Protein AF-0000000068415036 (afdb_homodimer)

Sequence (504 aa):
MALLRAKKEIKKLKLRNEFSVSITKSLPKELLVEIAGKVASRSIVDLCKMKLTCKEFLSASEESCVYQHASMENFALIPLPWFTDEKETSFLNRCRNSGNLEILYREGMVQYFCSLTIVDSAFENIKKAALEGHHEAKYVYSMILMNCDEDEEKRKLGFDLFGELKSSGVSVIRCRKRVKTFVQSMWVKNPVVIRNQGFSFGCSGTCETGKKVEKHSTRWCEFEDEVDAVGVSCKYCDGVYELGLFCNMFKVMALLRAKKEIKKLKLRNEFSVSITKSLPKELLVEIAGKVASRSIVDLCKMKLTCKEFLSASEESCVYQHASMENFALIPLPWFTDEKETSFLNRCRNSGNLEILYREGMVQYFCSLTIVDSAFENIKKAALEGHHEAKYVYSMILMNCDEDEEKRKLGFDLFGELKSSGVSVIRCRKRVKTFVQSMWVKNPVVIRNQGFSFGCSGTCETGKKVEKHSTRWCEFEDEVDAVGVSCKYCDGVYELGLFCNMFKV

Radius of gyration: 39.18 Å; Cα contacts (8 Å, |Δi|>4): 565; chains: 2; bounding box: 46×115×79 Å

Solvent-accessible surface area (backbone atoms only — not comparable to full-atom values): 27554 Å² total; per-residue (Å²): 112,70,72,55,50,54,51,47,54,53,49,54,52,55,63,71,50,68,65,74,63,67,81,84,63,54,76,57,60,70,59,38,29,50,52,35,23,56,40,12,40,73,31,46,67,56,39,52,37,51,46,48,37,34,55,48,35,52,55,30,53,65,38,49,71,25,35,26,48,38,40,61,84,91,49,70,72,70,84,49,74,87,78,42,53,70,67,53,48,52,50,54,50,46,19,57,76,35,62,15,47,65,60,40,24,36,53,11,50,50,35,30,26,51,31,87,83,48,34,66,66,16,46,48,32,22,43,51,20,21,76,72,64,37,62,57,28,30,51,52,44,15,45,56,27,48,65,39,81,89,36,67,67,47,20,50,47,11,48,50,48,43,50,49,48,55,68,67,70,54,59,62,65,58,39,48,52,53,51,43,55,50,54,68,71,48,75,69,70,46,67,60,67,80,67,81,63,77,68,66,66,49,48,62,95,72,38,70,50,46,60,53,52,59,71,46,50,81,57,56,82,70,67,62,90,81,61,71,82,78,78,54,80,48,72,52,46,41,45,52,53,51,41,51,59,57,30,54,58,56,63,128,110,70,73,55,47,54,50,48,56,53,50,54,53,55,65,70,50,66,64,74,61,69,80,85,61,56,76,58,61,70,58,39,28,49,51,36,23,56,40,13,39,71,30,46,67,58,38,51,38,52,46,48,37,34,55,49,37,54,55,28,54,66,39,50,71,24,34,26,49,40,38,61,84,92,49,70,73,70,83,50,74,85,79,41,52,69,69,55,48,51,48,53,50,47,20,57,76,37,60,15,44,65,61,40,24,36,52,11,50,49,35,30,25,51,30,87,82,47,34,66,66,15,46,49,32,20,44,51,19,20,76,74,64,37,62,56,29,31,52,52,43,18,43,56,27,47,65,40,81,89,38,66,66,48,20,50,47,12,48,49,46,43,50,49,49,57,69,69,72,54,58,63,64,59,39,48,50,53,51,42,54,51,54,69,71,48,75,69,70,48,66,60,69,81,68,81,62,77,68,65,66,50,50,63,95,72,39,72,46,46,60,54,52,59,69,48,49,84,58,55,81,69,69,61,92,80,60,72,81,77,81,52,80,49,72,52,44,41,46,51,52,49,40,51,57,57,29,53,58,57,63,128

Secondary structure (DSSP, 8-state):
-HHHHHHHHHHHHHHSTTS---TTS---HHHHHHHHHHHHHH-HHHHHHHHHHHHHHHHHTTSHHHHHS---TTS-SS--GGGS-HHHHHHHHHHHHHT-HHHHHHHHHHHHHH-SSSHHHHHHHHHHHHHTT-HHHHHHHHHHHHT-SS-HHHHHHHHHHHHHHHHTT--HHHHHHHHHHHHHTS--SS------S--TTSS-TT-HHHHHHHHTSTTGGG--TT---TT--SHHHHHHHHHHHHHGGG--/-HHHHHHHHHHHHHHSTTS---TTS---HHHHHHHHHHHHHH-HHHHHHHHHHHHHHHHHTTSHHHHHS---TTS-SS--GGGS-HHHHHHHHHHHHHT-HHHHHHHHHHHHHH-SSSHHHHHHHHHHHHHTT-HHHHHHHHHHHHT-SS-HHHHHHHHHHHHHHHHTT--HHHHHHHHHHHHHTS--SS------S----S--TT-HHHHHHHHTSTTGGG--TT---TT--SHHHHHHHHHHHHHGGG--

Structure (mmCIF, N/CA/C/O backbone):
data_AF-0000000068415036-model_v1
#
loop_
_entity.id
_entity.type
_entity.pdbx_description
1 polymer 'F-box protein At1g67623'
#
loop_
_atom_site.group_PDB
_atom_site.id
_atom_site.type_symbol
_atom_site.label_atom_id
_atom_site.label_alt_id
_atom_site.label_comp_id
_atom_site.label_asym_id
_atom_site.label_entity_id
_atom_site.label_seq_id
_atom_site.pdbx_PDB_ins_code
_atom_site.Cartn_x
_atom_site.Cartn_y
_atom_site.Cartn_z
_atom_site.occupancy
_atom_site.B_iso_or_equiv
_atom_site.auth_seq_id
_atom_site.auth_comp_id
_atom_site.auth_asym_id
_atom_site.auth_atom_id
_atom_site.pdbx_PDB_model_num
ATOM 1 N N . MET A 1 1 ? -27.766 7.164 -1.493 1 27.88 1 MET A N 1
ATOM 2 C CA . MET A 1 1 ? -28.125 6.062 -0.605 1 27.88 1 MET A CA 1
ATOM 3 C C . MET A 1 1 ? -26.938 5.16 -0.345 1 27.88 1 MET A C 1
ATOM 5 O O . MET A 1 1 ? -26.766 4.645 0.761 1 27.88 1 MET A O 1
ATOM 9 N N . ALA A 1 2 ? -26.141 4.867 -1.4 1 39.06 2 ALA A N 1
ATOM 10 C CA . ALA A 1 2 ? -24.969 4.012 -1.287 1 39.06 2 ALA A CA 1
ATOM 11 C C . ALA A 1 2 ? -23.891 4.668 -0.43 1 39.06 2 ALA A C 1
ATOM 13 O O . ALA A 1 2 ? -23.234 4.004 0.377 1 39.06 2 ALA A O 1
ATOM 14 N N . LEU A 1 3 ? -23.688 5.906 -0.549 1 35.03 3 LEU A N 1
ATOM 15 C CA . LEU A 1 3 ? -22.75 6.711 0.221 1 35.03 3 LEU A CA 1
ATOM 16 C C . LEU A 1 3 ? -23.094 6.691 1.704 1 35.03 3 LEU A C 1
ATOM 18 O O . LEU A 1 3 ? -22.219 6.652 2.559 1 35.03 3 LEU A O 1
ATOM 22 N N . LEU A 1 4 ? -24.344 6.613 1.935 1 40.5 4 LEU A N 1
ATOM 23 C CA . LEU A 1 4 ? -24.812 6.629 3.316 1 40.5 4 LEU A CA 1
ATOM 24 C C . LEU A 1 4 ? -24.594 5.27 3.977 1 40.5 4 LEU A C 1
ATOM 26 O O . LEU A 1 4 ? -24.234 5.195 5.152 1 40.5 4 LEU A O 1
ATOM 30 N N . ARG A 1 5 ? -24.797 4.238 3.197 1 37.88 5 ARG A N 1
ATOM 31 C CA . ARG A 1 5 ? -24.625 2.912 3.781 1 37.88 5 ARG A CA 1
ATOM 32 C C . ARG A 1 5 ? -23.156 2.629 4.082 1 37.88 5 ARG A C 1
ATOM 34 O O . ARG A 1 5 ? -22.828 2.029 5.105 1 37.88 5 ARG A O 1
ATOM 41 N N . ALA A 1 6 ? -22.25 3.027 3.244 1 36.56 6 ALA A N 1
ATOM 42 C CA . ALA A 1 6 ? -20.828 2.871 3.523 1 36.56 6 ALA A CA 1
ATOM 43 C C . ALA A 1 6 ? -20.438 3.637 4.781 1 36.56 6 ALA A C 1
ATOM 45 O O . ALA A 1 6 ? -19.625 3.156 5.578 1 36.56 6 ALA A O 1
ATOM 46 N N . LYS A 1 7 ? -21.125 4.652 4.965 1 38.19 7 LYS A N 1
ATOM 47 C CA . LYS A 1 7 ? -20.828 5.41 6.176 1 38.19 7 LYS A CA 1
ATOM 48 C C . LYS A 1 7 ? -21.281 4.648 7.422 1 38.19 7 LYS A C 1
ATOM 50 O O . LYS A 1 7 ? -20.594 4.688 8.453 1 38.19 7 LYS A O 1
ATOM 55 N N . LYS A 1 8 ? -22.375 3.961 7.23 1 44.28 8 LYS A N 1
ATOM 56 C CA . LYS A 1 8 ? -22.891 3.252 8.391 1 44.28 8 LYS A CA 1
ATOM 57 C C . LYS A 1 8 ? -22.062 2.008 8.695 1 44.28 8 LYS A C 1
ATOM 59 O O . LYS A 1 8 ? -21.844 1.673 9.859 1 44.28 8 LYS A O 1
ATOM 64 N N . GLU A 1 9 ? -21.688 1.27 7.664 1 42.25 9 GLU A N 1
ATOM 65 C CA . GLU A 1 9 ? -20.844 0.101 7.891 1 42.25 9 GLU A CA 1
ATOM 66 C C . GLU A 1 9 ? -19.469 0.508 8.414 1 42.25 9 GLU A C 1
ATOM 68 O O . GLU A 1 9 ? -18.891 -0.184 9.25 1 42.25 9 GLU A O 1
ATOM 73 N N . ILE A 1 10 ? -19.016 1.684 7.957 1 35.97 10 ILE A N 1
ATOM 74 C CA . ILE A 1 10 ? -17.781 2.219 8.539 1 35.97 10 ILE A CA 1
ATOM 75 C C . ILE A 1 10 ? -18.016 2.564 10.008 1 35.97 10 ILE A C 1
ATOM 77 O O . ILE A 1 10 ? -17.156 2.316 10.852 1 35.97 10 ILE A O 1
ATOM 81 N N . LYS A 1 11 ? -19.203 3.031 10.297 1 37.06 11 LYS A N 1
ATOM 82 C CA . LYS A 1 11 ? -19.484 3.307 11.703 1 37.06 11 LYS A CA 1
ATOM 83 C C . LYS A 1 11 ? -19.562 2.014 12.508 1 37.06 11 LYS A C 1
ATOM 85 O O . LYS A 1 11 ? -19.078 1.953 13.641 1 37.06 11 LYS A O 1
ATOM 90 N N . LYS A 1 12 ? -20.25 1.009 12 1 40.91 12 LYS A N 1
ATOM 91 C CA . LYS A 1 12 ? -20.344 -0.238 12.758 1 40.91 12 LYS A CA 1
ATOM 92 C C . LYS A 1 12 ? -18.984 -0.898 12.898 1 40.91 12 LYS A C 1
ATOM 94 O O . LYS A 1 12 ? -18.734 -1.608 13.875 1 40.91 12 LYS A O 1
ATOM 99 N N . LEU A 1 13 ? -18.188 -0.775 11.883 1 32.12 13 LEU A N 1
ATOM 100 C CA . LEU A 1 13 ? -16.812 -1.246 12.055 1 32.12 13 LEU A CA 1
ATOM 101 C C . LEU A 1 13 ? -16.078 -0.425 13.109 1 32.12 13 LEU A C 1
ATOM 103 O O . LEU A 1 13 ? -15.227 -0.949 13.828 1 32.12 13 LEU A O 1
ATOM 107 N N . LYS A 1 14 ? -16.609 0.701 13.336 1 37.31 14 LYS A N 1
ATOM 108 C CA . LYS A 1 14 ? -16 1.479 14.414 1 37.31 14 LYS A CA 1
ATOM 109 C C . LYS A 1 14 ? -16.234 0.817 15.773 1 37.31 14 LYS A C 1
ATOM 111 O O . LYS A 1 14 ? -15.391 0.917 16.672 1 37.31 14 LYS A O 1
ATOM 116 N N . LEU A 1 15 ? -17.344 0.184 15.992 1 31.31 15 LEU A N 1
ATOM 117 C CA . LEU A 1 15 ? -17.625 -0.369 17.312 1 31.31 15 LEU A CA 1
ATOM 118 C C . LEU A 1 15 ? -16.844 -1.652 17.547 1 31.31 15 LEU A C 1
ATOM 120 O O . LEU A 1 15 ? -16.422 -1.938 18.672 1 31.31 15 LEU A O 1
ATOM 124 N N . ARG A 1 16 ? -16.969 -2.58 16.688 1 34.97 16 ARG A N 1
ATOM 125 C CA . ARG A 1 16 ? -16.297 -3.832 17 1 34.97 16 ARG A CA 1
ATOM 126 C C . ARG A 1 16 ? -14.781 -3.65 17.016 1 34.97 16 ARG A C 1
ATOM 128 O O . ARG A 1 16 ? -14.031 -4.625 17.125 1 34.97 16 ARG A O 1
ATOM 135 N N . ASN A 1 17 ? -14.406 -2.459 16.781 1 33.25 17 ASN A N 1
ATOM 136 C CA . ASN A 1 17 ? -13 -2.09 16.703 1 33.25 17 ASN A CA 1
ATOM 137 C C . ASN A 1 17 ? -12.297 -2.285 18.031 1 33.25 17 ASN A C 1
ATOM 139 O O . ASN A 1 17 ? -11.242 -1.692 18.281 1 33.25 17 ASN A O 1
ATOM 143 N N . GLU A 1 18 ? -12.969 -3.055 18.938 1 32.75 18 GLU A N 1
ATOM 144 C CA . GLU A 1 18 ? -12.117 -3.25 20.109 1 32.75 18 GLU A CA 1
ATOM 145 C C . GLU A 1 18 ? -10.883 -4.074 19.766 1 32.75 18 GLU A C 1
ATOM 147 O O . GLU A 1 18 ? -10.227 -4.625 20.656 1 32.75 18 GLU A O 1
ATOM 152 N N . PHE A 1 19 ? -10.859 -4.781 18.562 1 34.31 19 PHE A N 1
ATOM 153 C CA . PHE A 1 19 ? -9.555 -5.402 18.391 1 34.31 19 PHE A CA 1
ATOM 154 C C . PHE A 1 19 ? -8.438 -4.422 18.719 1 34.31 19 PHE A C 1
ATOM 156 O O . PHE A 1 19 ? -8.305 -3.385 18.062 1 34.31 19 PHE A O 1
ATOM 163 N N . SER A 1 20 ? -7.973 -4.348 19.875 1 32.44 20 SER A N 1
ATOM 164 C CA . SER A 1 20 ? -6.762 -3.672 20.328 1 32.44 20 SER A CA 1
ATOM 165 C C . SER A 1 20 ? -5.637 -3.814 19.297 1 32.44 20 SER A C 1
ATOM 167 O O . SER A 1 20 ? -4.875 -4.785 19.344 1 32.44 20 SER A O 1
ATOM 169 N N . VAL A 1 21 ? -5.867 -3.828 17.953 1 39.06 21 VAL A N 1
ATOM 170 C CA . VAL A 1 21 ? -4.73 -3.674 17.047 1 39.06 21 VAL A CA 1
ATOM 171 C C . VAL A 1 21 ? -3.68 -2.771 17.688 1 39.06 21 VAL A C 1
ATOM 173 O O . VAL A 1 21 ? -3.963 -1.617 18.016 1 39.06 21 VAL A O 1
ATOM 176 N N . SER A 1 22 ? -2.893 -3.229 18.516 1 37.44 22 SER A N 1
ATOM 177 C CA . SER A 1 22 ? -1.773 -2.369 18.891 1 37.44 22 SER A CA 1
ATOM 178 C C . SER A 1 22 ? -1.417 -1.402 17.766 1 37.44 22 SER A C 1
ATOM 180 O O . SER A 1 22 ? -1.06 -1.827 16.672 1 37.44 22 SER A O 1
ATOM 182 N N . ILE A 1 23 ? -2.035 -0.289 17.547 1 42.94 23 ILE A N 1
ATOM 183 C CA . ILE A 1 23 ? -1.988 0.912 16.719 1 42.94 23 ILE A CA 1
ATOM 184 C C . ILE A 1 23 ? -0.571 1.117 16.188 1 42.94 23 ILE A C 1
ATOM 186 O O . ILE A 1 23 ? -0.361 1.881 15.25 1 42.94 23 ILE A O 1
ATOM 190 N N . THR A 1 24 ? 0.482 0.715 16.953 1 48.28 24 THR A N 1
ATOM 191 C CA . THR A 1 24 ? 1.828 1.183 16.641 1 48.28 24 THR A CA 1
ATOM 192 C C . THR A 1 24 ? 2.395 0.435 15.438 1 48.28 24 THR A C 1
ATOM 194 O O . THR A 1 24 ? 3.379 0.871 14.836 1 48.28 24 THR A O 1
ATOM 197 N N . LYS A 1 25 ? 1.977 -1.014 15.266 1 59.12 25 LYS A N 1
ATOM 198 C CA . LYS A 1 25 ? 2.863 -1.735 14.359 1 59.12 25 LYS A CA 1
ATOM 199 C C . LYS A 1 25 ? 2.229 -1.888 12.977 1 59.12 25 LYS A C 1
ATOM 201 O O . LYS A 1 25 ? 1.004 -1.879 12.852 1 59.12 25 LYS A O 1
ATOM 206 N N . SER A 1 26 ? 3.031 -1.589 11.992 1 73 26 SER A N 1
ATOM 207 C CA . SER A 1 26 ? 2.758 -1.973 10.617 1 73 26 SER A CA 1
ATOM 208 C C . SER A 1 26 ? 2.264 -3.412 10.523 1 73 26 SER A C 1
ATOM 210 O O . SER A 1 26 ? 2.32 -4.152 11.508 1 73 26 SER A O 1
ATOM 212 N N . LEU A 1 27 ? 1.467 -3.811 9.602 1 86.31 27 LEU A N 1
ATOM 213 C CA . LEU A 1 27 ? 1.007 -5.172 9.352 1 86.31 27 LEU A CA 1
ATOM 214 C C . LEU A 1 27 ? 2.178 -6.148 9.359 1 86.31 27 LEU A C 1
ATOM 216 O O . LEU A 1 27 ? 3.254 -5.84 8.844 1 86.31 27 LEU A O 1
ATOM 220 N N . PRO A 1 28 ? 1.961 -7.32 10.062 1 90.38 28 PRO A N 1
ATOM 221 C CA . PRO A 1 28 ? 3.021 -8.328 10.047 1 90.38 28 PRO A CA 1
ATOM 222 C C . PRO A 1 28 ? 3.414 -8.75 8.633 1 90.38 28 PRO A C 1
ATOM 224 O O . PRO A 1 28 ? 2.555 -8.852 7.75 1 90.38 28 PRO A O 1
ATOM 227 N N . LYS A 1 29 ? 4.609 -9.023 8.508 1 90.44 29 LYS A N 1
ATOM 228 C CA . LYS A 1 29 ? 5.152 -9.398 7.207 1 90.44 29 LYS A CA 1
ATOM 229 C C . LYS A 1 29 ? 4.523 -10.688 6.699 1 90.44 29 LYS A C 1
ATOM 231 O O . LYS A 1 29 ? 4.258 -10.828 5.504 1 90.44 29 LYS A O 1
ATOM 236 N N . GLU A 1 30 ? 4.324 -11.641 7.617 1 94.5 30 GLU A N 1
ATOM 237 C CA . GLU A 1 30 ? 3.758 -12.93 7.223 1 94.5 30 GLU A CA 1
ATOM 238 C C . GLU A 1 30 ? 2.381 -12.758 6.586 1 94.5 30 GLU A C 1
ATOM 240 O O . GLU A 1 30 ? 2.041 -13.453 5.629 1 94.5 30 GLU A O 1
ATOM 245 N N . LEU A 1 31 ? 1.697 -11.867 7.172 1 95.56 31 LEU A N 1
ATOM 246 C CA . LEU A 1 31 ? 0.379 -11.578 6.617 1 95.56 31 LEU A CA 1
ATOM 247 C C . LEU A 1 31 ? 0.498 -10.953 5.234 1 95.56 31 LEU A C 1
ATOM 249 O O . LEU A 1 31 ? -0.269 -11.289 4.328 1 95.56 31 LEU A O 1
ATOM 253 N N . LEU A 1 32 ? 1.427 -10.062 5.039 1 95.5 32 LEU A N 1
ATOM 254 C CA . LEU A 1 32 ? 1.617 -9.383 3.76 1 95.5 32 LEU A CA 1
ATOM 255 C C . LEU A 1 32 ? 2.059 -10.367 2.682 1 95.5 32 LEU A C 1
ATOM 257 O O . LEU A 1 32 ? 1.621 -10.273 1.533 1 95.5 32 LEU A O 1
ATOM 261 N N . VAL A 1 33 ? 2.828 -11.336 3.092 1 97.44 33 VAL A N 1
ATOM 262 C CA . VAL A 1 33 ? 3.25 -12.375 2.16 1 97.44 33 VAL A CA 1
ATOM 263 C C . VAL A 1 33 ? 2.045 -13.211 1.737 1 97.44 33 VAL A C 1
ATOM 265 O O . VAL A 1 33 ? 1.892 -13.539 0.559 1 97.44 33 VAL A O 1
ATOM 268 N N . GLU A 1 34 ? 1.298 -13.5 2.682 1 97.38 34 GLU A N 1
ATOM 269 C CA . GLU A 1 34 ? 0.101 -14.289 2.395 1 97.38 34 GLU A CA 1
ATOM 270 C C . GLU A 1 34 ? -0.824 -13.555 1.43 1 97.38 34 GLU A C 1
ATOM 272 O O . GLU A 1 34 ? -1.362 -14.148 0.497 1 97.38 34 GLU A O 1
ATOM 277 N N . ILE A 1 35 ? -1.016 -12.32 1.683 1 96.25 35 ILE A N 1
ATOM 278 C CA . ILE A 1 35 ? -1.854 -11.508 0.811 1 96.25 35 ILE A CA 1
ATOM 279 C C . ILE A 1 35 ? -1.257 -11.469 -0.594 1 96.25 35 ILE A C 1
ATOM 281 O O . ILE A 1 35 ? -1.956 -11.711 -1.579 1 96.25 35 ILE A O 1
ATOM 285 N N . ALA A 1 36 ? 0.022 -11.219 -0.696 1 97.81 36 ALA A N 1
ATOM 286 C CA . ALA A 1 36 ? 0.692 -11.156 -1.993 1 97.81 36 ALA A CA 1
ATOM 287 C C . ALA A 1 36 ? 0.572 -12.484 -2.732 1 97.81 36 ALA A C 1
ATOM 289 O O . ALA A 1 36 ? 0.314 -12.516 -3.938 1 97.81 36 ALA A O 1
ATOM 290 N N . GLY A 1 37 ? 0.79 -13.531 -1.966 1 97.81 37 GLY A N 1
ATOM 291 C CA . GLY A 1 37 ? 0.68 -14.859 -2.564 1 97.81 37 GLY A CA 1
ATOM 292 C C . GLY A 1 37 ? -0.705 -15.148 -3.107 1 97.81 37 GLY A C 1
ATOM 293 O O . GLY A 1 37 ? -0.845 -15.664 -4.219 1 97.81 37 GLY A O 1
ATOM 294 N N . LYS A 1 38 ? -1.699 -14.805 -2.332 1 97.69 38 LYS A N 1
ATOM 295 C CA . LYS A 1 38 ? -3.074 -15.039 -2.768 1 97.69 38 LYS A CA 1
ATOM 296 C C . LYS A 1 38 ? -3.4 -14.211 -4.012 1 97.69 38 LYS A C 1
ATOM 298 O O . LYS A 1 38 ? -4.031 -14.711 -4.945 1 97.69 38 LYS A O 1
ATOM 303 N N . VAL A 1 39 ? -3.027 -12.992 -4.004 1 96.38 39 VAL A N 1
ATOM 304 C CA . VAL A 1 39 ? -3.285 -12.125 -5.148 1 96.38 39 VAL A CA 1
ATOM 305 C C . VAL A 1 39 ? -2.537 -12.648 -6.375 1 96.38 39 VAL A C 1
ATOM 307 O O . VAL A 1 39 ? -3.111 -12.758 -7.461 1 96.38 39 VAL A O 1
ATOM 310 N N . ALA A 1 40 ? -1.264 -13.031 -6.203 1 97.44 40 ALA A N 1
ATOM 311 C CA . ALA A 1 40 ? -0.441 -13.516 -7.309 1 97.44 40 ALA A CA 1
ATOM 312 C C . ALA A 1 40 ? -1.018 -14.805 -7.902 1 97.44 40 ALA A C 1
ATOM 314 O O . ALA A 1 40 ? -0.969 -15.008 -9.117 1 97.44 40 ALA A O 1
ATOM 315 N N . SER A 1 41 ? -1.513 -15.688 -7.043 1 96.88 41 SER A N 1
ATOM 316 C CA . SER A 1 41 ? -2.035 -16.984 -7.488 1 96.88 41 SER A CA 1
ATOM 317 C C . SER A 1 41 ? -3.295 -16.797 -8.328 1 96.88 41 SER A C 1
ATOM 319 O O . SER A 1 41 ? -3.623 -17.656 -9.156 1 96.88 41 SER A O 1
ATOM 321 N N . ARG A 1 42 ? -3.91 -15.695 -8.125 1 95 42 ARG A N 1
ATOM 322 C CA . ARG A 1 42 ? -5.113 -15.422 -8.898 1 95 42 ARG A CA 1
ATOM 323 C C . ARG A 1 42 ? -4.785 -14.602 -10.148 1 95 42 ARG A C 1
ATOM 325 O O . ARG A 1 42 ? -5.324 -14.859 -11.227 1 95 42 ARG A O 1
ATOM 332 N N . SER A 1 43 ? -3.949 -13.609 -9.969 1 92.88 43 SER A N 1
ATOM 333 C CA . SER A 1 43 ? -3.561 -12.734 -11.07 1 92.88 43 SER A CA 1
ATOM 334 C C . SER A 1 43 ? -2.242 -12.023 -10.773 1 92.88 43 SER A C 1
ATOM 336 O O . SER A 1 43 ? -2.186 -11.133 -9.914 1 92.88 43 SER A O 1
ATOM 338 N N . ILE A 1 44 ? -1.263 -12.32 -11.57 1 92.19 44 ILE A N 1
ATOM 339 C CA . ILE A 1 44 ? 0.024 -11.656 -11.406 1 92.19 44 ILE A CA 1
ATOM 340 C C . ILE A 1 44 ? -0.099 -10.188 -11.812 1 92.19 44 ILE A C 1
ATOM 342 O O . ILE A 1 44 ? 0.593 -9.328 -11.266 1 92.19 44 ILE A O 1
ATOM 346 N N . VAL A 1 45 ? -0.97 -9.906 -12.68 1 90.94 45 VAL A N 1
ATOM 347 C CA . VAL A 1 45 ? -1.204 -8.531 -13.117 1 90.94 45 VAL A CA 1
ATOM 348 C C . VAL A 1 45 ? -1.747 -7.703 -11.953 1 90.94 45 VAL A C 1
ATOM 350 O O . VAL A 1 45 ? -1.327 -6.562 -11.75 1 90.94 45 VAL A O 1
ATOM 353 N N . ASP A 1 46 ? -2.621 -8.312 -11.18 1 91.56 46 ASP A N 1
ATOM 354 C CA . ASP A 1 46 ? -3.172 -7.598 -10.031 1 91.56 46 ASP A CA 1
ATOM 355 C C . ASP A 1 46 ? -2.098 -7.348 -8.969 1 91.56 46 ASP A C 1
ATOM 357 O O . ASP A 1 46 ? -2.082 -6.293 -8.328 1 91.56 46 ASP A O 1
ATOM 361 N N . LEU A 1 47 ? -1.233 -8.281 -8.773 1 95 47 LEU A N 1
ATOM 362 C CA . LEU A 1 47 ? -0.141 -8.055 -7.836 1 95 47 LEU A CA 1
ATOM 363 C C . LEU A 1 47 ? 0.737 -6.895 -8.289 1 95 47 LEU A C 1
ATOM 365 O O . LEU A 1 47 ? 1.146 -6.062 -7.477 1 95 47 LEU A O 1
ATOM 369 N N . CYS A 1 48 ? 0.989 -6.848 -9.578 1 92.88 48 CYS A N 1
ATOM 370 C CA . CYS A 1 48 ? 1.812 -5.773 -10.125 1 92.88 48 CYS A CA 1
ATOM 371 C C . CYS A 1 48 ? 1.149 -4.418 -9.914 1 92.88 48 CYS A C 1
ATOM 373 O O . CYS A 1 48 ? 1.818 -3.439 -9.57 1 92.88 48 CYS A O 1
ATOM 375 N N . LYS A 1 49 ? -0.101 -4.383 -10.125 1 92.25 49 LYS A N 1
ATOM 376 C CA . LYS A 1 49 ? -0.834 -3.139 -9.906 1 92.25 49 LYS A CA 1
ATOM 377 C C . LYS A 1 49 ? -0.757 -2.703 -8.445 1 92.25 49 LYS A C 1
ATOM 379 O O . LYS A 1 49 ? -0.618 -1.515 -8.148 1 92.25 49 LYS A O 1
ATOM 384 N N . MET A 1 50 ? -0.924 -3.639 -7.527 1 94.56 50 MET A N 1
ATOM 385 C CA . MET A 1 50 ? -0.838 -3.322 -6.105 1 94.56 50 MET A CA 1
ATOM 386 C C . MET A 1 50 ? 0.544 -2.783 -5.75 1 94.56 50 MET A C 1
ATOM 388 O O . MET A 1 50 ? 0.664 -1.819 -4.992 1 94.56 50 MET A O 1
ATOM 392 N N . LYS A 1 51 ? 1.555 -3.436 -6.289 1 95.44 51 LYS A N 1
ATOM 393 C CA . LYS A 1 51 ? 2.916 -2.965 -6.047 1 95.44 51 LYS A CA 1
ATOM 394 C C . LYS A 1 51 ? 3.104 -1.54 -6.562 1 95.44 51 LYS A C 1
ATOM 396 O O . LYS A 1 51 ? 3.715 -0.708 -5.891 1 95.44 51 LYS A O 1
ATOM 401 N N . LEU A 1 52 ? 2.582 -1.273 -7.754 1 94.81 52 LEU A N 1
ATOM 402 C CA . LEU A 1 52 ? 2.684 0.056 -8.344 1 94.81 52 LEU A CA 1
ATOM 403 C C . LEU A 1 52 ? 1.955 1.088 -7.492 1 94.81 52 LEU A C 1
ATOM 405 O O . LEU A 1 52 ? 2.453 2.199 -7.293 1 94.81 52 LEU A O 1
ATOM 409 N N . THR A 1 53 ? 0.82 0.718 -7.043 1 93.88 53 THR A N 1
ATOM 410 C CA . THR A 1 53 ? 0.06 1.617 -6.184 1 93.88 53 THR A CA 1
ATOM 411 C C . THR A 1 53 ? 0.85 1.955 -4.922 1 93.88 53 THR A C 1
ATOM 413 O O . THR A 1 53 ? 0.827 3.096 -4.457 1 93.88 53 THR A O 1
ATOM 416 N N . CYS A 1 54 ? 1.5 0.928 -4.383 1 94.06 54 CYS A N 1
ATOM 417 C CA . CYS A 1 54 ? 2.33 1.168 -3.207 1 94.06 54 CYS A CA 1
ATOM 418 C C . CYS A 1 54 ? 3.453 2.146 -3.525 1 94.06 54 CYS A C 1
ATOM 420 O O . CYS A 1 54 ? 3.703 3.082 -2.762 1 94.06 54 CYS A O 1
ATOM 422 N N . LYS A 1 55 ? 4.09 2.006 -4.648 1 95.81 55 LYS A N 1
ATOM 423 C CA . LYS A 1 55 ? 5.172 2.9 -5.043 1 95.81 55 LYS A CA 1
ATOM 424 C C . LYS A 1 55 ? 4.66 4.32 -5.27 1 95.81 55 LYS A C 1
ATOM 426 O O . LYS A 1 55 ? 5.289 5.289 -4.844 1 95.81 55 LYS A O 1
ATOM 431 N N . GLU A 1 56 ? 3.531 4.418 -5.871 1 95.5 56 GLU A N 1
ATOM 432 C CA . GLU A 1 56 ? 2.941 5.723 -6.145 1 95.5 56 GLU A CA 1
ATOM 433 C C . GLU A 1 56 ? 2.486 6.402 -4.855 1 95.5 56 GLU A C 1
ATOM 435 O O . GLU A 1 56 ? 2.604 7.625 -4.715 1 95.5 56 GLU A O 1
ATOM 440 N N . PHE A 1 57 ? 1.957 5.633 -3.967 1 97.06 57 PHE A N 1
ATOM 441 C CA . PHE A 1 57 ? 1.54 6.195 -2.688 1 97.06 57 PHE A CA 1
ATOM 442 C C . PHE A 1 57 ? 2.74 6.73 -1.915 1 97.06 57 PHE A C 1
ATOM 444 O O . PHE A 1 57 ? 2.662 7.789 -1.294 1 97.06 57 PHE A O 1
ATOM 451 N N . LEU A 1 58 ? 3.77 5.988 -1.907 1 96.62 58 LEU A N 1
ATOM 452 C CA . LEU A 1 58 ? 4.984 6.449 -1.243 1 96.62 58 LEU A CA 1
ATOM 453 C C . LEU A 1 58 ? 5.469 7.766 -1.844 1 96.62 58 LEU A C 1
ATOM 455 O O . LEU A 1 58 ? 5.863 8.68 -1.114 1 96.62 58 LEU A O 1
ATOM 459 N N . SER A 1 59 ? 5.363 7.875 -3.162 1 97.06 59 SER A N 1
ATOM 460 C CA . SER A 1 59 ? 5.73 9.117 -3.838 1 97.06 59 SER A CA 1
ATOM 461 C C . SER A 1 59 ? 4.746 10.234 -3.508 1 97.06 59 SER A C 1
ATOM 463 O O . SER A 1 59 ? 5.156 11.359 -3.207 1 97.06 59 SER A O 1
ATOM 465 N N . ALA A 1 60 ? 3.5 9.953 -3.518 1 97 60 ALA A N 1
ATOM 466 C CA . ALA A 1 60 ? 2.441 10.922 -3.242 1 97 60 ALA A CA 1
ATOM 467 C C . ALA A 1 60 ? 2.555 11.469 -1.822 1 97 60 ALA A C 1
ATOM 469 O O . ALA A 1 60 ? 2.283 12.648 -1.581 1 97 60 ALA A O 1
ATOM 470 N N . SER A 1 61 ? 2.922 10.648 -0.928 1 97.62 61 SER A N 1
ATOM 471 C CA . SER A 1 61 ? 2.996 11.023 0.48 1 97.62 61 SER A CA 1
ATOM 472 C C . SER A 1 61 ? 4.133 12.008 0.73 1 97.62 61 SER A C 1
ATOM 474 O O . SER A 1 61 ? 4.207 12.625 1.796 1 97.62 61 SER A O 1
ATOM 476 N N . GLU A 1 62 ? 4.973 12.242 -0.26 1 96.38 62 GLU A N 1
ATOM 47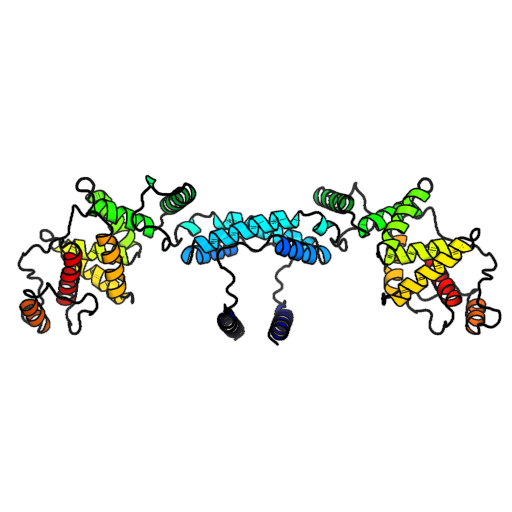7 C CA . GLU A 1 62 ? 6.113 13.141 -0.105 1 96.38 62 GLU A CA 1
ATOM 478 C C . GLU A 1 62 ? 5.816 14.516 -0.688 1 96.38 62 GLU A C 1
ATOM 480 O O . GLU A 1 62 ? 6.648 15.422 -0.607 1 96.38 62 GLU A O 1
ATOM 485 N N . GLU A 1 63 ? 4.664 14.656 -1.221 1 97.19 63 GLU A N 1
ATOM 486 C CA . GLU A 1 63 ? 4.305 15.938 -1.822 1 97.19 63 GLU A CA 1
ATOM 487 C C . GLU A 1 63 ? 4.191 17.031 -0.765 1 97.19 63 GLU A C 1
ATOM 489 O O . GLU A 1 63 ? 3.76 16.781 0.36 1 97.19 63 GLU A O 1
ATOM 494 N N . SER A 1 64 ? 4.48 18.25 -1.13 1 97.25 64 SER A N 1
ATOM 495 C CA . SER A 1 64 ? 4.531 19.375 -0.214 1 97.25 64 SER A CA 1
ATOM 496 C C . SER A 1 64 ? 3.16 19.656 0.395 1 97.25 64 SER A C 1
ATOM 498 O O . SER A 1 64 ? 3.061 20.062 1.557 1 97.25 64 SER A O 1
ATOM 500 N N . CYS A 1 65 ? 2.176 19.516 -0.429 1 96.94 65 CYS A N 1
ATOM 501 C CA . CYS A 1 65 ? 0.834 19.828 0.048 1 96.94 65 CYS A CA 1
ATOM 502 C C . CYS A 1 65 ? 0.441 18.922 1.208 1 96.94 65 CYS A C 1
ATOM 504 O O . CYS A 1 65 ? -0.357 19.312 2.062 1 96.94 65 CYS A O 1
ATOM 506 N N . VAL A 1 66 ? 0.97 17.75 1.278 1 97.81 66 VAL A N 1
ATOM 507 C CA . VAL A 1 66 ? 0.711 16.828 2.377 1 97.81 66 VAL A CA 1
ATOM 508 C C . VAL A 1 66 ? 1.27 17.391 3.678 1 97.81 66 VAL A C 1
ATOM 510 O O . VAL A 1 66 ? 0.591 17.391 4.707 1 97.81 66 VAL A O 1
ATOM 513 N N . TYR A 1 67 ? 2.404 17.984 3.668 1 97.56 67 TYR A N 1
ATOM 514 C CA . TYR A 1 67 ? 3.076 18.5 4.855 1 97.56 67 TYR A CA 1
ATOM 515 C C . TYR A 1 67 ? 2.568 19.891 5.211 1 97.56 67 TYR A C 1
ATOM 517 O O . TYR A 1 67 ? 2.73 20.359 6.344 1 97.56 67 TYR A O 1
ATOM 525 N N . GLN A 1 68 ? 2.043 20.547 4.168 1 97.44 68 GLN A N 1
ATOM 526 C CA . GLN A 1 68 ? 1.441 21.844 4.418 1 97.44 68 GLN A CA 1
ATOM 527 C C . GLN A 1 68 ? 0.313 21.75 5.438 1 97.44 68 GLN A C 1
ATOM 529 O O . GLN A 1 68 ? 0.099 22.672 6.227 1 97.44 68 GLN A O 1
ATOM 534 N N . HIS A 1 69 ? -0.302 20.594 5.512 1 94.62 69 HIS A N 1
ATOM 535 C CA . HIS A 1 69 ? -1.471 20.438 6.371 1 94.62 69 HIS A CA 1
ATOM 536 C C . HIS A 1 69 ? -1.264 19.344 7.402 1 94.62 69 HIS A C 1
ATOM 538 O O . HIS A 1 69 ? -2.209 18.938 8.086 1 94.62 69 HIS A O 1
ATOM 544 N N . ALA A 1 70 ? -0.106 18.906 7.496 1 97 70 ALA A N 1
ATOM 545 C CA . ALA A 1 70 ? 0.179 17.812 8.422 1 97 70 ALA A CA 1
ATOM 546 C C . ALA A 1 70 ? -0.05 18.25 9.867 1 97 70 ALA A C 1
ATOM 548 O O . ALA A 1 70 ? 0.296 19.375 10.242 1 97 70 ALA A O 1
ATOM 549 N N . SER A 1 71 ? -0.621 17.406 10.57 1 95.44 71 SER A N 1
ATOM 550 C CA . SER A 1 71 ? -0.891 17.656 11.977 1 95.44 71 SER A CA 1
ATOM 551 C C . SER A 1 71 ? 0.388 17.609 12.805 1 95.44 71 SER A C 1
ATOM 553 O O . SER A 1 71 ? 1.256 16.766 12.562 1 95.44 71 SER A O 1
ATOM 555 N N . MET A 1 72 ? 0.434 18.438 13.859 1 92.19 72 MET A N 1
ATOM 556 C CA . MET A 1 72 ? 1.569 18.453 14.773 1 92.19 72 MET A CA 1
ATOM 557 C C . MET A 1 72 ? 1.12 18.156 16.203 1 92.19 72 MET A C 1
ATOM 559 O O . MET A 1 72 ? 1.846 18.438 17.156 1 92.19 72 MET A O 1
ATOM 563 N N . GLU A 1 73 ? 0.046 17.547 16.344 1 87.75 73 GLU A N 1
ATOM 564 C CA . GLU A 1 73 ? -0.563 17.297 17.641 1 87.75 73 GLU A CA 1
ATOM 565 C C . GLU A 1 73 ? 0.327 16.422 18.516 1 87.75 73 GLU A C 1
ATOM 567 O O . GLU A 1 73 ? 0.344 16.562 19.734 1 87.75 73 GLU A O 1
ATOM 572 N N . ASN A 1 74 ? 1.128 15.602 17.953 1 84.62 74 ASN A N 1
ATOM 573 C CA . ASN A 1 74 ? 1.938 14.656 18.719 1 84.62 74 ASN A CA 1
ATOM 574 C C . ASN A 1 74 ? 3.348 15.195 18.953 1 84.62 74 ASN A C 1
ATOM 576 O O . ASN A 1 74 ? 4.207 14.484 19.469 1 84.62 74 ASN A O 1
ATOM 580 N N . PHE A 1 75 ? 3.58 16.406 18.641 1 86.88 75 PHE A N 1
ATOM 581 C CA . PHE A 1 75 ? 4.898 17 18.797 1 86.88 75 PHE A CA 1
ATOM 582 C C . PHE A 1 75 ? 4.871 18.094 19.859 1 86.88 75 PHE A C 1
ATOM 584 O O . PHE A 1 75 ? 3.809 18.656 20.156 1 86.88 75 PHE A O 1
ATOM 591 N N . ALA A 1 76 ? 5.98 18.344 20.359 1 85.62 76 ALA A N 1
ATOM 592 C CA . ALA A 1 76 ? 6.109 19.391 21.359 1 85.62 76 ALA A CA 1
ATOM 593 C C . ALA A 1 76 ? 5.695 20.75 20.797 1 85.62 76 ALA A C 1
ATOM 595 O O . ALA A 1 76 ? 5.918 21.031 19.625 1 85.62 76 ALA A O 1
ATOM 596 N N . LEU A 1 77 ? 5.164 21.594 21.594 1 89.62 77 LEU A N 1
ATOM 597 C CA . LEU A 1 77 ? 4.746 22.938 21.188 1 89.62 77 LEU A CA 1
ATOM 598 C C . LEU A 1 77 ? 5.957 23.812 20.875 1 89.62 77 LEU A C 1
ATOM 600 O O . LEU A 1 77 ? 5.922 24.625 19.953 1 89.62 77 LEU A O 1
ATOM 604 N N . ILE A 1 78 ? 6.988 23.562 21.688 1 85.88 78 ILE A N 1
ATOM 605 C CA . ILE A 1 78 ? 8.219 24.312 21.453 1 85.88 78 ILE A CA 1
ATOM 606 C C . ILE A 1 78 ? 9.133 23.516 20.531 1 85.88 78 ILE A C 1
ATOM 608 O O . ILE A 1 78 ? 9.664 22.484 20.906 1 85.88 78 ILE A O 1
ATOM 612 N N . PRO A 1 79 ? 9.258 24 19.359 1 74.44 79 PRO A N 1
ATOM 613 C CA . PRO A 1 79 ? 10.133 23.297 18.422 1 74.44 79 PRO A CA 1
ATOM 614 C C . PRO A 1 79 ? 11.609 23.406 18.797 1 74.44 79 PRO A C 1
ATOM 616 O O . PRO A 1 79 ? 12.18 24.5 18.734 1 74.44 79 PRO A O 1
ATOM 619 N N . LEU A 1 80 ? 12.125 22.453 19.453 1 66.38 80 LEU A N 1
ATOM 620 C CA . LEU A 1 80 ? 13.531 22.516 19.844 1 66.38 80 LEU A CA 1
ATOM 621 C C . LEU A 1 80 ? 14.375 21.594 18.969 1 66.38 80 LEU A C 1
ATOM 623 O O . LEU A 1 80 ? 14.109 20.391 18.891 1 66.38 80 LEU A O 1
ATOM 627 N N . PRO A 1 81 ? 15.086 22.266 18.281 1 61.94 81 PRO A N 1
ATOM 628 C CA . PRO A 1 81 ? 15.898 21.453 17.375 1 61.94 81 PRO A CA 1
ATOM 629 C C . PRO A 1 81 ? 16.781 20.453 18.109 1 61.94 81 PRO A C 1
ATOM 631 O O . PRO A 1 81 ? 17.047 19.375 17.594 1 61.94 81 PRO A O 1
ATOM 634 N N . TRP A 1 82 ? 17.172 20.812 19.203 1 54.34 82 TRP A N 1
ATOM 635 C CA . TRP A 1 82 ? 18.266 20.016 19.781 1 54.34 82 TRP A CA 1
ATOM 636 C C . TRP A 1 82 ? 17.719 18.734 20.406 1 54.34 82 TRP A C 1
ATOM 638 O O . TRP A 1 82 ? 18.484 17.797 20.672 1 54.34 82 TRP A O 1
ATOM 648 N N . PHE A 1 83 ? 16.391 18.75 20.625 1 53.59 83 PHE A N 1
ATOM 649 C CA . PHE A 1 83 ? 15.922 17.578 21.375 1 53.59 83 PHE A CA 1
ATOM 650 C C . PHE A 1 83 ? 15.164 16.625 20.469 1 53.59 83 PHE A C 1
ATOM 652 O O . PHE A 1 83 ? 14.703 15.57 20.906 1 53.59 83 PHE A O 1
ATOM 659 N N . THR A 1 84 ? 15.273 17.031 19.312 1 69 84 THR A N 1
ATOM 660 C CA . THR A 1 84 ? 14.422 16.219 18.453 1 69 84 THR A CA 1
ATOM 661 C C . THR A 1 84 ? 15.258 15.211 17.672 1 69 84 THR A C 1
ATOM 663 O O . THR A 1 84 ? 16.391 15.508 17.266 1 69 84 THR A O 1
ATOM 666 N N . ASP A 1 85 ? 14.742 14.047 17.609 1 79.62 85 ASP A N 1
ATOM 667 C CA . ASP A 1 85 ? 15.367 13.023 16.766 1 79.62 85 ASP A CA 1
ATOM 668 C C . ASP A 1 85 ? 15.398 13.461 15.312 1 79.62 85 ASP A C 1
ATOM 670 O O . ASP A 1 85 ? 14.75 14.438 14.938 1 79.62 85 ASP A O 1
ATOM 674 N N . GLU A 1 86 ? 16.234 12.906 14.578 1 82.88 86 GLU A N 1
ATOM 675 C CA . GLU A 1 86 ? 16.469 13.258 13.18 1 82.88 86 GLU A CA 1
ATOM 676 C C . GLU A 1 86 ? 15.18 13.203 12.375 1 82.88 86 GLU A C 1
ATOM 678 O O . GLU A 1 86 ? 14.938 14.055 11.523 1 82.88 86 GLU A O 1
ATOM 683 N N . LYS A 1 87 ? 14.367 12.25 12.703 1 83.31 87 LYS A N 1
ATOM 684 C CA . LYS A 1 87 ? 13.109 12.102 11.969 1 83.31 87 LYS A CA 1
ATOM 685 C C . LYS A 1 87 ? 12.164 13.258 12.258 1 83.31 87 LYS A C 1
ATOM 687 O O . LYS A 1 87 ? 11.508 13.773 11.344 1 83.31 87 LYS A O 1
ATOM 692 N N . GLU A 1 88 ? 12.148 13.625 13.492 1 87.5 88 GLU A N 1
ATOM 693 C CA . GLU A 1 88 ? 11.289 14.742 13.875 1 87.5 88 GLU A CA 1
ATOM 694 C C . GLU A 1 88 ? 11.781 16.047 13.258 1 87.5 88 GLU A C 1
ATOM 696 O O . GLU A 1 88 ? 10.984 16.859 12.773 1 87.5 88 GLU A O 1
ATOM 701 N N . THR A 1 89 ? 13.102 16.172 13.297 1 88.69 89 THR A N 1
ATOM 702 C CA . THR A 1 89 ? 13.672 17.391 12.719 1 88.69 89 THR A CA 1
ATOM 703 C C . THR A 1 89 ? 13.383 17.469 11.227 1 88.69 89 THR A C 1
ATOM 705 O O . THR A 1 89 ? 13.039 18.531 10.711 1 88.69 89 THR A O 1
ATOM 708 N N . SER A 1 90 ? 13.523 16.391 10.594 1 90.38 90 SER A N 1
ATOM 709 C CA . SER A 1 90 ? 13.25 16.344 9.164 1 90.38 90 SER A CA 1
ATOM 710 C C . SER A 1 90 ? 11.781 16.656 8.867 1 90.38 90 SER A C 1
ATOM 712 O O . SER A 1 90 ? 11.477 17.391 7.922 1 90.38 90 SER A O 1
ATOM 714 N N . PHE A 1 91 ? 10.961 16.125 9.688 1 92 91 PHE A N 1
ATOM 715 C CA . PHE A 1 91 ? 9.531 16.375 9.531 1 92 91 PHE A CA 1
ATOM 716 C C . PHE A 1 91 ? 9.219 17.859 9.695 1 92 91 PHE A C 1
ATOM 718 O O . PHE A 1 91 ? 8.516 18.453 8.867 1 92 91 PHE A O 1
ATOM 725 N N . LEU A 1 92 ? 9.719 18.438 10.734 1 92.56 92 LEU A N 1
ATOM 726 C CA . LEU A 1 92 ? 9.453 19.844 11.016 1 92.56 92 LEU A CA 1
ATOM 727 C C . LEU A 1 92 ? 10.008 20.734 9.906 1 92.56 92 LEU A C 1
ATOM 729 O O . LEU A 1 92 ? 9.367 21.719 9.516 1 92.56 92 LEU A O 1
ATOM 733 N N . ASN A 1 93 ? 11.141 20.344 9.398 1 93.12 93 ASN A N 1
ATOM 734 C CA . ASN A 1 93 ? 11.727 21.094 8.297 1 93.12 93 ASN A CA 1
ATOM 735 C C . ASN A 1 93 ? 10.867 21 7.035 1 93.12 93 ASN A C 1
ATOM 737 O O . ASN A 1 93 ? 10.719 21.984 6.309 1 93.12 93 ASN A O 1
ATOM 741 N N . ARG A 1 94 ? 10.344 19.891 6.832 1 93.88 94 ARG A N 1
ATOM 742 C CA . ARG A 1 94 ? 9.469 19.719 5.68 1 93.88 94 ARG A CA 1
ATOM 743 C C . ARG A 1 94 ? 8.195 20.562 5.832 1 93.88 94 ARG A C 1
ATOM 745 O O . ARG A 1 94 ? 7.719 21.156 4.863 1 93.88 94 ARG A O 1
ATOM 752 N N . CYS A 1 95 ? 7.703 20.547 6.969 1 95.81 95 CYS A N 1
ATOM 753 C CA . CYS A 1 95 ? 6.523 21.359 7.238 1 95.81 95 CYS A CA 1
ATOM 754 C C . CYS A 1 95 ? 6.82 22.844 7.016 1 95.81 95 CYS A C 1
ATOM 756 O O . CYS A 1 95 ? 6.035 23.547 6.375 1 95.81 95 CYS A O 1
ATOM 758 N N . ARG A 1 96 ? 7.98 23.281 7.438 1 95.06 96 ARG A N 1
ATOM 759 C CA . ARG A 1 96 ? 8.406 24.672 7.238 1 95.06 96 ARG A CA 1
ATOM 760 C C . ARG A 1 96 ? 8.477 25.016 5.754 1 95.06 96 ARG A C 1
ATOM 762 O O . ARG A 1 96 ? 7.922 26.016 5.316 1 95.06 96 ARG A O 1
ATOM 769 N N . ASN A 1 97 ? 9.109 24.125 5.113 1 96.44 97 ASN A N 1
ATOM 770 C CA . ASN A 1 97 ? 9.359 24.359 3.695 1 96.44 97 ASN A CA 1
ATOM 771 C C . ASN A 1 97 ? 8.07 24.281 2.881 1 96.44 97 ASN A C 1
ATOM 773 O O . ASN A 1 97 ? 7.992 24.844 1.782 1 96.44 97 ASN A O 1
ATOM 777 N N . SER A 1 98 ? 7.09 23.672 3.441 1 97.12 98 SER A N 1
ATOM 778 C CA . SER A 1 98 ? 5.832 23.484 2.725 1 97.12 98 SER A CA 1
ATOM 779 C C . SER A 1 98 ? 4.816 24.562 3.117 1 97.12 98 SER A C 1
ATOM 781 O O . SER A 1 98 ? 3.699 24.578 2.598 1 97.12 98 SER A O 1
ATOM 783 N N . GLY A 1 99 ? 5.152 25.422 4.086 1 96.69 99 GLY A N 1
ATOM 784 C CA . GLY A 1 99 ? 4.27 26.5 4.492 1 96.69 99 GLY A CA 1
ATOM 785 C C . GLY A 1 99 ? 3.213 26.062 5.488 1 96.69 99 GLY A C 1
ATOM 786 O O . GLY A 1 99 ? 2.074 26.531 5.438 1 96.69 99 GLY A O 1
ATOM 787 N N . ASN A 1 100 ? 3.512 25.156 6.301 1 97.56 100 ASN A N 1
ATOM 788 C CA . ASN A 1 100 ? 2.596 24.734 7.352 1 97.56 100 ASN A CA 1
ATOM 789 C C . ASN A 1 100 ? 2.336 25.844 8.359 1 97.56 100 ASN A C 1
ATOM 791 O O . ASN A 1 100 ? 3.271 26.375 8.961 1 97.56 100 ASN A O 1
ATOM 795 N N . LEU A 1 101 ? 1.157 26.125 8.594 1 97.56 101 LEU A N 1
ATOM 796 C CA . LEU A 1 101 ? 0.797 27.281 9.398 1 97.56 101 LEU A CA 1
ATOM 797 C C . LEU A 1 101 ? 1.024 27.016 10.883 1 97.56 101 LEU A C 1
ATOM 799 O O . LEU A 1 101 ? 1.305 27.938 11.656 1 97.56 101 LEU A O 1
ATOM 803 N N . GLU A 1 102 ? 0.907 25.781 11.297 1 96.88 102 GLU A N 1
ATOM 804 C CA . GLU A 1 102 ? 1.118 25.438 12.703 1 96.88 102 GLU A CA 1
ATOM 805 C C . GLU A 1 102 ? 2.562 25.703 13.117 1 96.88 102 GLU A C 1
ATOM 807 O O . GLU A 1 102 ? 2.812 26.281 14.18 1 96.88 102 GLU A O 1
ATOM 812 N N . ILE A 1 103 ? 3.494 25.234 12.312 1 95.88 103 ILE A N 1
ATOM 813 C CA . ILE A 1 103 ? 4.895 25.438 12.672 1 95.88 103 ILE A CA 1
ATOM 814 C C . ILE A 1 103 ? 5.238 26.922 12.586 1 95.88 103 ILE A C 1
ATOM 816 O O . ILE A 1 103 ? 6.047 27.422 13.367 1 95.88 103 ILE A O 1
ATOM 820 N N . LEU A 1 104 ? 4.719 27.594 11.625 1 96.62 104 LEU A N 1
ATOM 821 C CA . LEU A 1 104 ? 4.898 29.047 11.523 1 96.62 104 LEU A CA 1
ATOM 822 C C . LEU A 1 104 ? 4.41 29.75 12.789 1 96.62 104 LEU A C 1
ATOM 824 O O . LEU A 1 104 ? 5.094 30.625 13.32 1 96.62 104 LEU A O 1
ATOM 828 N N . TYR A 1 105 ? 3.268 29.375 13.258 1 97.12 105 TYR A N 1
ATOM 829 C CA . TYR A 1 105 ? 2.664 29.906 14.484 1 97.12 105 TYR A CA 1
ATOM 830 C C . TYR A 1 105 ? 3.527 29.578 15.695 1 97.12 105 TYR A C 1
ATOM 832 O O . TYR A 1 105 ? 3.83 30.453 16.5 1 97.12 105 TYR A O 1
ATOM 840 N N . ARG A 1 106 ? 3.928 28.328 15.82 1 95.38 106 ARG A N 1
ATOM 841 C CA . ARG A 1 106 ? 4.703 27.906 16.984 1 95.38 106 ARG A CA 1
ATOM 842 C C . ARG A 1 106 ? 6.031 28.641 17.062 1 95.38 106 ARG A C 1
ATOM 844 O O . ARG A 1 106 ? 6.434 29.109 18.125 1 95.38 106 ARG A O 1
ATOM 851 N N . GLU A 1 107 ? 6.641 28.688 15.961 1 93.62 107 GLU A N 1
ATOM 852 C CA . GLU A 1 107 ? 7.91 29.406 15.938 1 93.62 107 GLU A CA 1
ATOM 853 C C . GLU A 1 107 ? 7.715 30.891 16.234 1 93.62 107 GLU A C 1
ATOM 855 O O . GLU A 1 107 ? 8.516 31.5 16.938 1 93.62 107 GLU A O 1
ATOM 860 N N . GLY A 1 108 ? 6.703 31.484 15.695 1 95.88 108 GLY A N 1
ATOM 861 C CA . GLY A 1 108 ? 6.367 32.844 16 1 95.88 108 GLY A CA 1
ATOM 862 C C . GLY A 1 108 ? 6.105 33.094 17.484 1 95.88 108 GLY A C 1
ATOM 863 O O . GLY A 1 108 ? 6.59 34.062 18.062 1 95.88 108 GLY A O 1
ATOM 864 N N . MET A 1 109 ? 5.395 32.219 18.062 1 95.88 109 MET A N 1
ATOM 865 C CA . MET A 1 109 ? 5.062 32.312 19.484 1 95.88 109 MET A CA 1
ATOM 866 C C . MET A 1 109 ? 6.324 32.25 20.344 1 95.88 109 MET A C 1
ATOM 868 O O . MET A 1 109 ? 6.504 33.094 21.234 1 95.88 109 MET A O 1
ATOM 872 N N . VAL A 1 110 ? 7.137 31.297 20.047 1 93.81 110 VAL A N 1
ATOM 873 C CA . VAL A 1 110 ? 8.352 31.125 20.844 1 93.81 110 VAL A CA 1
ATOM 874 C C . VAL A 1 110 ? 9.25 32.344 20.688 1 93.81 110 VAL A C 1
ATOM 876 O O . VAL A 1 110 ? 9.742 32.906 21.672 1 93.81 110 VAL A O 1
ATOM 879 N N . GLN A 1 111 ? 9.406 32.781 19.5 1 93.44 111 GLN A N 1
ATOM 880 C CA . GLN A 1 111 ? 10.297 33.906 19.25 1 93.44 111 GLN A CA 1
ATOM 881 C C . GLN A 1 111 ? 9.719 35.188 19.828 1 93.44 111 GLN A C 1
ATOM 883 O O . GLN A 1 111 ? 10.469 36.031 20.344 1 93.44 111 GLN A O 1
ATOM 888 N N . TYR A 1 112 ? 8.508 35.406 19.766 1 94.5 112 TYR A N 1
ATOM 889 C CA . TYR A 1 112 ? 7.879 36.625 20.234 1 94.5 112 TYR A CA 1
ATOM 890 C C . TYR A 1 112 ? 7.922 36.719 21.766 1 94.5 112 TYR A C 1
ATOM 892 O O . TYR A 1 112 ? 8.242 37.781 22.312 1 94.5 112 TYR A O 1
ATOM 900 N N . PHE A 1 113 ? 7.672 35.656 22.422 1 94.06 113 PHE A N 1
ATOM 901 C CA . PHE A 1 113 ? 7.48 35.719 23.859 1 94.06 113 PHE A CA 1
ATOM 902 C C . PHE A 1 113 ? 8.773 35.406 24.594 1 94.06 113 PHE A C 1
ATOM 904 O O . PHE A 1 113 ? 8.953 35.781 25.75 1 94.06 113 PHE A O 1
ATOM 911 N N . CYS A 1 114 ? 9.609 34.688 23.906 1 91.25 114 CYS A N 1
ATOM 912 C CA . CYS A 1 114 ? 10.812 34.219 24.609 1 91.25 114 CYS A CA 1
ATOM 913 C C . CYS A 1 114 ? 12.016 35.062 24.203 1 91.25 114 CYS A C 1
ATOM 915 O O . CYS A 1 114 ? 13.102 34.906 24.75 1 91.25 114 CYS A O 1
ATOM 917 N N . SER A 1 115 ? 11.859 35.844 23.203 1 86.06 115 SER A N 1
ATOM 918 C CA . SER A 1 115 ? 12.969 36.688 22.766 1 86.06 115 SER A CA 1
ATOM 919 C C . SER A 1 115 ? 12.586 38.156 22.812 1 86.06 115 SER A C 1
ATOM 921 O O . SER A 1 115 ? 11.414 38.531 22.625 1 86.06 115 SER A O 1
ATOM 923 N N . LEU A 1 116 ? 13.578 39.062 23.094 1 83.88 116 LEU A N 1
ATOM 924 C CA . LEU A 1 116 ? 13.359 40.5 23.125 1 83.88 116 LEU A CA 1
ATOM 925 C C . LEU A 1 116 ? 13.914 41.188 21.875 1 83.88 116 LEU A C 1
ATOM 927 O O . LEU A 1 116 ? 13.594 42.312 21.578 1 83.88 116 LEU A O 1
ATOM 931 N N . THR A 1 117 ? 14.641 40.5 21.062 1 80 117 THR A N 1
ATOM 932 C CA . THR A 1 117 ? 15.375 41.094 19.953 1 80 117 THR A CA 1
ATOM 933 C C . THR A 1 117 ? 14.625 40.938 18.641 1 80 117 THR A C 1
ATOM 935 O O . THR A 1 117 ? 14.672 41.781 17.766 1 80 117 THR A O 1
ATOM 938 N N . ILE A 1 118 ? 13.938 39.844 18.516 1 81.12 118 ILE A N 1
ATOM 939 C CA . ILE A 1 118 ? 13.367 39.531 17.203 1 81.12 118 ILE A CA 1
ATOM 940 C C . ILE A 1 118 ? 11.844 39.594 17.281 1 81.12 118 ILE A C 1
ATOM 942 O O . ILE A 1 118 ? 11.156 38.844 16.609 1 81.12 118 ILE A O 1
ATOM 946 N N . VAL A 1 119 ? 11.352 40.469 17.906 1 84.56 119 VAL A N 1
ATOM 947 C CA . VAL A 1 119 ? 9.93 40.531 18.234 1 84.56 119 VAL A CA 1
ATOM 948 C C . VAL A 1 119 ? 9.125 40.875 16.969 1 84.56 119 VAL A C 1
ATOM 950 O O . VAL A 1 119 ? 8.094 40.281 16.703 1 84.56 119 VAL A O 1
ATOM 953 N N . ASP A 1 120 ? 9.711 41.719 16.125 1 87.06 120 ASP A N 1
ATOM 954 C CA . ASP A 1 120 ? 8.969 42.156 14.953 1 87.06 120 ASP A CA 1
ATOM 955 C C . ASP A 1 120 ? 8.82 41.031 13.938 1 87.06 120 ASP A C 1
ATOM 957 O O . ASP A 1 120 ? 7.73 40.812 13.398 1 87.06 120 ASP A O 1
ATOM 961 N N . SER A 1 121 ? 9.945 40.438 13.695 1 89.81 121 SER A N 1
ATOM 962 C CA . SER A 1 121 ? 9.891 39.344 12.75 1 89.81 121 SER A CA 1
ATOM 963 C C . SER A 1 121 ? 9.008 38.219 13.273 1 89.81 121 SER A C 1
ATOM 965 O O . SER A 1 121 ? 8.297 37.562 12.508 1 89.81 121 SER A O 1
ATOM 967 N N . ALA A 1 122 ? 9.055 37.906 14.531 1 92.62 122 ALA A N 1
ATOM 968 C CA . ALA A 1 122 ? 8.242 36.875 15.164 1 92.62 122 ALA A CA 1
ATOM 969 C C . ALA A 1 122 ? 6.758 37.188 15.086 1 92.62 122 ALA A C 1
ATOM 971 O O . ALA A 1 122 ? 5.934 36.344 14.797 1 92.62 122 ALA A O 1
ATOM 972 N N . PHE A 1 123 ? 6.531 38.469 15.281 1 94.06 123 PHE A N 1
ATOM 973 C CA . PHE A 1 123 ? 5.152 38.938 15.211 1 94.06 123 PHE A CA 1
ATOM 974 C C . PHE A 1 123 ? 4.594 38.781 13.805 1 94.06 123 PHE A C 1
ATOM 976 O O . PHE A 1 123 ? 3.414 38.469 13.633 1 94.06 123 PHE A O 1
ATOM 983 N N . GLU A 1 124 ? 5.449 38.938 12.836 1 96.38 124 GLU A N 1
ATOM 984 C CA . GLU A 1 124 ? 5.031 38.75 11.453 1 96.38 124 GLU A CA 1
ATOM 985 C C . GLU A 1 124 ? 4.629 37.281 11.188 1 96.38 124 GLU A C 1
ATOM 987 O O . GLU A 1 124 ? 3.725 37.031 10.391 1 96.38 124 GLU A O 1
ATOM 992 N N . ASN A 1 125 ? 5.34 36.375 11.781 1 96.19 125 ASN A N 1
ATOM 993 C CA . ASN A 1 125 ? 4.977 34.969 11.633 1 96.19 125 ASN A CA 1
ATOM 994 C C . ASN A 1 125 ? 3.604 34.688 12.227 1 96.19 125 ASN A C 1
ATOM 996 O O . ASN A 1 125 ? 2.799 33.969 11.633 1 96.19 125 ASN A O 1
ATOM 1000 N N . ILE A 1 126 ? 3.311 35.25 13.391 1 97.62 126 ILE A N 1
ATOM 1001 C CA . ILE A 1 126 ? 2.014 35.062 14.031 1 97.62 126 ILE 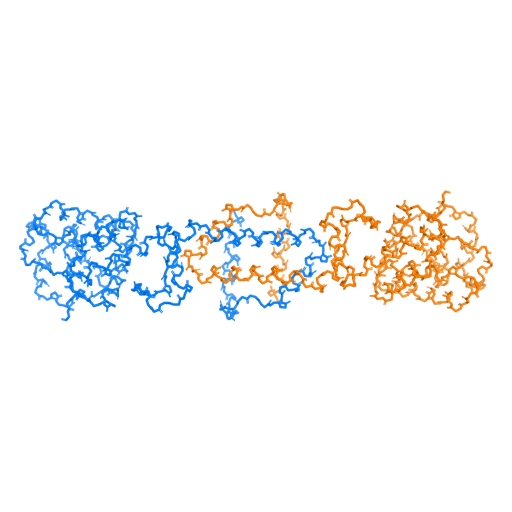A CA 1
ATOM 1002 C C . ILE A 1 126 ? 0.92 35.688 13.18 1 97.62 126 ILE A C 1
ATOM 1004 O O . ILE A 1 126 ? -0.13 35.094 12.953 1 97.62 126 ILE A O 1
ATOM 1008 N N . LYS A 1 127 ? 1.226 36.844 12.695 1 97.75 127 LYS A N 1
ATOM 1009 C CA . LYS A 1 127 ? 0.298 37.562 11.828 1 97.75 127 LYS A CA 1
ATOM 1010 C C . LYS A 1 127 ? -0.014 36.75 10.57 1 97.75 127 LYS A C 1
ATOM 1012 O O . LYS A 1 127 ? -1.18 36.594 10.203 1 97.75 127 LYS A O 1
ATOM 1017 N N . LYS A 1 128 ? 1.006 36.344 9.961 1 97.75 128 LYS A N 1
ATOM 1018 C CA . LYS A 1 128 ? 0.821 35.562 8.734 1 97.75 128 LYS A CA 1
ATOM 1019 C C . LYS A 1 128 ? -0.034 34.312 8.984 1 97.75 128 LYS A C 1
ATOM 1021 O O . LYS A 1 128 ? -0.965 34.031 8.227 1 97.75 128 LYS A O 1
ATOM 1026 N N . ALA A 1 129 ? 0.297 33.562 9.969 1 97.75 129 ALA A N 1
ATOM 1027 C CA . ALA A 1 129 ? -0.497 32.375 10.312 1 97.75 129 ALA A CA 1
ATOM 1028 C C . ALA A 1 129 ? -1.946 32.75 10.602 1 97.75 129 ALA A C 1
ATOM 1030 O O . ALA A 1 129 ? -2.875 32.062 10.164 1 97.75 129 ALA A O 1
ATOM 1031 N N . ALA A 1 130 ? -2.205 33.844 11.305 1 97.94 130 ALA A N 1
ATOM 1032 C CA . ALA A 1 130 ? -3.539 34.312 11.664 1 97.94 130 ALA A CA 1
ATOM 1033 C C . ALA A 1 130 ? -4.359 34.625 10.422 1 97.94 130 ALA A C 1
ATOM 1035 O O . ALA A 1 130 ? -5.516 34.219 10.305 1 97.94 130 ALA A O 1
ATOM 1036 N N . LEU A 1 131 ? -3.748 35.375 9.555 1 97.12 131 LEU A N 1
ATOM 1037 C CA . LEU A 1 131 ? -4.457 35.844 8.383 1 97.12 131 LEU A CA 1
ATOM 1038 C C . LEU A 1 131 ? -4.727 34.719 7.398 1 97.12 131 LEU A C 1
ATOM 1040 O O . LEU A 1 131 ? -5.668 34.781 6.602 1 97.12 131 LEU A O 1
ATOM 1044 N N . GLU A 1 132 ? -3.881 33.719 7.488 1 96.38 132 GLU A N 1
ATOM 1045 C CA . GLU A 1 132 ? -4.082 32.594 6.602 1 96.38 132 GLU A CA 1
ATOM 1046 C C . GLU A 1 132 ? -5.02 31.562 7.227 1 96.38 132 GLU A C 1
ATOM 1048 O O . GLU A 1 132 ? -5.223 30.484 6.672 1 96.38 132 GLU A O 1
ATOM 1053 N N . GLY A 1 133 ? -5.535 31.812 8.352 1 93.81 133 GLY A N 1
ATOM 1054 C CA . GLY A 1 133 ? -6.66 31.016 8.828 1 93.81 133 GLY A CA 1
ATOM 1055 C C . GLY A 1 133 ? -6.324 30.172 10.047 1 93.81 133 GLY A C 1
ATOM 1056 O O . GLY A 1 133 ? -7.125 29.328 10.461 1 93.81 133 GLY A O 1
ATOM 1057 N N . HIS A 1 134 ? -5.203 30.234 10.609 1 96.81 134 HIS A N 1
ATOM 1058 C CA . HIS A 1 134 ? -4.859 29.516 11.828 1 96.81 134 HIS A CA 1
ATOM 1059 C C . HIS A 1 134 ? -5.551 30.125 13.047 1 96.81 134 HIS A C 1
ATOM 1061 O O . HIS A 1 134 ? -5.27 31.266 13.414 1 96.81 134 HIS A O 1
ATOM 1067 N N . HIS A 1 135 ? -6.316 29.453 13.727 1 96.75 135 HIS A N 1
ATOM 1068 C CA . HIS A 1 135 ? -7.242 29.984 14.719 1 96.75 135 HIS A CA 1
ATOM 1069 C C . HIS A 1 135 ? -6.5 30.5 15.945 1 96.75 135 HIS A C 1
ATOM 1071 O O . HIS A 1 135 ? -6.754 31.625 16.406 1 96.75 135 HIS A O 1
ATOM 1077 N N . GLU A 1 136 ? -5.648 29.688 16.453 1 97.44 136 GLU A N 1
ATOM 1078 C CA . GLU A 1 136 ? -4.914 30.109 17.641 1 97.44 136 GLU A CA 1
ATOM 1079 C C . GLU A 1 136 ? -4.051 31.328 17.344 1 97.44 136 GLU A C 1
ATOM 1081 O O . GLU A 1 136 ? -3.926 32.219 18.172 1 97.44 136 GLU A O 1
ATOM 1086 N N . ALA A 1 137 ? -3.457 31.312 16.172 1 98.12 137 ALA A N 1
ATOM 1087 C CA . ALA A 1 137 ? -2.676 32.5 15.773 1 98.12 137 ALA A CA 1
ATOM 1088 C C . ALA A 1 137 ? -3.553 33.719 15.688 1 98.12 137 ALA A C 1
ATOM 1090 O O . ALA A 1 137 ? -3.141 34.812 16.109 1 98.12 137 ALA A O 1
ATOM 1091 N N . LYS A 1 138 ? -4.73 33.594 15.133 1 98 138 LYS A N 1
ATOM 1092 C CA . LYS A 1 138 ? -5.672 34.719 15.039 1 98 138 LYS A CA 1
ATOM 1093 C C . LYS A 1 138 ? -6.074 35.219 16.422 1 98 138 LYS A C 1
ATOM 1095 O O . LYS A 1 138 ? -6.211 36.406 16.641 1 98 138 LYS A O 1
ATOM 1100 N N . TYR A 1 139 ? -6.258 34.281 17.297 1 97.88 139 TYR A N 1
ATOM 1101 C CA . TYR A 1 139 ? -6.559 34.625 18.672 1 97.88 139 TYR A CA 1
ATOM 1102 C C . TYR A 1 139 ? -5.445 35.469 19.281 1 97.88 139 TYR A C 1
ATOM 1104 O O . TYR A 1 139 ? -5.695 36.562 19.781 1 97.88 139 TYR A O 1
ATOM 1112 N N . VAL A 1 140 ? -4.234 35 19.219 1 98.06 140 VAL A N 1
ATOM 1113 C CA . VAL A 1 140 ? -3.09 35.688 19.828 1 98.06 140 VAL A CA 1
ATOM 1114 C C . VAL A 1 140 ? -2.846 37.031 19.141 1 98.06 140 VAL A C 1
ATOM 1116 O O . VAL A 1 140 ? -2.607 38.031 19.812 1 98.06 140 VAL A O 1
ATOM 1119 N N . TYR A 1 141 ? -2.934 36.969 17.859 1 97.88 141 TYR A N 1
ATOM 1120 C CA . TYR A 1 141 ? -2.719 38.188 17.078 1 97.88 141 TYR A CA 1
ATOM 1121 C C . TYR A 1 141 ? -3.723 39.281 17.469 1 97.88 141 TYR A C 1
ATOM 1123 O O . TYR A 1 141 ? -3.352 40.438 17.672 1 97.88 141 TYR A O 1
ATOM 1131 N N . SER A 1 142 ? -4.949 38.969 17.578 1 97.12 142 SER A N 1
ATOM 1132 C CA . SER A 1 142 ? -5.988 39.906 17.953 1 97.12 142 SER A CA 1
ATOM 1133 C C . SER A 1 142 ? -5.734 40.469 19.359 1 97.12 142 SER A C 1
ATOM 1135 O O . SER A 1 142 ? -5.902 41.688 19.578 1 97.12 142 SER A O 1
ATOM 1137 N N . MET A 1 143 ? -5.316 39.594 20.266 1 95.38 143 MET A N 1
ATOM 1138 C CA . MET A 1 143 ? -5.066 40.031 21.641 1 95.38 143 MET A CA 1
ATOM 1139 C C . MET A 1 143 ? -3.912 41.031 21.688 1 95.38 143 MET A C 1
ATOM 1141 O O . MET A 1 143 ? -3.994 42.062 22.375 1 95.38 143 MET A O 1
ATOM 1145 N N . IL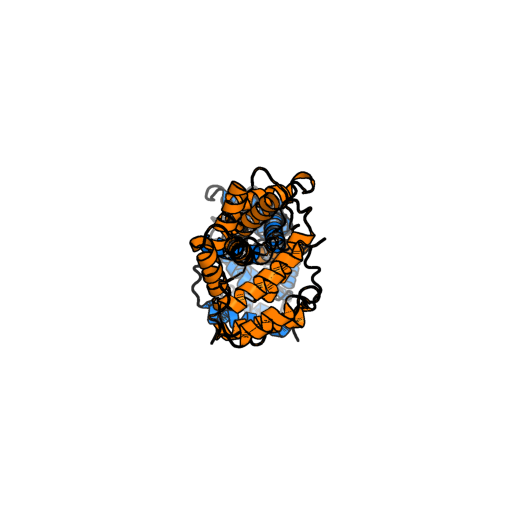E A 1 144 ? -2.906 40.719 20.922 1 94.75 144 ILE A N 1
ATOM 1146 C CA . ILE A 1 144 ? -1.734 41.562 20.922 1 94.75 144 ILE A CA 1
ATOM 1147 C C . ILE A 1 144 ? -2.098 42.938 20.328 1 94.75 144 ILE A C 1
ATOM 1149 O O . ILE A 1 144 ? -1.69 43.969 20.844 1 94.75 144 ILE A O 1
ATOM 1153 N N . LEU A 1 145 ? -2.887 42.938 19.297 1 94.56 145 LEU A N 1
ATOM 1154 C CA . LEU A 1 145 ? -3.309 44.156 18.672 1 94.56 145 LEU A CA 1
ATOM 1155 C C . LEU A 1 145 ? -4.203 44.969 19.594 1 94.56 145 LEU A C 1
ATOM 1157 O O . LEU A 1 145 ? -4.062 46.219 19.688 1 94.56 145 LEU A O 1
ATOM 1161 N N . MET A 1 146 ? -5.047 44.312 20.297 1 91.88 146 MET A N 1
ATOM 1162 C CA . MET A 1 146 ? -5.965 45 21.203 1 91.88 146 MET A CA 1
ATOM 1163 C C . MET A 1 146 ? -5.211 45.656 22.344 1 91.88 146 MET A C 1
ATOM 1165 O O . MET A 1 146 ? -5.648 46.688 22.875 1 91.88 146 MET A O 1
ATOM 1169 N N . ASN A 1 147 ? -4.152 45.062 22.625 1 90.69 147 ASN A N 1
ATOM 1170 C CA . ASN A 1 147 ? -3.371 45.562 23.75 1 90.69 147 ASN A CA 1
ATOM 1171 C C . ASN A 1 147 ? -2.457 46.719 23.344 1 90.69 147 ASN A C 1
ATOM 1173 O O . ASN A 1 147 ? -1.702 47.25 24.156 1 90.69 147 ASN A O 1
ATOM 1177 N N . CYS A 1 148 ? -2.459 47.125 22.094 1 85.75 148 CYS A N 1
ATOM 1178 C CA . CYS A 1 148 ? -1.611 48.188 21.625 1 85.75 148 CYS A CA 1
ATOM 1179 C C . CYS A 1 148 ? -2.199 49.562 22 1 85.75 148 CYS A C 1
ATOM 1181 O O . CYS A 1 148 ? -3.283 49.906 21.547 1 85.75 148 CYS A O 1
ATOM 1183 N N . ASP A 1 149 ? -1.647 50.344 22.875 1 76.19 149 ASP A N 1
ATOM 1184 C CA . ASP A 1 149 ? -2.199 51.594 23.406 1 76.19 149 ASP A CA 1
ATOM 1185 C C . ASP A 1 149 ? -1.901 52.75 22.469 1 76.19 149 ASP A C 1
ATOM 1187 O O . ASP A 1 149 ? -2.678 53.719 22.406 1 76.19 149 ASP A O 1
ATOM 1191 N N . GLU A 1 150 ? -0.889 52.719 21.812 1 78.88 150 GLU A N 1
ATOM 1192 C CA . GLU A 1 150 ? -0.432 53.875 21.062 1 78.88 150 GLU A CA 1
ATOM 1193 C C . GLU A 1 150 ? -1.106 53.969 19.703 1 78.88 150 GLU A C 1
ATOM 1195 O O . GLU A 1 150 ? -1.147 55.031 19.078 1 78.88 150 GLU A O 1
ATOM 1200 N N . ASP A 1 151 ? -1.743 52.938 19.266 1 85.62 151 ASP A N 1
ATOM 1201 C CA . ASP A 1 151 ? -2.289 52.906 17.922 1 85.62 151 ASP A CA 1
ATOM 1202 C C . ASP A 1 151 ? -3.754 52.469 17.922 1 85.62 151 ASP A C 1
ATOM 1204 O O . ASP A 1 151 ? -4.059 51.281 17.969 1 85.62 151 ASP A O 1
ATOM 1208 N N . GLU A 1 152 ? -4.582 53.406 17.734 1 86 152 GLU A N 1
ATOM 1209 C CA . GLU A 1 152 ? -6.02 53.156 17.797 1 86 152 GLU A CA 1
ATOM 1210 C C . GLU A 1 152 ? -6.469 52.281 16.641 1 86 152 GLU A C 1
ATOM 1212 O O . GLU A 1 152 ? -7.383 51.469 16.797 1 86 152 GLU A O 1
ATOM 1217 N N . GLU A 1 153 ? -5.887 52.469 15.531 1 91.19 153 GLU A N 1
ATOM 1218 C CA . GLU A 1 153 ? -6.246 51.656 14.367 1 91.19 153 GLU A CA 1
ATOM 1219 C C . GLU A 1 153 ? -5.914 50.188 14.586 1 91.19 153 GLU A C 1
ATOM 1221 O O . GLU A 1 153 ? -6.684 49.312 14.195 1 91.19 153 GLU A O 1
ATOM 1226 N N . LYS A 1 154 ? -4.785 49.906 15.133 1 93.12 154 LYS A N 1
ATOM 1227 C CA . LYS A 1 154 ? -4.395 48.531 15.438 1 93.12 154 LYS A CA 1
ATOM 1228 C C . LYS A 1 154 ? -5.328 47.938 16.469 1 93.12 154 LYS A C 1
ATOM 1230 O O . LYS A 1 154 ? -5.691 46.75 16.375 1 93.12 154 LYS A O 1
ATOM 1235 N N . ARG A 1 155 ? -5.656 48.719 17.453 1 91.56 155 ARG A N 1
ATOM 1236 C CA . ARG A 1 155 ? -6.574 48.219 18.484 1 91.56 155 ARG A CA 1
ATOM 1237 C C . ARG A 1 155 ? -7.918 47.844 17.875 1 91.56 155 ARG A C 1
ATOM 1239 O O . ARG A 1 155 ? -8.469 46.781 18.188 1 91.56 155 ARG A O 1
ATOM 1246 N N . LYS A 1 156 ? -8.406 48.719 17.016 1 91.94 156 LYS A N 1
ATOM 1247 C CA . LYS A 1 156 ? -9.664 48.438 16.328 1 91.94 156 LYS A CA 1
ATOM 1248 C C . LYS A 1 156 ? -9.57 47.156 15.492 1 91.94 156 LYS A C 1
ATOM 1250 O O . LYS A 1 156 ? -10.5 46.344 15.469 1 91.94 156 LYS A O 1
ATOM 1255 N N . LEU A 1 157 ? -8.461 47.094 14.82 1 95.38 157 LEU A N 1
ATOM 1256 C CA . LEU A 1 157 ? -8.242 45.875 14.023 1 95.38 157 LEU A CA 1
ATOM 1257 C C . LEU A 1 157 ? -8.273 44.625 14.906 1 95.38 157 LEU A C 1
ATOM 1259 O O . LEU A 1 157 ? -8.812 43.594 14.5 1 95.38 157 LEU A O 1
ATOM 1263 N N . GLY A 1 158 ? -7.633 44.688 16.047 1 96 158 GLY A N 1
ATOM 1264 C CA . GLY A 1 158 ? -7.664 43.594 17 1 96 158 GLY A CA 1
ATOM 1265 C C . GLY A 1 158 ? -9.07 43.156 17.359 1 96 158 GLY A C 1
ATOM 1266 O O . GLY A 1 158 ? -9.383 41.969 17.359 1 96 158 GLY A O 1
ATOM 1267 N N . PHE A 1 159 ? -9.93 44.125 17.625 1 93.44 159 PHE A N 1
ATOM 1268 C CA . PHE A 1 159 ? -11.32 43.812 17.969 1 93.44 159 PHE A CA 1
ATOM 1269 C C . PHE A 1 159 ? -12.055 43.188 16.781 1 93.44 159 PHE A C 1
ATOM 1271 O O . PHE A 1 159 ? -12.852 42.281 16.953 1 93.44 159 PHE A O 1
ATOM 1278 N N . ASP A 1 160 ? -11.773 43.688 15.633 1 95.69 160 ASP A N 1
ATOM 1279 C CA . ASP A 1 160 ? -12.406 43.156 14.43 1 95.69 160 ASP A CA 1
ATOM 1280 C C . ASP A 1 160 ? -11.992 41.719 14.195 1 95.69 160 ASP A C 1
ATOM 1282 O O . ASP A 1 160 ? -12.836 40.875 13.875 1 95.69 160 ASP A O 1
ATOM 1286 N N . LEU A 1 161 ? -10.75 41.469 14.281 1 96.81 161 LEU A N 1
ATOM 1287 C CA . LEU A 1 161 ? -10.242 40.094 14.062 1 96.81 161 LEU A CA 1
ATOM 1288 C C . LEU A 1 161 ? -10.805 39.156 15.102 1 96.81 161 LEU A C 1
ATOM 1290 O O . LEU A 1 161 ? -11.141 38 14.781 1 96.81 161 LEU A O 1
ATOM 1294 N N . PHE A 1 162 ? -10.906 39.562 16.328 1 95.69 162 PHE A N 1
ATOM 1295 C CA . PHE A 1 162 ? -11.5 38.719 17.375 1 95.69 162 PHE A CA 1
ATOM 1296 C C . PHE A 1 162 ? -12.961 38.438 17.078 1 95.69 162 PHE A C 1
ATOM 1298 O O . PHE A 1 162 ? -13.438 37.312 17.266 1 95.69 162 PHE A O 1
ATOM 1305 N N . GLY A 1 163 ? -13.617 39.469 16.641 1 93.81 163 GLY A N 1
ATOM 1306 C CA . GLY A 1 163 ? -15 39.281 16.219 1 93.81 163 GLY A CA 1
ATOM 1307 C C . GLY A 1 163 ? -15.141 38.25 15.109 1 93.81 163 GLY A C 1
ATOM 1308 O O . GLY A 1 163 ? -16.062 37.438 15.117 1 93.81 163 GLY A O 1
ATOM 1309 N N . GLU A 1 164 ? -14.273 38.375 14.211 1 95.75 164 GLU A N 1
ATOM 1310 C CA . GLU A 1 164 ? -14.273 37.406 13.117 1 95.75 164 GLU A CA 1
ATOM 1311 C C . GLU A 1 164 ? -14.031 36 13.625 1 95.75 164 GLU A C 1
ATOM 1313 O O . GLU A 1 164 ? -14.648 35.031 13.148 1 95.75 164 GLU A O 1
ATOM 1318 N N . LEU A 1 165 ? -13.086 35.844 14.508 1 96 165 LEU A N 1
ATOM 1319 C CA . LEU A 1 165 ? -12.805 34.531 15.094 1 96 165 LEU A CA 1
ATOM 1320 C C . LEU A 1 165 ? -14.039 33.969 15.781 1 96 165 LEU A C 1
ATOM 1322 O O . LEU A 1 165 ? -14.375 32.812 15.602 1 96 165 LEU A O 1
ATOM 1326 N N . LYS A 1 166 ? -14.773 34.719 16.453 1 92.38 166 LYS A N 1
ATOM 1327 C CA . LYS A 1 166 ? -15.977 34.312 17.156 1 92.38 166 LYS A CA 1
ATOM 1328 C C . LYS A 1 166 ? -17.078 33.906 16.172 1 92.38 166 LYS A C 1
ATOM 1330 O O . LYS A 1 166 ? -17.828 32.969 16.438 1 92.38 166 LYS A O 1
ATOM 1335 N N . SER A 1 167 ? -17.125 34.625 15.125 1 92.06 167 SER A N 1
ATOM 1336 C CA . SER A 1 167 ? -18.188 34.375 14.148 1 92.06 167 SER A CA 1
ATOM 1337 C C . SER A 1 167 ? -17.875 33.156 13.289 1 92.06 167 SER A C 1
ATOM 1339 O O . SER A 1 167 ? -18.75 32.625 12.617 1 92.06 167 SER A O 1
ATOM 1341 N N . SER A 1 168 ? -16.656 32.75 13.273 1 92.94 168 SER A N 1
ATOM 1342 C CA . SER A 1 168 ? -16.266 31.625 12.438 1 92.94 168 SER A CA 1
ATOM 1343 C C . SER A 1 168 ? -16.781 30.312 13.016 1 92.94 168 SER A C 1
ATOM 1345 O O . SER A 1 168 ? -16.703 29.266 12.359 1 92.94 168 SER A O 1
ATOM 1347 N N . GLY A 1 169 ? -17.328 30.266 14.195 1 90.38 169 GLY A N 1
ATOM 1348 C CA . GLY A 1 169 ? -17.844 29.047 14.805 1 90.38 169 GLY A CA 1
ATOM 1349 C C . GLY A 1 169 ? -16.828 28.312 15.664 1 90.38 169 GLY A C 1
ATOM 1350 O O . GLY A 1 169 ? -17.141 27.297 16.281 1 90.38 169 GLY A O 1
ATOM 1351 N N . VAL A 1 170 ? -15.594 28.812 15.727 1 92.06 170 VAL A N 1
ATOM 1352 C CA . VAL A 1 170 ? -14.555 28.188 16.531 1 92.06 170 VAL A CA 1
ATOM 1353 C C . VAL A 1 170 ? -14.789 28.484 18.016 1 92.06 170 VAL A C 1
ATOM 1355 O O . VAL A 1 170 ? -15.297 29.547 18.359 1 92.06 170 VAL A O 1
ATOM 1358 N N . SER A 1 171 ? -14.492 27.531 18.812 1 92.44 171 SER A N 1
ATOM 1359 C CA . SER A 1 171 ? -14.602 27.734 20.25 1 92.44 171 SER A CA 1
ATOM 1360 C C . SER A 1 171 ? -13.469 28.609 20.781 1 92.44 171 SER A C 1
ATOM 1362 O O . SER A 1 171 ? -12.32 28.172 20.844 1 92.44 171 SER A O 1
ATOM 1364 N N . VAL A 1 172 ? -13.797 29.719 21.219 1 93.44 172 VAL A N 1
ATOM 1365 C CA . VAL A 1 172 ? -12.805 30.641 21.766 1 93.44 172 VAL A CA 1
ATOM 1366 C C . VAL A 1 172 ? -12.195 30.047 23.031 1 93.44 172 VAL A C 1
ATOM 1368 O O . VAL A 1 172 ? -11 30.203 23.281 1 93.44 172 VAL A O 1
ATOM 1371 N N . ILE A 1 173 ? -13.016 29.328 23.781 1 92.44 173 ILE A N 1
ATOM 1372 C CA . ILE A 1 173 ? -12.539 28.703 25.016 1 92.44 173 ILE A CA 1
ATOM 1373 C C . ILE A 1 173 ? -11.445 27.688 24.688 1 92.44 173 ILE A C 1
ATOM 1375 O O . ILE A 1 173 ? -10.414 27.641 25.375 1 92.44 173 ILE A O 1
ATOM 1379 N N . ARG A 1 174 ? -11.68 26.969 23.703 1 91.69 174 ARG A N 1
ATOM 1380 C CA . ARG A 1 174 ? -10.703 25.969 23.297 1 91.69 174 ARG A CA 1
ATOM 1381 C C . ARG A 1 174 ? -9.406 26.609 22.828 1 91.69 174 ARG A C 1
ATOM 1383 O O . ARG A 1 174 ? -8.312 26.156 23.188 1 91.69 174 ARG A O 1
ATOM 1390 N N . CYS A 1 175 ? -9.531 27.625 22.062 1 94.5 175 CYS A N 1
ATOM 1391 C CA . CYS A 1 175 ? -8.367 28.359 21.609 1 94.5 175 CYS A CA 1
ATOM 1392 C C . CYS A 1 175 ? -7.578 28.922 22.781 1 94.5 175 CYS A C 1
ATOM 1394 O O . CYS A 1 175 ? -6.355 28.781 22.844 1 94.5 175 CYS A O 1
ATOM 1396 N N . ARG A 1 176 ? -8.258 29.516 23.672 1 94.94 176 ARG A N 1
ATOM 1397 C CA . ARG A 1 176 ? -7.645 30.109 24.859 1 94.94 176 ARG A CA 1
ATOM 1398 C C . ARG A 1 176 ? -6.891 29.062 25.672 1 94.94 176 ARG A C 1
ATOM 1400 O O . ARG A 1 176 ? -5.766 29.297 26.109 1 94.94 176 ARG A O 1
ATOM 1407 N N . LYS A 1 177 ? -7.516 27.938 25.828 1 93.44 177 LYS A N 1
ATOM 1408 C CA . LYS A 1 177 ? -6.887 26.875 26.609 1 93.44 177 LYS A CA 1
ATOM 1409 C C . LYS A 1 177 ? -5.598 26.406 25.953 1 93.44 177 LYS A C 1
ATOM 1411 O O . LYS A 1 177 ? -4.598 26.156 26.625 1 93.44 177 LYS A O 1
ATOM 1416 N N . ARG A 1 178 ? -5.641 26.281 24.688 1 93.81 178 ARG A N 1
ATOM 1417 C CA . ARG A 1 178 ? -4.465 25.828 23.953 1 93.81 178 ARG A CA 1
ATOM 1418 C C . ARG A 1 178 ? -3.348 26.859 24 1 93.81 178 ARG A C 1
ATOM 1420 O O . ARG A 1 178 ? -2.176 26.516 24.156 1 93.81 178 ARG A O 1
ATOM 1427 N N . VAL A 1 179 ? -3.729 28.109 23.859 1 96.69 179 VAL A N 1
ATOM 1428 C CA . VAL A 1 179 ? -2.748 29.188 23.922 1 96.69 179 VAL A CA 1
ATOM 1429 C C . VAL A 1 179 ? -2.156 29.266 25.328 1 96.69 179 VAL A C 1
ATOM 1431 O O . VAL A 1 179 ? -0.949 29.453 25.484 1 96.69 179 VAL A O 1
ATOM 1434 N N . LYS A 1 180 ? -3.008 29.094 26.297 1 94.81 180 LYS A N 1
ATOM 1435 C CA . LYS A 1 180 ? -2.535 29.109 27.688 1 94.81 180 LYS A CA 1
ATOM 1436 C C . LYS A 1 180 ? -1.52 28 27.938 1 94.81 180 LYS A C 1
ATOM 1438 O O . LYS A 1 180 ? -0.467 28.234 28.531 1 94.81 180 LYS A O 1
ATOM 1443 N N . THR A 1 181 ? -1.884 26.859 27.484 1 92.81 181 THR A N 1
ATOM 1444 C CA . THR A 1 181 ? -0.97 25.734 27.625 1 92.81 181 THR A CA 1
ATOM 1445 C C . THR A 1 181 ? 0.367 26.031 26.953 1 92.81 181 THR A C 1
ATOM 1447 O O . THR A 1 181 ? 1.427 25.703 27.484 1 92.81 181 THR A O 1
ATOM 1450 N N . PHE A 1 182 ? 0.324 26.656 25.812 1 95.06 182 PHE A N 1
ATOM 1451 C CA . PHE A 1 182 ? 1.531 27.016 25.078 1 95.06 182 PHE A CA 1
ATOM 1452 C C . PHE A 1 182 ? 2.357 28.031 25.859 1 95.06 182 PHE A C 1
ATOM 1454 O O . PHE A 1 182 ? 3.562 27.844 26.047 1 95.06 182 PHE A O 1
ATOM 1461 N N . VAL A 1 183 ? 1.763 29.062 26.312 1 95.12 183 VAL A N 1
ATOM 1462 C CA . VAL A 1 183 ? 2.436 30.125 27.047 1 95.12 183 VAL A CA 1
ATOM 1463 C C . VAL A 1 183 ? 3.074 29.562 28.312 1 95.12 183 VAL A C 1
ATOM 1465 O O . VAL A 1 183 ? 4.203 29.922 28.656 1 95.12 183 VAL A O 1
ATOM 1468 N N . GLN A 1 184 ? 2.43 28.625 28.922 1 91.88 184 GLN A N 1
ATOM 1469 C CA . GLN A 1 184 ? 2.916 28.047 30.172 1 91.88 184 GLN A CA 1
ATOM 1470 C C . GLN A 1 184 ? 4.094 27.109 29.922 1 91.88 184 GLN A C 1
ATOM 1472 O O . GLN A 1 184 ? 4.828 26.766 30.844 1 91.88 184 GLN A O 1
ATOM 1477 N N . SER A 1 185 ? 4.188 26.688 28.734 1 89.69 185 SER A N 1
ATOM 1478 C CA . SER A 1 185 ? 5.281 25.781 28.391 1 89.69 185 SER A CA 1
ATOM 1479 C C .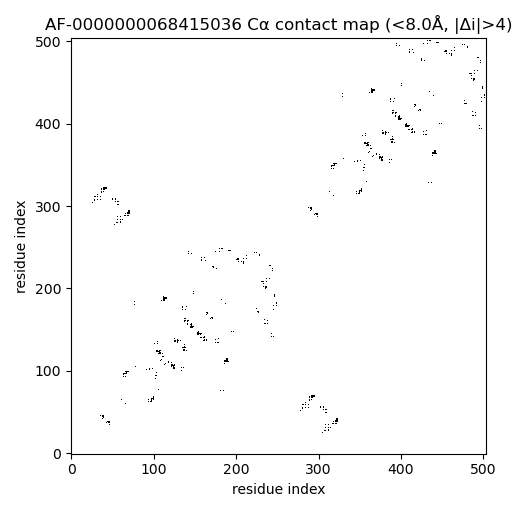 SER A 1 185 ? 6.551 26.562 28.047 1 89.69 185 SER A C 1
ATOM 1481 O O . SER A 1 185 ? 7.617 25.969 27.875 1 89.69 185 SER A O 1
ATOM 1483 N N . MET A 1 186 ? 6.488 27.875 27.984 1 90.88 186 MET A N 1
ATOM 1484 C CA . MET A 1 186 ? 7.617 28.688 27.547 1 90.88 186 MET A CA 1
ATOM 1485 C C . MET A 1 186 ? 8.188 29.484 28.719 1 90.88 186 MET A C 1
ATOM 1487 O O . MET A 1 186 ? 7.508 29.703 29.719 1 90.88 186 MET A O 1
ATOM 1491 N N . TRP A 1 187 ? 9.469 29.812 28.609 1 89 187 TRP A N 1
ATOM 1492 C CA . TRP A 1 187 ? 10.055 30.812 29.484 1 89 187 TRP A CA 1
ATOM 1493 C C . TRP A 1 187 ? 9.82 32.219 28.938 1 89 187 TRP A C 1
ATOM 1495 O O . TRP A 1 187 ? 10.641 32.75 28.172 1 89 187 TRP A O 1
ATOM 1505 N N . VAL A 1 188 ? 8.781 32.844 29.406 1 92.75 188 VAL A N 1
ATOM 1506 C CA . VAL A 1 188 ? 8.297 34.094 28.812 1 92.75 188 VAL A CA 1
ATOM 1507 C C . VAL A 1 188 ? 9.195 35.25 29.25 1 92.75 188 VAL A C 1
ATOM 1509 O O . VAL A 1 188 ? 9.453 35.438 30.438 1 92.75 188 VAL A O 1
ATOM 1512 N N . LYS A 1 189 ? 9.656 36 28.344 1 90 189 LYS A N 1
ATOM 1513 C CA . LYS A 1 189 ? 10.469 37.219 28.578 1 90 189 LYS A CA 1
ATOM 1514 C C . LYS A 1 189 ? 9.719 38.469 28.172 1 90 189 LYS A C 1
ATOM 1516 O O . LYS A 1 189 ? 10.008 39.562 28.672 1 90 189 LYS A O 1
ATOM 1521 N N . ASN A 1 190 ? 8.789 38.312 27.234 1 89.06 190 ASN A N 1
ATOM 1522 C CA . ASN A 1 190 ? 8.008 39.406 26.719 1 89.06 190 ASN A CA 1
ATOM 1523 C C . ASN A 1 190 ? 6.516 39.219 27 1 89.06 190 ASN A C 1
ATOM 1525 O O . ASN A 1 190 ? 5.727 39.031 26.078 1 89.06 190 ASN A O 1
ATOM 1529 N N . PRO A 1 191 ? 6.098 39.344 28.234 1 89.44 191 PRO A N 1
ATOM 1530 C CA . PRO A 1 191 ? 4.691 39.125 28.578 1 89.44 191 PRO A CA 1
ATOM 1531 C C . PRO A 1 191 ? 3.781 40.25 28.094 1 89.44 191 PRO A C 1
ATOM 1533 O O . PRO A 1 191 ? 4.238 41.375 27.906 1 89.44 191 PRO A O 1
ATOM 1536 N N . VAL A 1 192 ? 2.604 39.906 27.812 1 86.62 192 VAL A N 1
ATOM 1537 C CA . VAL A 1 192 ? 1.589 40.906 27.484 1 86.62 192 VAL A CA 1
ATOM 1538 C C . VAL A 1 192 ? 0.865 41.344 28.766 1 86.62 192 VAL A C 1
ATOM 1540 O O . VAL A 1 192 ? 0.229 40.5 29.438 1 86.62 192 VAL A O 1
ATOM 1543 N N . VAL A 1 193 ? 1.043 42.531 29.172 1 79.19 193 VAL A N 1
ATOM 1544 C CA . VAL A 1 193 ? 0.445 43.094 30.391 1 79.19 193 VAL A CA 1
ATOM 1545 C C . VAL A 1 193 ? -0.591 44.156 30.016 1 79.19 193 VAL A C 1
ATOM 1547 O O . VAL A 1 193 ? -0.421 44.875 29.047 1 79.19 193 VAL A O 1
ATOM 1550 N N . ILE A 1 194 ? -1.681 44 30.781 1 73.94 194 ILE A N 1
ATOM 1551 C CA . ILE A 1 194 ? -2.727 45 30.547 1 73.94 194 ILE A CA 1
ATOM 1552 C C . ILE A 1 194 ? -2.203 46.375 30.891 1 73.94 194 ILE A C 1
ATOM 1554 O O . ILE A 1 194 ? -1.683 46.625 31.984 1 73.94 194 ILE A O 1
ATOM 1558 N N . ARG A 1 195 ? -1.862 47.156 30.047 1 62.22 195 ARG A N 1
ATOM 1559 C CA . ARG A 1 195 ? -1.442 48.5 30.328 1 62.22 195 ARG A CA 1
ATOM 1560 C C . ARG A 1 195 ? -2.629 49.375 30.734 1 62.22 195 ARG A C 1
ATOM 1562 O O . ARG A 1 195 ? -3.75 49.156 30.266 1 62.22 195 ARG A O 1
ATOM 1569 N N . ASN A 1 196 ? -2.729 49.625 32.125 1 49.44 196 ASN A N 1
ATOM 1570 C CA . ASN A 1 196 ? -3.723 50.375 32.875 1 49.44 196 ASN A CA 1
ATOM 1571 C C . ASN A 1 196 ? -4.383 51.438 32 1 49.44 196 ASN A C 1
ATOM 1573 O O . ASN A 1 196 ? -5.035 52.344 32.5 1 49.44 196 ASN A O 1
ATOM 1577 N N . GLN A 1 197 ? -3.963 51.656 30.781 1 46.84 197 GLN A N 1
ATOM 1578 C CA . GLN A 1 197 ? -4.59 52.938 30.375 1 46.84 197 GLN A CA 1
ATOM 1579 C C . GLN A 1 197 ? -6.109 52.781 30.312 1 46.84 197 GLN A C 1
ATOM 1581 O O . GLN A 1 197 ? -6.625 51.656 30.172 1 46.84 197 GLN A O 1
ATOM 1586 N N . GLY A 1 198 ? -6.965 53.688 30.75 1 46.03 198 GLY A N 1
ATOM 1587 C CA . GLY A 1 198 ? -8.391 53.938 30.609 1 46.03 198 GLY A CA 1
ATOM 1588 C C . GLY A 1 198 ? -9 53.25 29.391 1 46.03 198 GLY A C 1
ATOM 1589 O O . GLY A 1 198 ? -8.859 53.75 28.266 1 46.03 198 GLY A O 1
ATOM 1590 N N . PHE A 1 199 ? -8.82 51.969 29.312 1 49.5 199 PHE A N 1
ATOM 1591 C CA . PHE A 1 199 ? -9.516 51.375 28.172 1 49.5 199 PHE A CA 1
ATOM 1592 C C . PHE A 1 199 ? -10.812 52.125 27.891 1 49.5 199 PHE A C 1
ATOM 1594 O O . PHE A 1 199 ? -11.812 51.938 28.578 1 49.5 199 PHE A O 1
ATOM 1601 N N . SER A 1 200 ? -10.703 53.281 27.656 1 47.72 200 SER A N 1
ATOM 1602 C CA . SER A 1 200 ? -11.859 54.094 27.281 1 47.72 200 SER A CA 1
ATOM 1603 C C . SER A 1 200 ? -12.695 53.406 26.219 1 47.72 200 SER A C 1
ATOM 1605 O O . SER A 1 200 ? -13.586 54.031 25.625 1 47.72 200 SER A O 1
ATOM 1607 N N . PHE A 1 201 ? -12.125 52.5 25.531 1 49.5 201 PHE A N 1
ATOM 1608 C CA . PHE A 1 201 ? -13.047 52.031 24.5 1 49.5 201 PHE A CA 1
ATOM 1609 C C . PHE A 1 201 ? -14.242 51.312 25.109 1 49.5 201 PHE A C 1
ATOM 1611 O O . PHE A 1 201 ? -14.766 50.375 24.531 1 49.5 201 PHE A O 1
ATOM 1618 N N . GLY A 1 202 ? -14.211 51.188 26.453 1 49.69 202 GLY A N 1
ATOM 1619 C CA . GLY A 1 202 ? -15.484 50.656 26.906 1 49.69 202 GLY A CA 1
ATOM 1620 C C . GLY A 1 202 ? -16.672 51.25 26.188 1 49.69 202 GLY A C 1
ATOM 1621 O O . GLY A 1 202 ? -16.562 52.281 25.516 1 49.69 202 GLY A O 1
ATOM 1622 N N . CYS A 1 203 ? -17.672 50.312 25.875 1 54.91 203 CYS A N 1
ATOM 1623 C CA . CYS A 1 203 ? -18.953 50.719 25.312 1 54.91 203 CYS A CA 1
ATOM 1624 C C . CYS A 1 203 ? -19.359 52.094 25.812 1 54.91 203 CYS A C 1
ATOM 1626 O O . CYS A 1 203 ? -18.859 52.562 26.844 1 54.91 203 CYS A O 1
ATOM 1628 N N . SER A 1 204 ? -19.812 52.781 24.922 1 50.28 204 SER A N 1
ATOM 1629 C CA . SER A 1 204 ? -20.5 54 25.359 1 50.28 204 SER A CA 1
ATOM 1630 C C . SER A 1 204 ? -21.078 53.844 26.766 1 50.28 204 SER A C 1
ATOM 1632 O O . SER A 1 204 ? -21.344 52.719 27.188 1 50.28 204 SER A O 1
ATOM 1634 N N . GLY A 1 205 ? -20.75 54.688 27.703 1 50.59 205 GLY A N 1
ATOM 1635 C CA . GLY A 1 205 ? -21.391 54.844 29 1 50.59 205 GLY A CA 1
ATOM 1636 C C . GLY A 1 205 ? -22.688 54.062 29.109 1 50.59 205 GLY A C 1
ATOM 1637 O O . GLY A 1 205 ? -23.266 53.938 30.188 1 50.59 205 GLY A O 1
ATOM 1638 N N . THR A 1 206 ? -23.188 53.656 28.078 1 53.28 206 THR A N 1
ATOM 1639 C CA . THR A 1 206 ? -24.531 53.125 28.141 1 53.28 206 THR A CA 1
ATOM 1640 C C . THR A 1 206 ? -24.516 51.594 28.094 1 53.28 206 THR A C 1
ATOM 1642 O O . THR A 1 206 ? -25.562 50.938 28.016 1 53.28 206 THR A O 1
ATOM 1645 N N . CYS A 1 207 ? -23.328 51.062 27.906 1 58.06 207 CYS A N 1
ATOM 1646 C CA . CYS A 1 207 ? -23.391 49.625 27.812 1 58.06 207 CYS A CA 1
ATOM 1647 C C . CYS A 1 207 ? -23.609 48.969 29.172 1 58.06 207 CYS A C 1
ATOM 1649 O O . CYS A 1 207 ? -22.875 49.281 30.125 1 58.06 207 CYS A O 1
ATOM 1651 N N . GLU A 1 208 ? -24.688 48.562 29.484 1 56.62 208 GLU A N 1
ATOM 1652 C CA . GLU A 1 208 ? -25.062 47.969 30.766 1 56.62 208 GLU A CA 1
ATOM 1653 C C . GLU A 1 208 ? -24.062 46.906 31.188 1 56.62 208 GLU A C 1
ATOM 1655 O O . GLU A 1 208 ? -23.766 46.75 32.375 1 56.62 208 GLU A O 1
ATOM 1660 N N . THR A 1 209 ? -23.5 46.219 30.234 1 54.25 209 THR A N 1
ATOM 1661 C CA . THR A 1 209 ? -22.609 45.125 30.578 1 54.25 209 THR A CA 1
ATOM 1662 C C . THR A 1 209 ? -21.234 45.625 30.953 1 54.25 209 THR A C 1
ATOM 1664 O O . THR A 1 209 ? -20.516 45 31.719 1 54.25 209 THR A O 1
ATOM 1667 N N . GLY A 1 210 ? -20.859 46.656 30.375 1 52.84 210 GLY A N 1
ATOM 1668 C CA . GLY A 1 210 ? -19.594 47.281 30.719 1 52.84 210 GLY A CA 1
ATOM 1669 C C . GLY A 1 210 ? -19.5 47.719 32.156 1 52.84 210 GLY A C 1
ATOM 1670 O O . GLY A 1 210 ? -18.422 47.656 32.781 1 52.84 210 GLY A O 1
ATOM 1671 N N . LYS A 1 211 ? -20.641 48.219 32.656 1 53.75 211 LYS A N 1
ATOM 1672 C CA . LYS A 1 211 ? -20.688 48.562 34.094 1 53.75 211 LYS A CA 1
ATOM 1673 C C . LYS A 1 211 ? -20.391 47.312 34.938 1 53.75 211 LYS A C 1
ATOM 1675 O O . LYS A 1 211 ? -19.781 47.438 36 1 53.75 211 LYS A O 1
ATOM 1680 N N . LYS A 1 212 ? -20.812 46.219 34.438 1 52.19 212 LYS A N 1
ATOM 1681 C CA . LYS A 1 212 ? -20.594 45.031 35.25 1 52.19 212 LYS A CA 1
ATOM 1682 C C . LYS A 1 212 ? -19.141 44.531 35.125 1 52.19 212 LYS A C 1
ATOM 1684 O O . LYS A 1 212 ? -18.594 44 36.094 1 52.19 212 LYS A O 1
ATOM 1689 N N . VAL A 1 213 ? -18.516 44.719 33.969 1 52.22 213 VAL A N 1
ATOM 1690 C CA . VAL A 1 213 ? -17.125 44.312 33.781 1 52.22 213 VAL A CA 1
ATOM 1691 C C . VAL A 1 213 ? -16.188 45.188 34.594 1 52.22 213 VAL A C 1
ATOM 1693 O O . VAL A 1 213 ? -15.172 44.719 35.094 1 52.22 213 VAL A O 1
ATOM 1696 N N . GLU A 1 214 ? -16.438 46.531 34.781 1 49.69 214 GLU A N 1
ATOM 1697 C CA . GLU A 1 214 ? -15.633 47.438 35.594 1 49.69 214 GLU A CA 1
ATOM 1698 C C . GLU A 1 214 ? -15.664 47.031 37.094 1 49.69 214 GLU A C 1
ATOM 1700 O O . GLU A 1 214 ? -14.656 47.156 37.781 1 49.69 214 GLU A O 1
ATOM 1705 N N . 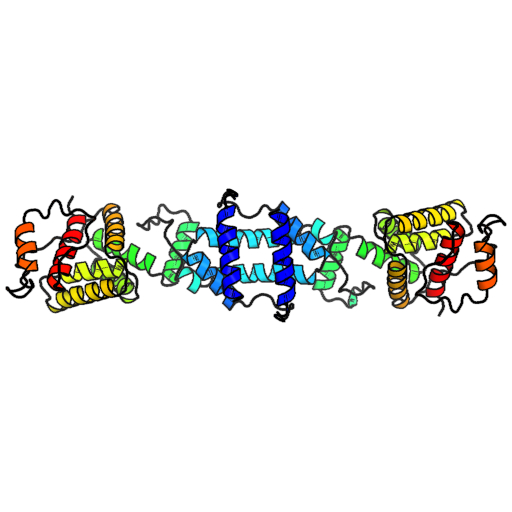LYS A 1 215 ? -16.859 46.812 37.656 1 45.72 215 LYS A N 1
ATOM 1706 C CA . LYS A 1 215 ? -16.938 46.438 39.062 1 45.72 215 LYS A CA 1
ATOM 1707 C C . LYS A 1 215 ? -16.188 45.125 39.312 1 45.72 215 LYS A C 1
ATOM 1709 O O . LYS A 1 215 ? -15.695 44.906 40.438 1 45.72 215 LYS A O 1
ATOM 1714 N N . HIS A 1 216 ? -16.203 44.219 38.406 1 43.72 216 HIS A N 1
ATOM 1715 C CA . HIS A 1 216 ? -15.531 42.938 38.594 1 43.72 216 HIS A CA 1
ATOM 1716 C C . HIS A 1 216 ? -14.062 43 38.219 1 43.72 216 HIS A C 1
ATOM 1718 O O . HIS A 1 216 ? -13.328 42.031 38.281 1 43.72 216 HIS A O 1
ATOM 1724 N N . SER A 1 217 ? -13.594 44.062 37.688 1 43.59 217 SER A N 1
ATOM 1725 C CA . SER A 1 217 ? -12.188 44.281 37.344 1 43.59 217 SER A CA 1
ATOM 1726 C C . SER A 1 217 ? -11.281 44.094 38.562 1 43.59 217 SER A C 1
ATOM 1728 O O . SER A 1 217 ? -10.102 43.781 38.406 1 43.59 217 SER A O 1
ATOM 1730 N N . THR A 1 218 ? -11.641 44.688 39.656 1 42.34 218 THR A N 1
ATOM 1731 C CA . THR A 1 218 ? -10.727 44.5 40.781 1 42.34 218 THR A CA 1
ATOM 1732 C C . THR A 1 218 ? -10.477 43.031 41.031 1 42.34 218 THR A C 1
ATOM 1734 O O . THR A 1 218 ? -9.492 42.656 41.688 1 42.34 218 THR A O 1
ATOM 1737 N N . ARG A 1 219 ? -11.492 42.156 41 1 40.09 219 ARG A N 1
ATOM 1738 C CA . ARG A 1 219 ? -11.398 40.719 41.25 1 40.09 219 ARG A CA 1
ATOM 1739 C C . ARG A 1 219 ? -10.93 39.969 40 1 40.09 219 ARG A C 1
ATOM 1741 O O . ARG A 1 219 ? -11.117 38.75 39.875 1 40.09 219 ARG A O 1
ATOM 1748 N N . TRP A 1 220 ? -10.406 40.531 39.094 1 42.69 220 TRP A N 1
ATOM 1749 C CA . TRP A 1 220 ? -9.875 39.906 37.875 1 42.69 220 TRP A CA 1
ATOM 1750 C C . TRP A 1 220 ? -9.008 38.719 38.188 1 42.69 220 TRP A C 1
ATOM 1752 O O . TRP A 1 220 ? -8.477 38.062 37.281 1 42.69 220 TRP A O 1
ATOM 1762 N N . CYS A 1 221 ? -8.453 38.688 39.344 1 44.28 221 CYS A N 1
ATOM 1763 C CA . CYS A 1 221 ? -7.602 37.562 39.656 1 44.28 221 CYS A CA 1
ATOM 1764 C C . CYS A 1 221 ? -8.336 36.25 39.406 1 44.28 221 CYS A C 1
ATOM 1766 O O . CYS A 1 221 ? -7.699 35.219 39.156 1 44.28 221 CYS A O 1
ATOM 1768 N N . GLU A 1 222 ? -9.617 36.031 39.844 1 46 222 GLU A N 1
ATOM 1769 C CA . GLU A 1 222 ? -10.164 34.688 39.875 1 46 222 GLU A CA 1
ATOM 1770 C C . GLU A 1 222 ? -10.914 34.375 38.594 1 46 222 GLU A C 1
ATOM 1772 O O . GLU A 1 222 ? -12.023 33.844 38.625 1 46 222 GLU A O 1
ATOM 1777 N N . PHE A 1 223 ? -10.859 35.062 37.531 1 48.38 223 PHE A N 1
ATOM 1778 C CA . PHE A 1 223 ? -11.648 34.688 36.344 1 48.38 223 PHE A CA 1
ATOM 1779 C C . PHE A 1 223 ? -11.438 33.25 36 1 48.38 223 PHE A C 1
ATOM 1781 O O . PHE A 1 223 ? -10.305 32.781 35.812 1 48.38 223 PHE A O 1
ATOM 1788 N N . GLU A 1 224 ? -12.359 32.469 36.281 1 51.97 224 GLU A N 1
ATOM 1789 C CA . GLU A 1 224 ? -12.438 31.047 36.031 1 51.97 224 GLU A CA 1
ATOM 1790 C C . GLU A 1 224 ? -12.266 30.766 34.531 1 51.97 224 GLU A C 1
ATOM 1792 O O . GLU A 1 224 ? -12.922 31.391 33.688 1 51.97 224 GLU A O 1
ATOM 1797 N N . ASP A 1 225 ? -11.148 30.266 34.094 1 58.03 225 ASP A N 1
ATOM 1798 C CA . ASP A 1 225 ? -10.742 29.75 32.781 1 58.03 225 ASP A CA 1
ATOM 1799 C C . ASP A 1 225 ? -11.938 29.141 32.031 1 58.03 225 ASP A C 1
ATOM 1801 O O . ASP A 1 225 ? -11.852 28.875 30.844 1 58.03 225 ASP A O 1
ATOM 1805 N N . GLU A 1 226 ? -13.078 28.859 32.781 1 58.53 226 GLU A N 1
ATOM 1806 C CA . GLU A 1 226 ? -14.023 27.953 32.156 1 58.53 226 GLU A CA 1
ATOM 1807 C C . GLU A 1 226 ? -15.258 28.703 31.656 1 58.53 226 GLU A C 1
ATOM 1809 O O . GLU A 1 226 ? -16.25 28.094 31.281 1 58.53 226 GLU A O 1
ATOM 1814 N N . VAL A 1 227 ? -15.344 30.109 31.812 1 57.78 227 VAL A N 1
ATOM 1815 C CA . VAL A 1 227 ? -16.672 30.625 31.453 1 57.78 227 VAL A CA 1
ATOM 1816 C C . VAL A 1 227 ? -16.547 31.609 30.297 1 57.78 227 VAL A C 1
ATOM 1818 O O . VAL A 1 227 ? -15.625 32.438 30.25 1 57.78 227 VAL A O 1
ATOM 1821 N N . ASP A 1 228 ? -17.125 31.281 29.141 1 59.25 228 ASP A N 1
ATOM 1822 C CA . ASP A 1 228 ? -17.312 32.312 28.109 1 59.25 228 ASP A CA 1
ATOM 1823 C C . ASP A 1 228 ? -17.984 33.562 28.672 1 59.25 228 ASP A C 1
ATOM 1825 O O . ASP A 1 228 ? -18.688 33.469 29.688 1 59.25 228 ASP A O 1
ATOM 1829 N N . ALA A 1 229 ? -17.5 34.719 28.234 1 58.31 229 ALA A N 1
ATOM 1830 C CA . ALA A 1 229 ? -18.125 35.969 28.703 1 58.31 229 ALA A CA 1
ATOM 1831 C C . ALA A 1 229 ? -19.656 35.844 28.656 1 58.31 229 ALA A C 1
ATOM 1833 O O . ALA A 1 229 ? -20.25 35.75 27.578 1 58.31 229 ALA A O 1
ATOM 1834 N N . VAL A 1 230 ? -20.328 35.125 29.562 1 57.31 230 VAL A N 1
ATOM 1835 C CA . VAL A 1 230 ? -21.797 35.094 29.625 1 57.31 230 VAL A CA 1
ATOM 1836 C C . VAL A 1 230 ? -22.344 36.469 29.844 1 57.31 230 VAL A C 1
ATOM 1838 O O . VAL A 1 230 ? -21.922 37.188 30.75 1 57.31 230 VAL A O 1
ATOM 1841 N N . GLY A 1 231 ? -23.188 37 28.906 1 58.5 231 GLY A N 1
ATOM 1842 C CA . GLY A 1 231 ? -24.016 38.188 29.094 1 58.5 231 GLY A CA 1
ATOM 1843 C C . GLY A 1 231 ? -23.391 39.438 28.484 1 58.5 231 GLY A C 1
ATOM 1844 O O . GLY A 1 231 ? -23.875 40.531 28.719 1 58.5 231 GLY A O 1
ATOM 1845 N N . VAL A 1 232 ? -22.172 39.25 27.906 1 63.25 232 VAL A N 1
ATOM 1846 C CA . VAL A 1 232 ? -21.594 40.469 27.328 1 63.25 232 VAL A CA 1
ATOM 1847 C C . VAL A 1 232 ? -22.109 40.656 25.906 1 63.25 232 VAL A C 1
ATOM 1849 O O . VAL A 1 232 ? -21.938 39.781 25.062 1 63.25 232 VAL A O 1
ATOM 1852 N N . SER A 1 233 ? -22.875 41.688 25.812 1 65.12 233 SER A N 1
ATOM 1853 C CA . SER A 1 233 ? -23.547 41.875 24.547 1 65.12 233 SER A CA 1
ATOM 1854 C C . SER A 1 233 ? -22.688 42.719 23.594 1 65.12 233 SER A C 1
ATOM 1856 O O . SER A 1 233 ? -22.766 42.531 22.375 1 65.12 233 SER A O 1
ATOM 1858 N N . CYS A 1 234 ? -21.766 43.656 24.125 1 78.31 234 CYS A N 1
ATOM 1859 C CA . CYS A 1 234 ? -21.031 44.5 23.203 1 78.31 234 CYS A CA 1
ATOM 1860 C C . CYS A 1 234 ? -19.703 43.906 22.797 1 78.31 234 CYS A C 1
ATOM 1862 O O . CYS A 1 234 ? -19.047 43.25 23.609 1 78.31 234 CYS A O 1
ATOM 1864 N N . LYS A 1 235 ? -19.312 44.094 21.547 1 81.62 235 LYS A N 1
ATOM 1865 C CA . LYS A 1 235 ? -18.094 43.531 20.953 1 81.62 235 LYS A CA 1
ATOM 1866 C C . LYS A 1 235 ? -16.844 44 21.688 1 81.62 235 LYS A C 1
ATOM 1868 O O . LYS A 1 235 ? -15.898 43.25 21.859 1 81.62 235 LYS A O 1
ATOM 1873 N N . TYR A 1 236 ? -16.906 45.219 22.125 1 83.75 236 TYR A N 1
ATOM 1874 C CA . TYR A 1 236 ? -15.734 45.812 22.766 1 83.75 236 TYR A CA 1
ATOM 1875 C C . TYR A 1 236 ? -15.586 45.281 24.188 1 83.75 236 TYR A C 1
ATOM 1877 O O . TYR A 1 236 ? -14.484 44.938 24.609 1 83.75 236 TYR A O 1
ATOM 1885 N N . CYS A 1 237 ? -16.781 45.188 24.906 1 81.19 237 CYS A N 1
ATOM 1886 C CA . CYS A 1 237 ? -16.719 44.656 26.266 1 81.19 237 CYS A CA 1
ATOM 1887 C C . CYS A 1 237 ? -16.297 43.188 26.25 1 81.19 237 CYS A C 1
ATOM 1889 O O . CYS A 1 237 ? -15.547 42.75 27.125 1 81.19 237 CYS A O 1
ATOM 1891 N N . ASP A 1 238 ? -16.766 42.5 25.25 1 85.75 238 ASP A N 1
ATOM 1892 C CA . ASP A 1 238 ? -16.406 41.094 25.094 1 85.75 238 ASP A CA 1
ATOM 1893 C C . ASP A 1 238 ? -14.906 40.938 24.828 1 85.75 238 ASP A C 1
ATOM 1895 O O . ASP A 1 238 ? -14.258 40.094 25.422 1 85.75 238 ASP A O 1
ATOM 1899 N N . GLY A 1 239 ? -14.398 41.75 23.922 1 88.62 239 GLY A N 1
ATOM 1900 C CA . GLY A 1 239 ? -12.977 41.719 23.594 1 88.62 239 GLY A CA 1
ATOM 1901 C C . GLY A 1 239 ? -12.086 42.062 24.781 1 88.62 239 GLY A C 1
ATOM 1902 O O . GLY A 1 239 ? -11.062 41.406 25 1 88.62 239 GLY A O 1
ATOM 1903 N N . VAL A 1 240 ? -12.477 43.031 25.516 1 84.94 240 VAL A N 1
ATOM 1904 C CA . VAL A 1 240 ? -11.688 43.469 26.672 1 84.94 240 VAL A CA 1
ATOM 1905 C C . VAL A 1 240 ? -11.664 42.375 27.719 1 84.94 240 VAL A C 1
ATOM 1907 O O . VAL A 1 240 ? -10.641 42.125 28.359 1 84.94 240 VAL A O 1
ATOM 1910 N N . TYR A 1 241 ? -12.867 41.812 27.891 1 84.56 241 TYR A N 1
ATOM 1911 C CA . TYR A 1 241 ? -12.93 40.719 28.828 1 84.56 241 TYR A CA 1
ATOM 1912 C C . TYR A 1 241 ? -11.945 39.594 28.453 1 84.56 241 TYR A C 1
ATOM 1914 O O . TYR A 1 241 ? -11.188 39.125 29.281 1 84.56 241 TYR A O 1
ATOM 1922 N N . GLU A 1 242 ? -12.023 39.219 27.203 1 90.44 242 GLU A N 1
ATOM 1923 C CA . GLU A 1 242 ? -11.141 38.188 26.719 1 90.44 242 GLU A CA 1
ATOM 1924 C C . GLU A 1 242 ? -9.68 38.594 26.828 1 90.44 242 GLU A C 1
ATOM 1926 O O . GLU A 1 242 ? -8.812 37.781 27.141 1 90.44 242 GLU A O 1
ATOM 1931 N N . LEU A 1 243 ? -9.359 39.812 26.5 1 90.56 243 LEU A N 1
ATOM 1932 C CA . LEU A 1 243 ? -8 40.344 26.641 1 90.56 243 LEU A CA 1
ATOM 1933 C C . LEU A 1 243 ? -7.5 40.188 28.062 1 90.56 243 LEU A C 1
ATOM 1935 O O . LEU A 1 243 ? -6.328 39.875 28.281 1 90.56 243 LEU A O 1
ATOM 1939 N N . GLY A 1 244 ? -8.359 40.469 28.984 1 86.19 244 GLY A N 1
ATOM 1940 C CA . GLY A 1 244 ? -7.992 40.25 30.375 1 86.19 244 GLY A CA 1
ATOM 1941 C C . GLY A 1 244 ? -7.586 38.812 30.672 1 86.19 244 GLY A C 1
ATOM 1942 O O . GLY A 1 244 ? -6.609 38.594 31.391 1 86.19 244 GLY A O 1
ATOM 1943 N N . LEU A 1 245 ? -8.383 37.938 30.234 1 89.12 245 LEU A N 1
ATOM 1944 C CA . LEU A 1 245 ? -8.07 36.531 30.438 1 89.12 245 LEU A CA 1
ATOM 1945 C C . LEU A 1 245 ? -6.738 36.188 29.781 1 89.12 245 LEU A C 1
ATOM 1947 O O . LEU A 1 245 ? -5.957 35.406 30.344 1 89.12 245 LEU A O 1
ATOM 1951 N N . PHE A 1 246 ? -6.469 36.688 28.625 1 93.12 246 PHE A N 1
ATOM 1952 C CA . PHE A 1 246 ? -5.227 36.438 27.906 1 93.12 246 PHE A CA 1
ATOM 1953 C C . PHE A 1 246 ? -4.031 36.969 28.703 1 93.12 246 PHE A C 1
ATOM 1955 O O . PHE A 1 246 ? -3.02 36.281 28.828 1 93.12 246 PHE A O 1
ATOM 1962 N N . CYS A 1 247 ? -4.086 38.125 29.219 1 90.06 247 CYS A N 1
ATOM 1963 C CA . CYS A 1 247 ? -2.988 38.719 29.969 1 90.06 247 CYS A CA 1
ATOM 1964 C C . CYS A 1 247 ? -2.703 37.938 31.234 1 90.06 247 CYS A C 1
ATOM 1966 O O . CYS A 1 247 ? -1.557 37.875 31.688 1 90.06 247 CYS A O 1
ATOM 1968 N N . ASN A 1 248 ? -3.715 37.344 31.75 1 88.69 248 ASN A N 1
ATOM 1969 C CA . ASN A 1 248 ? -3.553 36.562 32.969 1 88.69 248 ASN A CA 1
ATOM 1970 C C . ASN A 1 248 ? -2.662 35.344 32.75 1 88.69 248 ASN A C 1
ATOM 1972 O O . ASN A 1 248 ? -2.127 34.781 33.688 1 88.69 248 ASN A O 1
ATOM 1976 N N . MET A 1 249 ? -2.527 35 31.516 1 90.69 249 MET A N 1
ATOM 1977 C CA . MET A 1 249 ? -1.697 33.844 31.203 1 90.69 249 MET A CA 1
ATOM 1978 C C . MET A 1 249 ? -0.237 34.125 31.547 1 90.69 249 MET A C 1
ATOM 1980 O O . MET A 1 249 ? 0.547 33.188 31.719 1 90.69 249 MET A O 1
ATOM 1984 N N . PHE A 1 250 ? 0.131 35.312 31.547 1 90.06 250 PHE A N 1
ATOM 1985 C CA . PHE A 1 250 ? 1.534 35.688 31.688 1 90.06 250 PHE A CA 1
ATOM 1986 C C . PHE A 1 250 ? 1.864 36 33.125 1 90.06 250 PHE A C 1
ATOM 1988 O O . PHE A 1 250 ? 3.012 36.312 33.469 1 90.06 250 PHE A O 1
ATOM 1995 N N . LYS A 1 251 ? 0.876 36.094 33.969 1 76 251 LYS A N 1
ATOM 1996 C CA . LYS A 1 251 ? 1.1 36.438 35.375 1 76 251 LYS A CA 1
ATOM 1997 C C . LYS A 1 251 ? 1.748 35.281 36.125 1 76 251 LYS A C 1
ATOM 1999 O O . LYS A 1 251 ? 1.409 34.125 35.875 1 76 251 LYS A O 1
ATOM 2004 N N . VAL A 1 252 ? 3.121 35.375 36.406 1 55.5 252 VAL A N 1
ATOM 2005 C CA . VAL A 1 252 ? 3.812 34.469 37.312 1 55.5 252 VAL A CA 1
ATOM 2006 C C . VAL A 1 252 ? 3.219 34.625 38.719 1 55.5 252 VAL A C 1
ATOM 2008 O O . VAL A 1 252 ? 2.873 35.719 39.156 1 55.5 252 VAL A O 1
ATOM 2011 N N . MET B 1 1 ? -20.516 -15.289 13.141 1 27.25 1 MET B N 1
ATOM 2012 C CA . MET B 1 1 ? -21.578 -14.453 12.586 1 27.25 1 MET B CA 1
ATOM 2013 C C . MET B 1 1 ? -21 -13.219 11.898 1 27.25 1 MET B C 1
ATOM 2015 O O . MET B 1 1 ? -21.531 -12.781 10.867 1 27.25 1 MET B O 1
ATOM 2019 N N . ALA B 1 2 ? -20 -12.609 12.531 1 39.06 2 ALA B N 1
ATOM 2020 C CA . ALA B 1 2 ? -19.359 -11.406 11.984 1 39.06 2 ALA B CA 1
ATOM 2021 C C . ALA B 1 2 ? -18.625 -11.727 10.688 1 39.06 2 ALA B C 1
ATOM 2023 O O . ALA B 1 2 ? -18.656 -10.938 9.734 1 39.06 2 ALA B O 1
ATOM 2024 N N . LEU B 1 3 ? -17.969 -12.812 10.617 1 34.38 3 LEU B N 1
ATOM 2025 C CA . LEU B 1 3 ? -17.25 -13.32 9.453 1 34.38 3 LEU B CA 1
ATOM 2026 C C . LEU B 1 3 ? -18.203 -13.555 8.281 1 34.38 3 LEU B C 1
ATOM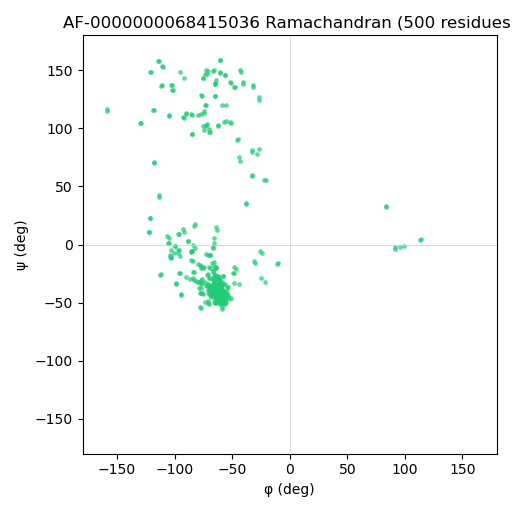 2028 O O . LEU B 1 3 ? -17.859 -13.305 7.129 1 34.38 3 LEU B O 1
ATOM 2032 N N . LEU B 1 4 ? -19.375 -13.891 8.648 1 40.22 4 LEU B N 1
ATOM 2033 C CA . LEU B 1 4 ? -20.375 -14.188 7.629 1 40.22 4 LEU B CA 1
ATOM 2034 C C . LEU B 1 4 ? -20.953 -12.898 7.035 1 40.22 4 LEU B C 1
ATOM 2036 O O . LEU B 1 4 ? -21.188 -12.82 5.828 1 40.22 4 LEU B O 1
ATOM 2040 N N . ARG B 1 5 ? -21.125 -11.914 7.879 1 37.31 5 ARG B N 1
ATOM 2041 C CA . ARG B 1 5 ? -21.688 -10.664 7.387 1 37.31 5 ARG B CA 1
ATOM 2042 C C . ARG B 1 5 ? -20.703 -9.922 6.496 1 37.31 5 ARG B C 1
ATOM 2044 O O . ARG B 1 5 ? -21.078 -9.344 5.477 1 37.31 5 ARG B O 1
ATOM 2051 N N . ALA B 1 6 ? -19.438 -9.938 6.852 1 36.41 6 ALA B N 1
ATOM 2052 C CA . ALA B 1 6 ? -18.422 -9.336 5.996 1 36.41 6 ALA B CA 1
ATOM 2053 C C . ALA B 1 6 ? -18.359 -10.023 4.633 1 36.41 6 ALA B C 1
ATOM 2055 O O . ALA B 1 6 ? -18.203 -9.367 3.604 1 36.41 6 ALA B O 1
ATOM 2056 N N . LYS B 1 7 ? -18.688 -11.227 4.703 1 37.88 7 LYS B N 1
ATOM 2057 C CA . LYS B 1 7 ? -18.719 -11.961 3.441 1 37.88 7 LYS B CA 1
ATOM 2058 C C . LYS B 1 7 ? -19.891 -11.508 2.572 1 37.88 7 LYS B C 1
ATOM 2060 O O . LYS B 1 7 ? -19.75 -11.406 1.35 1 37.88 7 LYS B O 1
ATOM 2065 N N . LYS B 1 8 ? -20.953 -11.18 3.285 1 43.78 8 LYS B N 1
ATOM 2066 C CA . LYS B 1 8 ? -22.125 -10.789 2.527 1 43.78 8 LYS B CA 1
ATOM 2067 C C . LYS B 1 8 ? -22 -9.375 1.974 1 43.78 8 LYS B C 1
ATOM 2069 O O . LYS B 1 8 ? -22.438 -9.094 0.857 1 43.78 8 LYS B O 1
ATOM 2074 N N . GLU B 1 9 ? -21.484 -8.461 2.785 1 41.88 9 GLU B N 1
ATOM 2075 C CA . GLU B 1 9 ? -21.297 -7.098 2.301 1 41.88 9 GLU B CA 1
ATOM 2076 C C . GLU B 1 9 ? -20.234 -7.051 1.199 1 41.88 9 GLU B C 1
ATOM 2078 O O . GLU B 1 9 ? -20.359 -6.273 0.251 1 41.88 9 GLU B O 1
ATOM 2083 N N . ILE B 1 10 ? -19.266 -7.988 1.319 1 35.25 10 ILE B N 1
ATOM 2084 C CA . ILE B 1 10 ? -18.312 -8.133 0.226 1 35.25 10 ILE B CA 1
ATOM 2085 C C . ILE B 1 10 ? -19.016 -8.656 -1.017 1 35.25 10 ILE B C 1
ATOM 2087 O O . ILE B 1 10 ? -18.75 -8.211 -2.133 1 35.25 10 ILE B O 1
ATOM 2091 N N . LYS B 1 11 ? -19.984 -9.508 -0.773 1 36.91 11 LYS B N 1
ATOM 2092 C CA . LYS B 1 11 ? -20.75 -9.977 -1.92 1 36.91 11 LYS B CA 1
ATOM 2093 C C . LYS B 1 11 ? -21.594 -8.852 -2.52 1 36.91 11 LYS B C 1
ATOM 2095 O O . LYS B 1 11 ? -21.703 -8.734 -3.74 1 36.91 11 LYS B O 1
ATOM 2100 N N . LYS B 1 12 ? -22.25 -8.055 -1.686 1 40.06 12 LYS B N 1
ATOM 2101 C CA . LYS B 1 12 ? -23.078 -6.969 -2.225 1 40.06 12 LYS B CA 1
ATOM 2102 C C . LYS B 1 12 ? -22.203 -5.918 -2.916 1 40.06 12 LYS B C 1
ATOM 2104 O O . LYS B 1 12 ? -22.672 -5.227 -3.826 1 40.06 12 LYS B O 1
ATOM 2109 N N . LEU B 1 13 ? -21.031 -5.707 -2.365 1 32.06 13 LEU B N 1
ATOM 2110 C CA . LEU B 1 13 ? -20.109 -4.84 -3.092 1 32.06 13 LEU B CA 1
ATOM 2111 C C . LEU B 1 13 ? -19.703 -5.473 -4.418 1 32.06 13 LEU B C 1
ATOM 2113 O O . LEU B 1 13 ? -19.438 -4.77 -5.391 1 32.06 13 LEU B O 1
ATOM 2117 N N . LYS B 1 14 ? -19.875 -6.73 -4.469 1 37.28 14 LYS B N 1
ATOM 2118 C CA . LYS B 1 14 ? -19.594 -7.383 -5.746 1 37.28 14 LYS B CA 1
ATOM 2119 C C . LYS B 1 14 ? -20.578 -6.938 -6.816 1 37.28 14 LYS B C 1
ATOM 2121 O O . LYS B 1 14 ? -20.234 -6.863 -7.996 1 37.28 14 LYS B O 1
ATOM 2126 N N . LEU B 1 15 ? -21.828 -6.672 -6.465 1 31.56 15 LEU B N 1
ATOM 2127 C CA . LEU B 1 15 ? -22.812 -6.359 -7.488 1 31.56 15 LEU B CA 1
ATOM 2128 C C . LEU B 1 15 ? -22.656 -4.926 -7.98 1 31.56 15 LEU B C 1
ATOM 2130 O O . LEU B 1 15 ? -22.953 -4.625 -9.141 1 31.56 15 LEU B O 1
ATOM 2134 N N . ARG B 1 16 ? -22.672 -4.02 -7.086 1 34.97 16 ARG B N 1
ATOM 2135 C CA . ARG B 1 16 ? -22.625 -2.664 -7.617 1 34.97 16 ARG B CA 1
ATOM 2136 C C . ARG B 1 16 ? -21.281 -2.395 -8.312 1 34.97 16 ARG B C 1
ATOM 2138 O O . ARG B 1 16 ? -20.984 -1.25 -8.648 1 34.97 16 ARG B O 1
ATOM 2145 N N . ASN B 1 17 ? -20.547 -3.416 -8.391 1 33.47 17 ASN B N 1
ATOM 2146 C CA . ASN B 1 17 ? -19.203 -3.418 -8.961 1 33.47 17 ASN B CA 1
ATOM 2147 C C . ASN B 1 17 ? -19.234 -3.053 -10.445 1 33.47 17 ASN B C 1
ATOM 2149 O O . ASN B 1 17 ? -18.281 -3.334 -11.172 1 33.47 17 ASN B O 1
ATOM 2153 N N . GLU B 1 18 ? -20.438 -2.537 -10.875 1 33.28 18 GLU B N 1
ATOM 2154 C CA . GLU B 1 18 ? -20.297 -2.162 -12.281 1 33.28 18 GLU B CA 1
ATOM 2155 C C . GLU B 1 18 ? -19.344 -0.981 -12.445 1 33.28 18 GLU B C 1
ATOM 2157 O O . GLU B 1 18 ? -19.344 -0.315 -13.484 1 33.28 18 GLU B O 1
ATOM 2162 N N . PHE B 1 19 ? -19.016 -0.229 -11.328 1 34.66 19 PHE B N 1
ATOM 2163 C CA . PHE B 1 19 ? -18.031 0.774 -11.695 1 34.66 19 PHE B CA 1
ATOM 2164 C C . PHE B 1 19 ? -16.922 0.161 -12.555 1 34.66 19 PHE B C 1
ATOM 2166 O O . PHE B 1 19 ? -16.203 -0.735 -12.109 1 34.66 19 PHE B O 1
ATOM 2173 N N . SER B 1 20 ? -17.062 0.15 -13.805 1 32.75 20 SER B N 1
ATOM 2174 C CA . SER B 1 20 ? -16.031 -0.153 -14.789 1 32.75 20 SER B CA 1
ATOM 2175 C C . SER B 1 20 ? -14.68 0.423 -14.367 1 32.75 20 SER B C 1
ATOM 2177 O O . SER B 1 20 ? -14.367 1.573 -14.68 1 32.75 20 SER B O 1
ATOM 2179 N N . VAL B 1 21 ? -14.289 0.47 -13.078 1 39.53 21 VAL B N 1
ATOM 2180 C CA . VAL B 1 21 ? -12.891 0.762 -12.797 1 39.53 21 VAL B CA 1
ATOM 2181 C C . VAL B 1 21 ? -12.016 0.193 -13.906 1 39.53 21 VAL B C 1
ATOM 2183 O O . VAL B 1 21 ? -12.016 -1.016 -14.156 1 39.53 21 VAL B O 1
ATOM 2186 N N . SER B 1 22 ? -11.898 0.813 -14.992 1 37.53 22 SER B N 1
ATOM 2187 C CA . SER B 1 22 ? -10.836 0.331 -15.867 1 37.53 22 SER B CA 1
ATOM 2188 C C . SER B 1 22 ? -9.703 -0.297 -15.062 1 37.53 22 SER B C 1
ATOM 2190 O O . SER B 1 22 ? -9.039 0.384 -14.273 1 37.53 22 SER B O 1
ATOM 2192 N N . ILE B 1 23 ? -9.758 -1.477 -14.555 1 42.56 23 ILE B N 1
ATOM 2193 C CA . ILE B 1 23 ? -8.961 -2.467 -13.844 1 42.56 23 ILE B CA 1
ATOM 2194 C C . ILE B 1 23 ? -7.477 -2.238 -14.133 1 42.56 23 ILE B C 1
ATOM 2196 O O . ILE B 1 23 ? -6.613 -2.822 -13.469 1 42.56 23 ILE B O 1
ATOM 2200 N N . THR B 1 24 ? -7.133 -1.682 -15.32 1 48.12 24 THR B N 1
ATOM 2201 C CA . THR B 1 24 ? -5.734 -1.72 -15.742 1 48.12 24 THR B CA 1
ATOM 2202 C C . THR B 1 24 ? -4.898 -0.729 -14.938 1 48.12 24 THR B C 1
ATOM 2204 O O . THR B 1 24 ? -3.67 -0.822 -14.914 1 48.12 24 THR B O 1
ATOM 2207 N N . LYS B 1 25 ? -5.578 0.548 -14.484 1 59.12 25 LYS B N 1
ATOM 2208 C CA . LYS B 1 25 ? -4.629 1.572 -14.062 1 59.12 25 LYS B CA 1
ATOM 2209 C C . LYS B 1 25 ? -4.555 1.658 -12.539 1 59.12 25 LYS B C 1
ATOM 2211 O O . LYS B 1 25 ? -5.508 1.302 -11.852 1 59.12 25 LYS B O 1
ATOM 2216 N N . SER B 1 26 ? -3.336 1.681 -12.078 1 72.5 26 SER B N 1
ATOM 2217 C CA . SER B 1 26 ? -3.041 2.086 -10.703 1 72.5 26 SER B CA 1
ATOM 2218 C C . SER B 1 26 ? -3.859 3.307 -10.297 1 72.5 26 SER B C 1
ATOM 2220 O O . SER B 1 26 ? -4.48 3.953 -11.148 1 72.5 26 SER B O 1
ATOM 2222 N N . LEU B 1 27 ? -4.238 3.496 -9.086 1 86.19 27 LEU B N 1
ATOM 2223 C CA . LEU B 1 27 ? -4.934 4.668 -8.562 1 86.19 27 LEU B CA 1
ATOM 2224 C C . LEU B 1 27 ? -4.246 5.953 -9.008 1 86.19 27 LEU B C 1
ATOM 2226 O O . LEU B 1 27 ? -3.018 6.027 -9.047 1 86.19 27 LEU B O 1
ATOM 2230 N N . PRO B 1 28 ? -5.094 6.945 -9.453 1 90.38 28 PRO B N 1
ATOM 2231 C CA . PRO B 1 28 ? -4.504 8.227 -9.836 1 90.38 28 PRO B CA 1
ATOM 2232 C C . PRO B 1 28 ? -3.68 8.852 -8.711 1 90.38 28 PRO B C 1
ATOM 2234 O O . PRO B 1 28 ? -4.051 8.75 -7.535 1 90.38 28 PRO B O 1
ATOM 2237 N N . LYS B 1 29 ? -2.693 9.477 -9.102 1 90.44 29 LYS B N 1
ATOM 2238 C CA . LYS B 1 29 ? -1.78 10.094 -8.141 1 90.44 29 LYS B CA 1
ATOM 2239 C C . LYS B 1 29 ? -2.488 11.164 -7.316 1 90.44 29 LYS B C 1
ATOM 2241 O O . LYS B 1 29 ? -2.23 11.305 -6.117 1 90.44 29 LYS B O 1
ATOM 2246 N N . GLU B 1 30 ? -3.355 11.938 -7.969 1 94.56 30 GLU B N 1
ATOM 2247 C CA . GLU B 1 30 ? -4.059 13.016 -7.277 1 94.56 30 GLU B CA 1
ATOM 2248 C C . GLU B 1 30 ? -4.883 12.469 -6.113 1 94.56 30 GLU B C 1
ATOM 2250 O O . GLU B 1 30 ? -4.969 13.102 -5.055 1 94.56 30 GLU B O 1
ATOM 2255 N N . LEU B 1 31 ? -5.453 11.367 -6.406 1 95.62 31 LEU B N 1
ATOM 2256 C CA . LEU B 1 31 ? -6.23 10.734 -5.352 1 95.62 31 LEU B CA 1
ATOM 2257 C C . LEU B 1 31 ? -5.328 10.281 -4.211 1 95.62 31 LEU B C 1
ATOM 2259 O O . LEU B 1 31 ? -5.68 10.422 -3.037 1 95.62 31 LEU B O 1
ATOM 2263 N N . LEU B 1 32 ? -4.18 9.734 -4.508 1 95.5 32 LEU B N 1
ATOM 2264 C CA . LEU B 1 32 ? -3.246 9.25 -3.498 1 95.5 32 LEU B CA 1
ATOM 2265 C C . LEU B 1 32 ? -2.703 10.398 -2.656 1 95.5 32 LEU B C 1
ATOM 2267 O O . LEU B 1 32 ? -2.539 10.266 -1.441 1 95.5 32 LEU B O 1
ATOM 2271 N N . VAL B 1 33 ? -2.535 11.531 -3.287 1 97.44 33 VAL B N 1
ATOM 2272 C CA . VAL B 1 33 ? -2.092 12.719 -2.566 1 97.44 33 VAL B CA 1
ATOM 2273 C C . VAL B 1 33 ? -3.18 13.164 -1.595 1 97.44 33 VAL B C 1
ATOM 2275 O O . VAL B 1 33 ? -2.891 13.523 -0.449 1 97.44 33 VAL B O 1
ATOM 2278 N N . GLU B 1 34 ? -4.324 13.133 -2.082 1 97.31 34 GLU B N 1
ATOM 2279 C CA . GLU B 1 34 ? -5.445 13.531 -1.238 1 97.31 34 GLU B CA 1
ATOM 2280 C C . GLU B 1 34 ? -5.57 12.617 -0.021 1 97.31 34 GLU B C 1
ATOM 2282 O O . GLU B 1 34 ? -5.801 13.094 1.094 1 97.31 34 GLU B O 1
ATOM 2287 N N . ILE B 1 35 ? -5.461 11.383 -0.256 1 96.31 35 ILE B N 1
ATOM 2288 C CA . ILE B 1 35 ? -5.531 10.414 0.833 1 96.31 35 ILE B CA 1
ATOM 2289 C C . ILE B 1 35 ? -4.398 10.664 1.822 1 96.31 35 ILE B C 1
ATOM 2291 O O . ILE B 1 35 ? -4.629 10.75 3.031 1 96.31 35 ILE B O 1
ATOM 2295 N N . ALA B 1 36 ? -3.195 10.828 1.325 1 97.75 36 ALA B N 1
ATOM 2296 C CA . ALA B 1 36 ? -2.041 11.078 2.186 1 97.75 36 ALA B CA 1
ATOM 2297 C C . ALA B 1 36 ? -2.227 12.359 2.996 1 97.75 36 ALA B C 1
ATOM 2299 O O . ALA B 1 36 ? -1.923 12.398 4.191 1 97.75 36 ALA B O 1
ATOM 2300 N N . GLY B 1 37 ? -2.705 13.367 2.293 1 97.75 37 GLY B N 1
ATOM 2301 C CA . GLY B 1 37 ? -2.943 14.633 2.973 1 97.75 37 GLY B CA 1
ATOM 2302 C C . GLY B 1 37 ? -3.963 14.523 4.09 1 97.75 37 GLY B C 1
ATOM 2303 O O . GLY B 1 37 ? -3.752 15.055 5.184 1 97.75 37 GLY B O 1
ATOM 2304 N N . LYS B 1 38 ? -5.035 13.828 3.803 1 97.69 38 LYS B N 1
ATOM 2305 C CA . LYS B 1 38 ? -6.074 13.656 4.816 1 97.69 38 LYS B CA 1
ATOM 2306 C C . LYS B 1 38 ? -5.547 12.867 6.012 1 97.69 38 LYS B C 1
ATOM 2308 O O . LYS B 1 38 ? -5.824 13.211 7.16 1 97.69 38 LYS B O 1
ATOM 2313 N N . VAL B 1 39 ? -4.855 11.82 5.75 1 96.38 39 VAL B N 1
ATOM 2314 C CA . VAL B 1 39 ? -4.301 11 6.824 1 96.38 39 VAL B CA 1
ATOM 2315 C C . VAL B 1 39 ? -3.293 11.82 7.629 1 96.38 39 VAL B C 1
ATOM 2317 O O . VAL B 1 39 ? -3.33 11.82 8.859 1 96.38 39 VAL B O 1
ATOM 2320 N N . ALA B 1 40 ? -2.416 12.57 6.957 1 97.44 40 ALA B N 1
ATOM 2321 C CA . ALA B 1 40 ? -1.387 13.367 7.617 1 97.44 40 ALA B CA 1
ATOM 2322 C C . ALA B 1 40 ? -2.012 14.453 8.492 1 97.44 40 ALA B C 1
ATOM 2324 O O . ALA B 1 40 ? -1.499 14.758 9.57 1 97.44 40 ALA B O 1
ATOM 2325 N N . SER B 1 41 ? -3.086 15.078 8.008 1 96.88 41 SER B N 1
ATOM 2326 C CA . SER B 1 41 ? -3.73 16.172 8.734 1 96.88 41 SER B CA 1
ATOM 2327 C C . SER B 1 41 ? -4.367 15.672 10.023 1 96.88 41 SER B C 1
ATOM 2329 O O . SER B 1 41 ? -4.551 16.438 10.969 1 96.88 41 SER B O 1
ATOM 2331 N N . ARG B 1 42 ? -4.629 14.422 10.023 1 95 42 ARG B N 1
ATOM 2332 C CA . ARG B 1 42 ? -5.215 13.844 11.227 1 95 42 ARG B CA 1
ATOM 2333 C C . ARG B 1 42 ? -4.137 13.258 12.141 1 95 42 ARG B C 1
ATOM 2335 O O . ARG B 1 42 ? -4.199 13.414 13.359 1 95 42 ARG B O 1
ATOM 2342 N N . SER B 1 43 ? -3.199 12.57 11.531 1 93 43 SER B N 1
ATOM 2343 C CA . SER B 1 43 ? -2.115 11.938 12.281 1 93 43 SER B CA 1
ATOM 2344 C C . SER B 1 43 ? -0.917 11.656 11.383 1 93 43 SER B C 1
ATOM 2346 O O . SER B 1 43 ? -0.971 10.766 10.531 1 93 43 SER B O 1
ATOM 2348 N N . ILE B 1 44 ? 0.148 12.312 11.68 1 92.25 44 ILE B N 1
ATOM 2349 C CA . ILE B 1 44 ? 1.369 12.062 10.922 1 92.25 44 ILE B CA 1
ATOM 2350 C C . ILE B 1 44 ? 1.9 10.672 11.234 1 92.25 44 ILE B C 1
ATOM 2352 O O . ILE B 1 44 ? 2.514 10.023 10.383 1 92.25 44 ILE B O 1
ATOM 2356 N N . VAL B 1 45 ? 1.645 10.195 12.375 1 91 45 VAL B N 1
ATOM 2357 C CA . VAL B 1 45 ? 2.068 8.859 12.773 1 91 45 VAL B CA 1
ATOM 2358 C C . VAL B 1 45 ? 1.359 7.812 11.914 1 91 45 VAL B C 1
ATOM 2360 O O . VAL B 1 45 ? 1.979 6.848 11.461 1 91 45 VAL B O 1
ATOM 2363 N N . ASP B 1 46 ? 0.091 8.047 11.656 1 91.56 46 ASP B N 1
ATOM 2364 C CA . ASP B 1 46 ? -0.655 7.113 10.812 1 91.56 46 ASP B CA 1
ATOM 2365 C C . ASP B 1 46 ? -0.137 7.129 9.383 1 91.56 46 ASP B C 1
ATOM 2367 O O . ASP B 1 46 ? -0.079 6.086 8.727 1 91.56 46 ASP B O 1
ATOM 2371 N N . LEU B 1 47 ? 0.203 8.273 8.891 1 95.06 47 LEU B N 1
ATOM 2372 C CA . LEU B 1 47 ? 0.778 8.32 7.551 1 95.06 47 LEU B CA 1
ATOM 2373 C C . LEU B 1 47 ? 2.08 7.531 7.488 1 95.06 47 LEU B C 1
ATOM 2375 O O . LEU B 1 47 ? 2.322 6.805 6.52 1 95.06 47 LEU B O 1
ATOM 2379 N N . CYS B 1 48 ? 2.889 7.668 8.531 1 93.06 48 CYS B N 1
ATOM 2380 C CA . CYS B 1 48 ? 4.156 6.945 8.57 1 93.06 48 CYS B CA 1
ATOM 2381 C C . CYS B 1 48 ? 3.926 5.438 8.578 1 93.06 48 CYS B C 1
ATOM 2383 O O . CYS B 1 48 ? 4.645 4.695 7.91 1 93.06 48 CYS B O 1
ATOM 2385 N N . LYS B 1 49 ? 2.975 5.023 9.32 1 92.25 49 LYS B N 1
ATOM 2386 C CA . LYS B 1 49 ? 2.648 3.602 9.352 1 92.25 49 LYS B CA 1
ATOM 2387 C C . LYS B 1 49 ? 2.203 3.104 7.98 1 92.25 49 LYS B C 1
ATOM 2389 O O . LYS B 1 49 ? 2.559 1.997 7.57 1 92.25 49 LYS B O 1
ATOM 2394 N N . MET B 1 50 ? 1.36 3.861 7.305 1 94.62 50 MET B N 1
ATOM 2395 C CA . MET B 1 50 ? 0.904 3.48 5.973 1 94.62 50 MET B CA 1
ATOM 2396 C C . MET B 1 50 ? 2.078 3.371 5.004 1 94.62 50 MET B C 1
ATOM 2398 O O . MET B 1 50 ? 2.146 2.436 4.207 1 94.62 50 MET B O 1
ATOM 2402 N N . LYS B 1 51 ? 2.967 4.344 5.09 1 95.38 51 LYS B N 1
ATOM 2403 C CA . LYS B 1 51 ? 4.152 4.301 4.242 1 95.38 51 LYS B CA 1
ATOM 2404 C C . LYS B 1 51 ? 4.98 3.045 4.516 1 95.38 51 LYS B C 1
ATOM 2406 O O . LYS B 1 51 ? 5.457 2.395 3.586 1 95.38 51 LYS B O 1
ATOM 2411 N N . LEU B 1 52 ? 5.152 2.717 5.789 1 94.94 52 LEU B N 1
ATOM 2412 C CA . LEU B 1 52 ? 5.906 1.53 6.176 1 94.94 52 LEU B CA 1
ATOM 2413 C C . LEU B 1 52 ? 5.238 0.264 5.656 1 94.94 52 LEU B C 1
ATOM 2415 O O . LEU B 1 52 ? 5.914 -0.648 5.176 1 94.94 52 LEU B O 1
ATOM 2419 N N . THR B 1 53 ? 3.971 0.225 5.785 1 93.75 53 THR B N 1
ATOM 2420 C CA . THR B 1 53 ? 3.232 -0.927 5.281 1 93.75 53 THR B CA 1
ATOM 2421 C C . THR B 1 53 ? 3.447 -1.096 3.781 1 93.75 53 THR B C 1
ATOM 2423 O O . THR B 1 53 ? 3.58 -2.219 3.289 1 93.75 53 THR B O 1
ATOM 2426 N N . CYS B 1 54 ? 3.43 0.052 3.09 1 94.06 54 CYS B N 1
ATOM 2427 C CA . CYS B 1 54 ? 3.686 -0.005 1.655 1 94.06 54 CYS B CA 1
ATOM 2428 C C . CYS B 1 54 ? 5.074 -0.563 1.371 1 94.06 54 CYS B C 1
ATOM 2430 O O . CYS B 1 54 ? 5.238 -1.429 0.508 1 94.06 54 CYS B O 1
ATOM 2432 N N . LYS B 1 55 ? 6.07 -0.148 2.107 1 95.81 55 LYS B N 1
ATOM 2433 C CA . LYS B 1 55 ? 7.434 -0.634 1.917 1 95.81 55 LYS B CA 1
ATOM 2434 C C . LYS B 1 55 ? 7.535 -2.121 2.24 1 95.81 55 LYS B C 1
ATOM 2436 O O . LYS B 1 55 ? 8.18 -2.877 1.508 1 95.81 55 LYS B O 1
ATOM 2441 N N . GLU B 1 56 ? 6.883 -2.523 3.264 1 95.44 56 GLU B N 1
ATOM 2442 C CA . GLU B 1 56 ? 6.91 -3.926 3.668 1 95.44 56 GLU B CA 1
ATOM 2443 C C . GLU B 1 56 ? 6.172 -4.805 2.664 1 95.44 56 GLU B C 1
ATOM 2445 O O . GLU B 1 56 ? 6.586 -5.934 2.396 1 95.44 56 GLU B O 1
ATOM 2450 N N . PHE B 1 57 ? 5.094 -4.305 2.15 1 97.06 57 PHE B N 1
ATOM 2451 C CA . PHE B 1 57 ? 4.355 -5.062 1.148 1 97.06 57 PHE B CA 1
ATOM 2452 C C . PHE B 1 57 ? 5.188 -5.254 -0.112 1 97.06 57 PHE B C 1
ATOM 2454 O O . PHE B 1 57 ? 5.176 -6.328 -0.714 1 97.06 57 PHE B O 1
ATOM 2461 N N . LEU B 1 58 ? 5.828 -4.238 -0.514 1 96.62 58 LEU B N 1
ATOM 2462 C CA . LEU B 1 58 ? 6.699 -4.352 -1.677 1 96.62 58 LEU B CA 1
ATOM 2463 C C . LEU B 1 58 ? 7.773 -5.406 -1.448 1 96.62 58 LEU B C 1
ATOM 2465 O O . LEU B 1 58 ? 8.062 -6.207 -2.342 1 96.62 58 LEU B O 1
ATOM 2469 N N . SER B 1 59 ? 8.305 -5.438 -0.221 1 97.12 59 SER B N 1
ATOM 2470 C CA . SER B 1 59 ? 9.297 -6.449 0.129 1 97.12 59 SER B CA 1
ATOM 2471 C C . SER B 1 59 ? 8.664 -7.84 0.184 1 97.12 59 SER B C 1
ATOM 2473 O O . SER B 1 59 ? 9.219 -8.797 -0.35 1 97.12 59 SER B O 1
ATOM 2475 N N . ALA B 1 60 ? 7.535 -7.961 0.762 1 97.06 60 ALA B N 1
ATOM 2476 C CA . ALA B 1 60 ? 6.82 -9.227 0.909 1 97.06 60 ALA B CA 1
ATOM 2477 C C . ALA B 1 60 ? 6.461 -9.812 -0.452 1 97.06 60 ALA B C 1
ATOM 2479 O O . ALA B 1 60 ? 6.492 -11.031 -0.637 1 97.06 60 ALA B O 1
ATOM 2480 N N . SER B 1 61 ? 6.121 -8.992 -1.354 1 97.56 61 SER B N 1
ATOM 2481 C CA . SER B 1 61 ? 5.68 -9.43 -2.676 1 97.56 61 SER B CA 1
ATOM 2482 C C . SER B 1 61 ? 6.832 -10.031 -3.473 1 97.56 61 SER B C 1
ATOM 2484 O O . SER B 1 61 ? 6.613 -10.672 -4.504 1 97.56 61 SER B O 1
ATOM 2486 N N . GLU B 1 62 ? 8.047 -9.914 -2.971 1 96.38 62 GLU B N 1
ATOM 2487 C CA . GLU B 1 62 ? 9.211 -10.422 -3.68 1 96.38 62 GLU B CA 1
ATOM 2488 C C . GLU B 1 62 ? 9.648 -11.781 -3.131 1 96.38 62 GLU B C 1
ATOM 2490 O O . GLU B 1 62 ? 10.594 -12.383 -3.639 1 96.38 62 GLU B O 1
ATOM 2495 N N . GLU B 1 63 ? 8.961 -12.227 -2.162 1 97.25 63 GLU B N 1
ATOM 2496 C CA . GLU B 1 63 ? 9.312 -13.508 -1.562 1 97.25 63 GLU B CA 1
ATOM 2497 C C . GLU B 1 63 ? 9.094 -14.656 -2.541 1 97.25 63 GLU B C 1
ATOM 2499 O O . GLU B 1 63 ? 8.148 -14.633 -3.338 1 97.25 63 GLU B O 1
ATOM 2504 N N . SER B 1 64 ? 9.859 -15.695 -2.434 1 97.31 64 SER B N 1
ATOM 2505 C CA . SER B 1 64 ? 9.852 -16.812 -3.359 1 97.31 64 SER B CA 1
ATOM 2506 C C . SER B 1 64 ? 8.516 -17.562 -3.318 1 97.31 64 SER B C 1
ATOM 2508 O O . SER B 1 64 ? 8.047 -18.062 -4.344 1 97.31 64 SER B O 1
ATOM 2510 N N . CYS B 1 65 ? 8.008 -17.656 -2.133 1 96.94 65 CYS B N 1
ATOM 2511 C CA . CYS B 1 65 ? 6.762 -18.406 -1.994 1 96.94 65 CYS B CA 1
ATOM 2512 C C . CYS B 1 65 ? 5.641 -17.75 -2.793 1 96.94 65 CYS B C 1
ATOM 2514 O O . CYS B 1 65 ? 4.715 -18.438 -3.238 1 96.94 65 CYS B O 1
ATOM 2516 N N . VAL B 1 66 ? 5.688 -16.5 -3.006 1 97.81 66 VAL B N 1
ATOM 2517 C CA . VAL B 1 66 ? 4.703 -15.773 -3.809 1 97.81 66 VAL B CA 1
ATOM 2518 C C . VAL B 1 66 ? 4.777 -16.25 -5.262 1 97.81 66 VAL B C 1
ATOM 2520 O O . VAL B 1 66 ? 3.754 -16.531 -5.879 1 97.81 66 VAL B O 1
ATOM 2523 N N . TYR B 1 67 ? 5.918 -16.438 -5.797 1 97.56 67 TYR B N 1
ATOM 2524 C CA . TYR B 1 67 ? 6.121 -16.797 -7.191 1 97.56 67 TYR B CA 1
ATOM 2525 C C . TYR B 1 67 ? 5.969 -18.297 -7.391 1 97.56 67 TYR B C 1
ATOM 2527 O O . TYR B 1 67 ? 5.754 -18.766 -8.516 1 97.56 67 TYR B O 1
ATOM 2535 N N . GLN B 1 68 ? 6.195 -19 -6.277 1 97.44 68 GLN B N 1
ATOM 2536 C CA . GLN B 1 68 ? 5.98 -20.438 -6.336 1 97.44 68 GLN B CA 1
ATOM 2537 C C . GLN B 1 68 ? 4.551 -20.766 -6.746 1 97.44 68 GLN B C 1
ATOM 2539 O O . GLN B 1 68 ? 4.305 -21.766 -7.426 1 97.44 68 GLN B O 1
ATOM 2544 N N . HIS B 1 69 ? 3.631 -19.875 -6.457 1 94.69 69 HIS B N 1
ATOM 2545 C CA . HIS B 1 69 ? 2.223 -20.156 -6.699 1 94.69 69 HIS B CA 1
ATOM 2546 C C . HIS B 1 69 ? 1.601 -19.125 -7.633 1 94.69 69 HIS B C 1
ATOM 2548 O O . HIS B 1 69 ? 0.379 -19.094 -7.797 1 94.69 69 HIS B O 1
ATOM 2554 N N . ALA B 1 70 ? 2.406 -18.359 -8.195 1 96.94 70 ALA B N 1
ATOM 2555 C CA . ALA B 1 70 ? 1.898 -17.297 -9.07 1 96.94 70 ALA B CA 1
ATOM 2556 C C . ALA B 1 70 ? 1.203 -17.891 -10.289 1 96.94 70 ALA B C 1
ATOM 2558 O O . ALA B 1 70 ? 1.675 -18.875 -10.867 1 96.94 70 ALA B O 1
ATOM 2559 N N . SER B 1 71 ? 0.152 -17.312 -10.609 1 95.19 71 SER B N 1
ATOM 2560 C CA . SER B 1 71 ? -0.618 -17.75 -11.766 1 95.19 71 SER B CA 1
ATOM 2561 C C . SER B 1 71 ? 0.077 -17.359 -13.07 1 95.19 71 SER B C 1
ATOM 2563 O O . SER B 1 71 ? 0.66 -16.281 -13.164 1 95.19 71 SER B O 1
ATOM 2565 N N . MET B 1 72 ? -0.093 -18.219 -14.094 1 92.19 72 MET B N 1
ATOM 2566 C CA . MET B 1 72 ? 0.465 -17.938 -15.414 1 92.19 72 MET B CA 1
ATOM 2567 C C . MET B 1 72 ? -0.634 -17.891 -16.469 1 92.19 72 MET B C 1
ATOM 2569 O O . MET B 1 72 ? -0.356 -18 -17.672 1 92.19 72 MET B O 1
ATOM 2573 N N . GLU B 1 73 ? -1.797 -17.656 -16.078 1 87.75 73 GLU B N 1
ATOM 2574 C CA . GLU B 1 73 ? -2.957 -17.719 -16.953 1 87.75 73 GLU B CA 1
ATOM 2575 C C . GLU B 1 73 ? -2.865 -16.656 -18.047 1 87.75 73 GLU B C 1
ATOM 2577 O O . GLU B 1 73 ? -3.346 -16.875 -19.172 1 87.75 73 GLU B O 1
ATOM 2582 N N . ASN B 1 74 ? -2.209 -15.594 -17.828 1 84.31 74 ASN B N 1
ATOM 2583 C CA . ASN B 1 74 ? -2.154 -14.5 -18.797 1 84.31 74 ASN B CA 1
ATOM 2584 C C . ASN B 1 74 ? -0.908 -14.586 -19.672 1 84.31 74 ASN B C 1
ATOM 2586 O O . ASN B 1 74 ? -0.636 -13.688 -20.469 1 84.31 74 ASN B O 1
ATOM 2590 N N . PHE B 1 75 ? -0.191 -15.641 -19.594 1 86.75 75 PHE B N 1
ATOM 2591 C CA . PHE B 1 75 ? 1.03 -15.805 -20.375 1 86.75 75 PHE B CA 1
ATOM 2592 C C . PHE B 1 75 ? 0.874 -16.938 -21.391 1 86.75 75 PHE B C 1
ATOM 2594 O O . PHE B 1 75 ? 0.025 -17.812 -21.219 1 86.75 75 PHE B O 1
ATOM 2601 N N . ALA B 1 76 ? 1.662 -16.844 -22.344 1 85.56 76 ALA B N 1
ATOM 2602 C CA . ALA B 1 76 ? 1.651 -17.859 -23.375 1 85.56 76 ALA B CA 1
ATOM 2603 C C . ALA B 1 76 ? 1.976 -19.234 -22.797 1 85.56 76 ALA B C 1
ATOM 2605 O O . ALA B 1 76 ? 2.77 -19.344 -21.859 1 85.56 76 ALA B O 1
ATOM 2606 N N . LEU B 1 77 ? 1.431 -20.281 -23.328 1 89.56 77 LEU B N 1
ATOM 2607 C CA . LEU B 1 77 ? 1.677 -21.641 -22.875 1 89.56 77 LEU B CA 1
ATOM 2608 C C . LEU B 1 77 ? 3.1 -22.078 -23.219 1 89.56 77 LEU B C 1
ATOM 2610 O O . LEU B 1 77 ? 3.73 -22.797 -22.438 1 89.56 77 LEU B O 1
ATOM 2614 N N . ILE B 1 78 ? 3.539 -21.594 -24.375 1 85.81 78 ILE B N 1
ATOM 2615 C CA . ILE B 1 78 ? 4.906 -21.891 -24.766 1 85.81 78 ILE B CA 1
ATOM 2616 C C . ILE B 1 78 ? 5.848 -20.797 -24.281 1 85.81 78 ILE B C 1
ATOM 2618 O O . ILE B 1 78 ? 5.805 -19.672 -24.781 1 85.81 78 ILE B O 1
ATOM 2622 N N . PRO B 1 79 ? 6.617 -21.125 -23.328 1 74.5 79 PRO B N 1
ATOM 2623 C CA . PRO B 1 79 ? 7.543 -20.109 -22.828 1 74.5 79 PRO B CA 1
ATOM 2624 C C . PRO B 1 79 ? 8.656 -19.781 -23.812 1 74.5 79 PRO B C 1
ATOM 2626 O O . PRO B 1 79 ? 9.508 -20.625 -24.094 1 74.5 79 PRO B O 1
ATOM 2629 N N . LEU B 1 80 ? 8.492 -18.766 -24.562 1 65.75 80 LEU B N 1
ATOM 2630 C CA . LEU B 1 80 ? 9.516 -18.406 -25.547 1 65.75 80 LEU B CA 1
ATOM 2631 C C . LEU B 1 80 ? 10.312 -17.188 -25.062 1 65.75 80 LEU B C 1
ATOM 2633 O O . LEU B 1 80 ? 9.742 -16.141 -24.797 1 65.75 80 LEU B O 1
ATOM 2637 N N . PRO B 1 81 ? 11.438 -17.562 -24.781 1 61.41 81 PRO B N 1
ATOM 2638 C CA . PRO B 1 81 ? 12.266 -16.469 -24.281 1 61.41 81 PRO B CA 1
ATOM 2639 C C . PRO B 1 81 ? 12.359 -15.281 -25.25 1 61.41 81 PRO B C 1
ATOM 2641 O O . PRO B 1 81 ? 12.484 -14.133 -24.812 1 61.41 81 PRO B O 1
ATOM 2644 N N . TRP B 1 82 ? 12.352 -15.57 -26.438 1 53.22 82 TRP B N 1
ATOM 2645 C CA . TRP B 1 82 ? 12.75 -14.523 -27.359 1 53.22 82 TRP B CA 1
ATOM 2646 C C . TRP B 1 82 ? 11.625 -13.516 -27.562 1 53.22 82 TRP B C 1
ATOM 2648 O O . TRP B 1 82 ? 11.844 -12.406 -28.062 1 53.22 82 TRP B O 1
ATOM 2658 N N . PHE B 1 83 ? 10.391 -13.969 -27.203 1 52.78 83 PHE B N 1
ATOM 2659 C CA . PHE B 1 83 ? 9.297 -13.07 -27.562 1 52.78 83 PHE B CA 1
ATOM 2660 C C . PHE B 1 83 ? 8.781 -12.336 -26.328 1 52.78 83 PHE B C 1
ATOM 2662 O O . PHE B 1 83 ? 7.891 -11.484 -26.438 1 52.78 83 PHE B O 1
ATOM 2669 N N . THR B 1 84 ? 9.523 -12.633 -25.391 1 68.25 84 THR B N 1
ATOM 2670 C CA . THR B 1 84 ? 8.953 -12.055 -24.188 1 68.25 84 THR B CA 1
ATOM 2671 C C . THR B 1 84 ? 9.703 -10.781 -23.781 1 68.25 84 THR B C 1
ATOM 2673 O O . THR B 1 84 ? 10.914 -10.688 -23.969 1 68.25 84 THR B O 1
ATOM 2676 N N . ASP B 1 85 ? 8.938 -9.828 -23.406 1 79.19 85 ASP B N 1
ATOM 2677 C CA . ASP B 1 85 ? 9.531 -8.617 -22.859 1 79.19 85 ASP B CA 1
ATOM 2678 C C . ASP B 1 85 ? 10.336 -8.922 -21.594 1 79.19 85 ASP B C 1
ATOM 2680 O O . ASP B 1 85 ? 10.242 -10.016 -21.047 1 79.19 85 ASP B O 1
ATOM 2684 N N . GLU B 1 86 ? 11.195 -8.094 -21.266 1 82.69 86 GLU B N 1
ATOM 2685 C CA . GLU B 1 86 ? 12.117 -8.25 -20.156 1 82.69 86 GLU B CA 1
ATOM 2686 C C . GLU B 1 86 ? 11.367 -8.547 -18.859 1 82.69 86 GLU B C 1
ATOM 2688 O O . GLU B 1 86 ? 11.797 -9.375 -18.047 1 82.69 86 GLU B O 1
ATOM 2693 N N . LYS B 1 87 ? 10.234 -7.93 -18.719 1 83.19 87 LYS B N 1
ATOM 2694 C CA . LYS B 1 87 ? 9.461 -8.125 -17.5 1 83.19 87 LYS B CA 1
ATOM 2695 C C . LYS B 1 87 ? 8.891 -9.539 -17.438 1 83.19 87 LYS B C 1
ATOM 2697 O O . LYS B 1 87 ? 8.906 -10.164 -16.375 1 83.19 87 LYS B O 1
ATOM 2702 N N . GLU B 1 88 ? 8.445 -9.977 -18.562 1 87.44 88 GLU B N 1
ATOM 2703 C CA . GLU B 1 88 ? 7.902 -11.336 -18.609 1 87.44 88 GLU B CA 1
ATOM 2704 C C . GLU B 1 88 ? 8.992 -12.375 -18.375 1 87.44 88 GLU B C 1
ATOM 2706 O O . GLU B 1 88 ? 8.789 -13.352 -17.656 1 87.44 88 GLU B O 1
ATOM 2711 N N . THR B 1 89 ? 10.133 -12.078 -19 1 88.5 89 THR B N 1
ATOM 2712 C CA . THR B 1 89 ? 11.242 -13 -18.828 1 88.5 89 THR B CA 1
ATOM 2713 C C . THR B 1 89 ? 11.68 -13.07 -17.375 1 88.5 89 THR B C 1
ATOM 2715 O O . THR B 1 89 ? 11.953 -14.148 -16.844 1 88.5 89 THR B O 1
ATOM 2718 N N . SER B 1 90 ? 11.742 -11.961 -16.766 1 90.38 90 SER B N 1
ATOM 2719 C CA . SER B 1 90 ? 12.133 -11.906 -15.359 1 90.38 90 SER B CA 1
ATOM 2720 C C . SER B 1 90 ? 11.125 -12.641 -14.484 1 90.38 90 SER B C 1
ATOM 2722 O O . SER B 1 90 ? 11.508 -13.359 -13.562 1 90.38 90 SER B O 1
ATOM 2724 N N . PHE B 1 91 ? 9.906 -12.461 -14.82 1 91.94 91 PHE B N 1
ATOM 2725 C CA . PHE B 1 91 ? 8.852 -13.125 -14.07 1 91.94 91 PHE B CA 1
ATOM 2726 C C . PHE B 1 91 ? 8.977 -14.641 -14.188 1 91.94 91 PHE B C 1
ATOM 2728 O O . PHE B 1 91 ? 8.93 -15.352 -13.188 1 91.94 91 PHE B O 1
ATOM 2735 N N . LEU B 1 92 ? 9.125 -15.109 -15.383 1 92.38 92 LEU B N 1
ATOM 2736 C CA . LEU B 1 92 ? 9.211 -16.547 -15.625 1 92.38 92 LEU B CA 1
ATOM 2737 C C . LEU B 1 92 ? 10.438 -17.141 -14.938 1 92.38 92 LEU B C 1
ATOM 2739 O O . LEU B 1 92 ? 10.367 -18.234 -14.383 1 92.38 92 LEU B O 1
ATOM 2743 N N . ASN B 1 93 ? 11.5 -16.375 -14.961 1 93.12 93 ASN B N 1
ATOM 2744 C CA . ASN B 1 93 ? 12.711 -16.828 -14.289 1 93.12 93 ASN B CA 1
ATOM 2745 C C . ASN B 1 93 ? 12.516 -16.922 -12.781 1 93.12 93 ASN B C 1
ATOM 2747 O O . ASN B 1 93 ? 13.008 -17.844 -12.141 1 93.12 93 ASN B O 1
ATOM 2751 N N . ARG B 1 94 ? 11.82 -16.016 -12.266 1 93.81 94 ARG B N 1
ATOM 2752 C CA . ARG B 1 94 ? 11.531 -16.047 -10.836 1 93.81 94 ARG B CA 1
ATOM 2753 C C . ARG B 1 94 ? 10.648 -17.234 -10.477 1 93.81 94 ARG B C 1
ATOM 2755 O O . ARG B 1 94 ? 10.859 -17.891 -9.453 1 93.81 94 ARG B O 1
ATOM 2762 N N . CYS B 1 95 ? 9.727 -17.469 -11.289 1 95.75 95 CYS B N 1
ATOM 2763 C CA . CYS B 1 95 ? 8.867 -18.625 -11.078 1 95.75 95 CYS B CA 1
ATOM 2764 C C . CYS B 1 95 ? 9.68 -19.906 -11.117 1 95.75 95 CYS B C 1
ATOM 2766 O O . CYS B 1 95 ? 9.516 -20.781 -10.258 1 95.75 95 CYS B O 1
ATOM 2768 N N . ARG B 1 96 ? 10.602 -20.016 -12.047 1 94.94 96 ARG B N 1
ATOM 2769 C CA . ARG B 1 96 ? 11.469 -21.172 -12.156 1 94.94 96 ARG B CA 1
ATOM 2770 C C . ARG B 1 96 ? 12.289 -21.375 -10.891 1 94.94 96 ARG B C 1
ATOM 2772 O O . ARG B 1 96 ? 12.328 -22.469 -10.328 1 94.94 96 ARG B O 1
ATOM 2779 N N . ASN B 1 97 ? 12.844 -20.297 -10.531 1 96.5 97 ASN B N 1
ATOM 2780 C CA . ASN B 1 97 ? 13.75 -20.344 -9.383 1 96.5 97 ASN B CA 1
ATOM 2781 C C . ASN B 1 97 ? 12.992 -20.609 -8.086 1 96.5 97 ASN B C 1
ATOM 2783 O O . ASN B 1 97 ? 13.586 -21.078 -7.109 1 96.5 97 ASN B O 1
ATOM 2787 N N . SER B 1 98 ? 11.727 -20.359 -8.094 1 97.12 98 SER B N 1
ATOM 2788 C CA . SER B 1 98 ? 10.93 -20.531 -6.887 1 97.12 98 SER B CA 1
ATOM 2789 C C . SER B 1 98 ? 10.234 -21.891 -6.875 1 97.12 98 SER B C 1
ATOM 2791 O O . SER B 1 98 ? 9.531 -22.219 -5.918 1 97.12 98 SER B O 1
ATOM 2793 N N . GLY B 1 99 ? 10.352 -22.656 -7.961 1 96.69 99 GLY B N 1
ATOM 2794 C CA . GLY B 1 99 ? 9.766 -23.984 -8.016 1 96.69 99 GLY B CA 1
ATOM 2795 C C . GLY B 1 99 ? 8.297 -23.969 -8.406 1 96.69 99 GLY B C 1
ATOM 2796 O O . GLY B 1 99 ? 7.512 -24.766 -7.891 1 96.69 99 GLY B O 1
ATOM 2797 N N . ASN B 1 100 ? 7.914 -23.094 -9.188 1 97.5 100 ASN B N 1
ATOM 2798 C CA . ASN B 1 100 ? 6.543 -23.031 -9.688 1 97.5 100 ASN B CA 1
ATOM 2799 C C . ASN B 1 100 ? 6.219 -24.25 -10.562 1 97.5 100 ASN B C 1
ATOM 2801 O O . ASN B 1 100 ? 6.906 -24.516 -11.547 1 97.5 100 ASN B O 1
ATOM 2805 N N . LEU B 1 101 ? 5.203 -24.875 -10.266 1 97.5 101 LEU B N 1
ATOM 2806 C CA . LEU B 1 101 ? 4.902 -26.156 -10.914 1 97.5 101 LEU B CA 1
ATOM 2807 C C . LEU B 1 101 ? 4.355 -25.922 -12.32 1 97.5 101 LEU B C 1
ATOM 2809 O O . LEU B 1 101 ? 4.535 -26.766 -13.203 1 97.5 101 LEU B O 1
ATOM 2813 N N . GLU B 1 102 ? 3.689 -24.844 -12.539 1 96.88 102 GLU B N 1
ATOM 2814 C CA . GLU B 1 102 ? 3.143 -24.547 -13.867 1 96.88 102 GLU B CA 1
ATOM 2815 C C . GLU B 1 102 ? 4.254 -24.391 -14.898 1 96.88 102 GLU B C 1
ATOM 2817 O O . GLU B 1 102 ? 4.176 -24.938 -16 1 96.88 102 GLU B O 1
ATOM 2822 N N . ILE B 1 103 ? 5.258 -23.578 -14.562 1 95.75 103 ILE B N 1
ATOM 2823 C CA . ILE B 1 103 ? 6.344 -23.375 -15.516 1 95.75 103 ILE B CA 1
ATOM 2824 C C . ILE B 1 103 ? 7.125 -24.672 -15.711 1 95.75 103 ILE B C 1
ATOM 2826 O O . ILE B 1 103 ? 7.605 -24.953 -16.812 1 95.75 103 ILE B O 1
ATOM 2830 N N . LEU B 1 104 ? 7.324 -25.406 -14.672 1 96.56 104 LEU B N 1
ATOM 2831 C CA . LEU B 1 104 ? 7.965 -26.719 -14.773 1 96.56 104 LEU B CA 1
ATOM 2832 C C . LEU B 1 104 ? 7.207 -27.609 -15.742 1 96.56 104 LEU B C 1
ATOM 2834 O O . LEU B 1 104 ? 7.812 -28.266 -16.594 1 96.56 104 LEU B O 1
ATOM 2838 N N . TYR B 1 105 ? 5.922 -27.656 -15.625 1 97.12 105 TYR B N 1
ATOM 2839 C CA . TYR B 1 105 ? 5.031 -28.422 -16.5 1 97.12 105 TYR B CA 1
ATOM 2840 C C . TYR B 1 105 ? 5.121 -27.938 -17.938 1 97.12 105 TYR B C 1
ATOM 2842 O O . TYR B 1 105 ? 5.297 -28.734 -18.859 1 97.12 105 TYR B O 1
ATOM 2850 N N . ARG B 1 106 ? 5.016 -26.641 -18.125 1 95.25 106 ARG B N 1
ATOM 2851 C CA . ARG B 1 106 ? 5.027 -26.094 -19.469 1 95.25 106 ARG B CA 1
ATOM 2852 C C . ARG B 1 106 ? 6.34 -26.391 -20.188 1 95.25 106 ARG B C 1
ATOM 2854 O O . ARG B 1 106 ? 6.348 -26.781 -21.359 1 95.25 106 ARG B O 1
ATOM 2861 N N . GLU B 1 107 ? 7.363 -26.156 -19.469 1 93.5 107 GLU B N 1
ATOM 2862 C CA . GLU B 1 107 ? 8.664 -26.438 -20.062 1 93.5 107 GLU B CA 1
ATOM 2863 C C . GLU B 1 107 ? 8.82 -27.938 -20.359 1 93.5 107 GLU B C 1
ATOM 2865 O O . GLU B 1 107 ? 9.375 -28.312 -21.391 1 93.5 107 GLU B O 1
ATOM 2870 N N . GLY B 1 108 ? 8.383 -28.766 -19.484 1 95.81 108 GLY B N 1
ATOM 2871 C CA . GLY B 1 108 ? 8.383 -30.203 -19.719 1 95.81 108 GLY B CA 1
ATOM 2872 C C . GLY B 1 108 ? 7.578 -30.609 -20.938 1 95.81 108 GLY B C 1
ATOM 2873 O O . GLY B 1 108 ? 8.031 -31.422 -21.75 1 95.81 108 GLY B O 1
ATOM 2874 N N . MET B 1 109 ? 6.445 -30.047 -21.094 1 95.69 109 MET B N 1
ATOM 2875 C CA . MET B 1 109 ? 5.562 -30.312 -22.219 1 95.69 109 MET B CA 1
ATOM 2876 C C . MET B 1 109 ? 6.234 -29.953 -23.531 1 95.69 109 MET B C 1
ATOM 2878 O O . MET B 1 109 ? 6.25 -30.75 -24.469 1 95.69 109 MET B O 1
ATOM 2882 N N . VAL B 1 110 ? 6.754 -28.766 -23.562 1 93.62 110 VAL B N 1
ATOM 2883 C CA . VAL B 1 110 ? 7.371 -28.297 -24.797 1 93.62 110 VAL B CA 1
ATOM 2884 C C . VAL B 1 110 ? 8.57 -29.156 -25.141 1 93.62 110 VAL B C 1
ATOM 2886 O O . VAL B 1 110 ? 8.719 -29.594 -26.281 1 93.62 110 VAL B O 1
ATOM 2889 N N . GLN B 1 111 ? 9.359 -29.438 -24.188 1 93.31 111 GLN B N 1
ATOM 2890 C CA . GLN B 1 111 ? 10.562 -30.219 -24.422 1 93.31 111 GLN B CA 1
ATOM 2891 C C . GLN B 1 111 ? 10.227 -31.656 -24.781 1 93.31 111 GLN B C 1
ATOM 2893 O O . GLN B 1 111 ? 10.875 -32.25 -25.641 1 93.31 111 GLN B O 1
ATOM 2898 N N . TYR B 1 112 ? 9.289 -32.219 -24.219 1 94.44 112 TYR B N 1
ATOM 2899 C CA . TYR B 1 112 ? 8.922 -33.625 -24.453 1 94.44 112 TYR B CA 1
ATOM 2900 C C . TYR B 1 112 ? 8.312 -33.781 -25.828 1 94.44 112 TYR B C 1
ATOM 2902 O O . TYR B 1 112 ? 8.672 -34.719 -26.562 1 94.44 112 TYR B O 1
ATOM 2910 N N . PHE B 1 113 ? 7.488 -32.906 -26.234 1 93.94 113 PHE B N 1
ATOM 2911 C CA . PHE B 1 113 ? 6.707 -33.125 -27.438 1 93.94 113 PHE B CA 1
ATOM 2912 C C . PHE B 1 113 ? 7.371 -32.469 -28.641 1 93.94 113 PHE B C 1
ATOM 2914 O O . PHE B 1 113 ? 7.113 -32.844 -29.781 1 93.94 113 PHE B O 1
ATOM 2921 N N . CYS B 1 114 ? 8.156 -31.484 -28.344 1 91 114 CYS B N 1
ATOM 2922 C CA . CYS B 1 114 ? 8.719 -30.75 -29.469 1 91 114 CYS B CA 1
ATOM 2923 C C . CYS B 1 114 ? 10.172 -31.141 -29.703 1 91 114 CYS B C 1
ATOM 2925 O O . CYS B 1 114 ? 10.797 -30.656 -30.656 1 91 114 CYS B O 1
ATOM 2927 N N . SER B 1 115 ? 10.734 -31.844 -28.797 1 85.88 115 SER B N 1
ATOM 2928 C CA . SER B 1 115 ? 12.117 -32.281 -28.969 1 85.88 115 SER B CA 1
ATOM 2929 C C . SER B 1 115 ? 12.227 -33.781 -28.953 1 85.88 115 SER B C 1
ATOM 2931 O O . SER B 1 115 ? 11.438 -34.469 -28.297 1 85.88 115 SER B O 1
ATOM 2933 N N . LEU B 1 116 ? 13.219 -34.375 -29.719 1 83.38 116 LEU B N 1
ATOM 2934 C CA . LEU B 1 116 ? 13.453 -35.812 -29.766 1 83.38 116 LEU B CA 1
ATOM 2935 C C . LEU B 1 116 ? 14.68 -36.188 -28.938 1 83.38 116 LEU B C 1
ATOM 2937 O O . LEU B 1 116 ? 14.891 -37.344 -28.609 1 83.38 116 LEU B O 1
ATOM 2941 N N . THR B 1 117 ? 15.461 -35.25 -28.5 1 78.94 117 THR B N 1
ATOM 2942 C CA . THR B 1 117 ? 16.75 -35.531 -27.891 1 78.94 117 THR B CA 1
ATOM 2943 C C . THR B 1 117 ? 16.656 -35.5 -26.359 1 78.94 117 THR B C 1
ATOM 2945 O O . THR B 1 117 ? 17.359 -36.25 -25.672 1 78.94 117 THR B O 1
ATOM 2948 N N . ILE B 1 118 ? 15.797 -34.656 -25.844 1 79.94 118 ILE B N 1
ATOM 2949 C CA . ILE B 1 118 ? 15.805 -34.469 -24.391 1 79.94 118 ILE B CA 1
ATOM 2950 C C . ILE B 1 118 ? 14.5 -35 -23.797 1 79.94 118 ILE B C 1
ATOM 2952 O O . ILE B 1 118 ? 13.977 -34.438 -22.828 1 79.94 118 ILE B O 1
ATOM 2956 N N . VAL B 1 119 ? 14.078 -36.031 -24.203 1 84.12 119 VAL B N 1
ATOM 2957 C CA . VAL B 1 119 ? 12.75 -36.562 -23.875 1 84.12 119 VAL B CA 1
ATOM 2958 C C . VAL B 1 119 ? 12.734 -37.031 -22.422 1 84.12 119 VAL B C 1
ATOM 2960 O O . VAL B 1 119 ? 11.789 -36.75 -21.688 1 84.12 119 VAL B O 1
ATOM 2963 N N . ASP B 1 120 ? 13.867 -37.562 -21.984 1 86.56 120 ASP B N 1
ATOM 2964 C CA . ASP B 1 120 ? 13.898 -38.156 -20.641 1 86.56 120 ASP B CA 1
ATOM 2965 C C . ASP B 1 120 ? 13.875 -37.031 -19.578 1 86.56 120 ASP B C 1
ATOM 2967 O O . ASP B 1 120 ? 13.125 -37.125 -18.594 1 86.56 120 ASP B O 1
ATOM 2971 N N . SER B 1 121 ? 14.75 -36.125 -19.812 1 89.06 121 SER B N 1
ATOM 2972 C CA . SER B 1 121 ? 14.781 -35 -18.859 1 89.06 121 SER B CA 1
ATOM 2973 C C . SER B 1 121 ? 13.453 -34.25 -18.859 1 89.06 121 SER B C 1
ATOM 2975 O O . SER B 1 121 ? 12.992 -33.812 -17.812 1 89.06 121 SER B O 1
ATOM 2977 N N . ALA B 1 122 ? 12.844 -34.062 -19.969 1 92.12 122 ALA B N 1
ATOM 2978 C CA . ALA B 1 122 ? 11.562 -33.375 -20.109 1 92.12 122 ALA B CA 1
ATOM 2979 C C . ALA B 1 122 ? 10.453 -34.125 -19.406 1 92.12 122 ALA B C 1
ATOM 2981 O O . ALA B 1 122 ? 9.617 -33.562 -18.703 1 92.12 122 ALA B O 1
ATOM 2982 N N . PHE B 1 123 ? 10.57 -35.406 -19.578 1 93.69 123 PHE B N 1
ATOM 2983 C CA . PHE B 1 123 ? 9.594 -36.281 -18.938 1 93.69 123 PHE B CA 1
ATOM 2984 C C . PHE B 1 123 ? 9.688 -36.188 -17.422 1 93.69 123 PHE B C 1
ATOM 2986 O O . PHE B 1 123 ? 8.672 -36.25 -16.719 1 93.69 123 PHE B O 1
ATOM 2993 N N . GLU B 1 124 ? 10.883 -36 -16.953 1 96.19 124 GLU B N 1
ATOM 2994 C CA . GLU B 1 124 ? 11.086 -35.875 -15.508 1 96.19 124 GLU B CA 1
ATOM 2995 C C . GLU B 1 124 ? 10.422 -34.594 -14.992 1 96.19 124 GLU B C 1
ATOM 2997 O O . GLU B 1 124 ? 9.93 -34.562 -13.859 1 96.19 124 GLU B O 1
ATOM 3002 N N . ASN B 1 125 ? 10.484 -33.562 -15.773 1 96 125 ASN B N 1
ATOM 3003 C CA . ASN B 1 125 ? 9.812 -32.312 -15.367 1 96 125 ASN B CA 1
ATOM 3004 C C . ASN B 1 125 ? 8.297 -32.531 -15.273 1 96 125 ASN B C 1
ATOM 3006 O O . ASN B 1 125 ? 7.668 -32.031 -14.328 1 96 125 ASN B O 1
ATOM 3010 N N . ILE B 1 126 ? 7.699 -33.219 -16.219 1 97.56 126 ILE B N 1
ATOM 3011 C CA . ILE B 1 126 ? 6.262 -33.469 -16.203 1 97.56 126 ILE B CA 1
ATOM 3012 C C . ILE B 1 126 ? 5.918 -34.344 -15.008 1 97.56 126 ILE B C 1
ATOM 3014 O O . ILE B 1 126 ? 4.953 -34.094 -14.289 1 97.56 126 ILE B O 1
ATOM 3018 N N . LYS B 1 127 ? 6.746 -35.344 -14.789 1 97.69 127 LYS B N 1
ATOM 3019 C CA . LYS B 1 127 ? 6.57 -36.25 -13.656 1 97.69 127 LYS B CA 1
ATOM 3020 C C . LYS B 1 127 ? 6.617 -35.469 -12.336 1 97.69 127 LYS B C 1
ATOM 3022 O O . LYS B 1 127 ? 5.746 -35.656 -11.484 1 97.69 127 LYS B O 1
ATOM 3027 N N . LYS B 1 128 ? 7.613 -34.719 -12.219 1 97.69 128 LYS B N 1
ATOM 3028 C CA . LYS B 1 128 ? 7.766 -33.938 -10.977 1 97.69 128 LYS B CA 1
ATOM 3029 C C . LYS B 1 128 ? 6.555 -33.062 -10.727 1 97.69 128 LYS B C 1
ATOM 3031 O O . LYS B 1 128 ? 6.016 -33.031 -9.617 1 97.69 128 LYS B O 1
ATOM 3036 N N . ALA B 1 129 ? 6.164 -32.312 -11.695 1 97.75 129 ALA B N 1
ATOM 3037 C CA . ALA B 1 129 ? 4.98 -31.453 -11.562 1 97.75 129 ALA B CA 1
ATOM 3038 C C . ALA B 1 129 ? 3.75 -32.281 -11.211 1 97.75 129 ALA B C 1
ATOM 3040 O O . ALA B 1 129 ? 2.953 -31.891 -10.359 1 97.75 129 ALA B O 1
ATOM 3041 N N . ALA B 1 130 ? 3.553 -33.438 -11.797 1 97.94 130 ALA B N 1
ATOM 3042 C CA . ALA B 1 130 ? 2.418 -34.312 -11.57 1 97.94 130 ALA B CA 1
ATOM 3043 C C . ALA B 1 130 ? 2.379 -34.781 -10.117 1 97.94 130 ALA B C 1
ATOM 3045 O O . ALA B 1 130 ? 1.328 -34.75 -9.477 1 97.94 130 ALA B O 1
ATOM 3046 N N . LEU B 1 131 ? 3.484 -35.219 -9.672 1 97.06 131 LEU B N 1
ATOM 3047 C CA . LEU B 1 131 ? 3.557 -35.812 -8.344 1 97.06 131 LEU B CA 1
ATOM 3048 C C . LEU B 1 131 ? 3.416 -34.75 -7.262 1 97.06 131 LEU B C 1
ATOM 3050 O O . LEU B 1 131 ? 2.996 -35.062 -6.141 1 97.06 131 LEU B O 1
ATOM 3054 N N . GLU B 1 132 ? 3.799 -33.562 -7.637 1 96.38 132 GLU B N 1
ATOM 3055 C CA . GLU B 1 132 ? 3.672 -32.5 -6.664 1 96.38 132 GLU B CA 1
ATOM 3056 C C . GLU B 1 132 ? 2.289 -31.844 -6.734 1 96.38 132 GLU B C 1
ATOM 3058 O O . GLU B 1 132 ? 2.029 -30.844 -6.059 1 96.38 132 GLU B O 1
ATOM 3063 N N . GLY B 1 133 ? 1.434 -32.312 -7.535 1 93.81 133 GLY B N 1
ATOM 3064 C CA . GLY B 1 133 ? 0.033 -31.938 -7.402 1 93.81 133 GLY B CA 1
ATOM 3065 C C . GLY B 1 133 ? -0.483 -31.125 -8.57 1 93.81 133 GLY B C 1
ATOM 3066 O O . GLY B 1 133 ? -1.598 -30.594 -8.523 1 93.81 133 GLY B O 1
ATOM 3067 N N . HIS B 1 134 ? 0.23 -30.891 -9.586 1 96.81 134 HIS B N 1
ATOM 3068 C CA . HIS B 1 134 ? -0.24 -30.188 -10.773 1 96.81 134 HIS B CA 1
ATOM 3069 C C . HIS B 1 134 ? -1.175 -31.062 -11.602 1 96.81 134 HIS B C 1
ATOM 3071 O O . HIS B 1 134 ? -0.753 -32.094 -12.141 1 96.81 134 HIS B O 1
ATOM 3077 N N . HIS B 1 135 ? -2.336 -30.703 -11.812 1 96.75 135 HIS B N 1
ATOM 3078 C CA . HIS B 1 135 ? -3.393 -31.562 -12.328 1 96.75 135 HIS B CA 1
ATOM 3079 C C . HIS B 1 135 ? -3.152 -31.906 -13.797 1 96.75 135 HIS B C 1
ATOM 3081 O O . HIS B 1 135 ? -3.217 -33.094 -14.18 1 96.75 135 HIS B O 1
ATOM 3087 N N . GLU B 1 136 ? -2.92 -30.906 -14.57 1 97.44 136 GLU B N 1
ATOM 3088 C CA . GLU B 1 136 ? -2.693 -31.172 -15.984 1 97.44 136 GLU B CA 1
ATOM 3089 C C . GLU B 1 136 ? -1.458 -32.062 -16.188 1 97.44 136 GLU B C 1
ATOM 3091 O O . GLU B 1 136 ? -1.446 -32.938 -17.062 1 97.44 136 GLU B O 1
ATOM 3096 N N . ALA B 1 137 ? -0.431 -31.766 -15.406 1 98.12 137 ALA B N 1
ATOM 3097 C CA . ALA B 1 137 ? 0.762 -32.594 -15.484 1 98.12 137 ALA B CA 1
ATOM 3098 C C . ALA B 1 137 ? 0.44 -34.062 -15.117 1 98.12 137 ALA B C 1
ATOM 3100 O O . ALA B 1 137 ? 0.928 -35 -15.758 1 98.12 137 ALA B O 1
ATOM 3101 N N . LYS B 1 138 ? -0.357 -34.25 -14.078 1 97.94 138 LYS B N 1
ATOM 3102 C CA . LYS B 1 138 ? -0.763 -35.594 -13.664 1 97.94 138 LYS B CA 1
ATOM 3103 C C . LYS B 1 138 ? -1.562 -36.281 -14.758 1 97.94 138 LYS B C 1
ATOM 3105 O O . LYS B 1 138 ? -1.396 -37.469 -14.992 1 97.94 138 LYS B O 1
ATOM 3110 N N . TYR B 1 139 ? -2.387 -35.531 -15.391 1 97.88 139 TYR B N 1
ATOM 3111 C CA . TYR B 1 139 ? -3.148 -36.031 -16.516 1 97.88 139 TYR B CA 1
ATOM 3112 C C . TYR B 1 139 ? -2.219 -36.531 -17.609 1 97.88 139 TYR B C 1
ATOM 3114 O O . TYR B 1 139 ? -2.314 -37.688 -18.031 1 97.88 139 TYR B O 1
ATOM 3122 N N . VAL B 1 140 ? -1.311 -35.719 -18.078 1 98.06 140 VAL B N 1
ATOM 3123 C CA . VAL B 1 140 ? -0.413 -36.062 -19.172 1 98.06 140 VAL B CA 1
ATOM 3124 C C . VAL B 1 140 ? 0.509 -37.188 -18.766 1 98.06 140 VAL B C 1
ATOM 3126 O O . VAL B 1 140 ? 0.724 -38.125 -19.547 1 98.06 140 VAL B O 1
ATOM 3129 N N . TYR B 1 141 ? 0.998 -37.094 -17.578 1 97.88 141 TYR B N 1
ATOM 3130 C CA . TYR B 1 141 ? 1.896 -38.125 -17.062 1 97.88 141 TYR B CA 1
ATOM 3131 C C . TYR B 1 141 ? 1.211 -39.469 -17.047 1 97.88 141 TYR B C 1
ATOM 3133 O O . TYR B 1 141 ? 1.786 -40.469 -17.484 1 97.88 141 TYR B O 1
ATOM 3141 N N . SER B 1 142 ? 0.025 -39.562 -16.578 1 97.12 142 SER B N 1
ATOM 3142 C CA . SER B 1 142 ? -0.73 -40.812 -16.531 1 97.12 142 SER B CA 1
ATOM 3143 C C . SER B 1 142 ? -0.955 -41.375 -17.922 1 97.12 142 SER B C 1
ATOM 3145 O O . SER B 1 142 ? -0.822 -42.594 -18.156 1 97.12 142 SER B O 1
ATOM 3147 N N . MET B 1 143 ? -1.279 -40.5 -18.875 1 95.38 143 MET B N 1
ATOM 3148 C CA . MET B 1 143 ? -1.541 -40.938 -20.234 1 95.38 143 MET B CA 1
ATOM 3149 C C . MET B 1 143 ? -0.285 -41.531 -20.875 1 95.38 143 MET B C 1
ATOM 3151 O O . MET B 1 143 ? -0.346 -42.562 -21.531 1 95.38 143 MET B O 1
ATOM 3155 N N . ILE B 1 144 ? 0.804 -40.844 -20.609 1 94.75 144 ILE B N 1
ATOM 3156 C CA . ILE B 1 144 ? 2.059 -41.281 -21.203 1 94.75 144 ILE B CA 1
ATOM 3157 C C . ILE B 1 144 ? 2.434 -42.656 -20.609 1 94.75 144 ILE B C 1
ATOM 3159 O O . ILE B 1 144 ? 2.857 -43.562 -21.328 1 94.75 144 ILE B O 1
ATOM 3163 N N . LEU B 1 145 ? 2.223 -42.812 -19.344 1 94.44 145 LEU B N 1
ATOM 3164 C CA . LEU B 1 145 ? 2.531 -44.094 -18.688 1 94.44 145 LEU B CA 1
ATOM 3165 C C . LEU B 1 145 ? 1.615 -45.188 -19.188 1 94.44 145 LEU B C 1
ATOM 3167 O O . LEU B 1 145 ? 2.068 -46.312 -19.438 1 94.44 145 LEU B O 1
ATOM 3171 N N . MET B 1 146 ? 0.39 -44.875 -19.375 1 91.88 146 MET B N 1
ATOM 3172 C CA . MET B 1 146 ? -0.577 -45.875 -19.828 1 91.88 146 MET B CA 1
ATOM 3173 C C . MET B 1 146 ? -0.251 -46.344 -21.234 1 91.88 146 MET B C 1
ATOM 3175 O O . MET B 1 146 ? -0.55 -47.5 -21.594 1 91.88 146 MET B O 1
ATOM 3179 N N . ASN B 1 147 ? 0.328 -45.469 -21.922 1 90.56 147 ASN B N 1
ATOM 3180 C CA . ASN B 1 147 ? 0.636 -45.781 -23.312 1 90.56 147 ASN B CA 1
ATOM 3181 C C . ASN B 1 147 ? 1.938 -46.594 -23.438 1 90.56 147 ASN B C 1
ATOM 3183 O O . ASN B 1 147 ? 2.369 -46.906 -24.547 1 90.56 147 ASN B O 1
ATOM 3187 N N . CYS B 1 148 ? 2.625 -46.844 -22.344 1 85.69 148 CYS B N 1
ATOM 3188 C CA . CYS B 1 148 ? 3.879 -47.594 -22.391 1 85.69 148 CYS B CA 1
ATOM 3189 C C . CYS B 1 148 ? 3.623 -49.094 -22.562 1 85.69 148 CYS B C 1
ATOM 3191 O O . CYS B 1 148 ? 2.992 -49.719 -21.719 1 85.69 148 CYS B O 1
ATOM 3193 N N . ASP B 1 149 ? 3.945 -49.75 -23.672 1 76.31 149 ASP B N 1
ATOM 3194 C CA . ASP B 1 149 ? 3.631 -51.125 -23.984 1 76.31 149 ASP B CA 1
ATOM 3195 C C . ASP B 1 149 ? 4.656 -52.094 -23.375 1 76.31 149 ASP B C 1
ATOM 3197 O O . ASP B 1 149 ? 4.332 -53.219 -23.031 1 76.31 149 ASP B O 1
ATOM 3201 N N . GLU B 1 150 ? 5.797 -51.688 -23.219 1 78.81 150 GLU B N 1
ATOM 3202 C CA . GLU B 1 150 ? 6.875 -52.594 -22.844 1 78.81 150 GLU B CA 1
ATOM 3203 C C . GLU B 1 150 ? 6.934 -52.781 -21.328 1 78.81 150 GLU B C 1
ATOM 3205 O O . GLU B 1 150 ? 7.504 -53.781 -20.859 1 78.81 150 GLU B O 1
ATOM 3210 N N . ASP B 1 151 ? 6.27 -51.969 -20.594 1 85.44 151 ASP B N 1
ATOM 3211 C CA . ASP B 1 151 ? 6.395 -52 -19.141 1 85.44 151 ASP B CA 1
ATOM 3212 C C . ASP B 1 151 ? 5.023 -52.062 -18.469 1 85.44 151 ASP B C 1
ATOM 3214 O O . ASP B 1 151 ? 4.367 -51.031 -18.312 1 85.44 151 ASP B O 1
ATOM 3218 N N . GLU B 1 152 ? 4.703 -53.188 -18 1 85.81 152 GLU B N 1
ATOM 3219 C CA . GLU B 1 152 ? 3.385 -53.375 -17.406 1 85.81 152 GLU B CA 1
ATOM 3220 C C . GLU B 1 152 ? 3.244 -52.594 -16.109 1 85.81 152 GLU B C 1
ATOM 3222 O O . GLU B 1 152 ? 2.158 -52.125 -15.773 1 85.81 152 GLU B O 1
ATOM 3227 N N . GLU B 1 153 ? 4.281 -52.531 -15.375 1 91 153 GLU B N 1
ATOM 3228 C CA . GLU B 1 153 ? 4.246 -51.812 -14.117 1 91 153 GLU B CA 1
ATOM 3229 C C . GLU B 1 153 ? 3.979 -50.312 -14.352 1 91 153 GLU B C 1
ATOM 3231 O O . GLU B 1 153 ? 3.229 -49.688 -13.594 1 91 153 GLU B O 1
ATOM 3236 N N . LYS B 1 154 ? 4.613 -49.75 -15.312 1 93.06 154 LYS B N 1
ATOM 3237 C CA . LYS B 1 154 ? 4.387 -48.344 -15.656 1 93.06 154 LYS B CA 1
ATOM 3238 C C . LYS B 1 154 ? 2.949 -48.125 -16.125 1 93.06 154 LYS B C 1
ATOM 3240 O O . LYS B 1 154 ? 2.328 -47.125 -15.766 1 93.06 154 LYS B O 1
ATOM 3245 N N . ARG B 1 155 ? 2.475 -49.031 -16.906 1 91.5 155 ARG B N 1
ATOM 3246 C CA . ARG B 1 155 ? 1.099 -48.938 -17.375 1 91.5 155 ARG B CA 1
ATOM 3247 C C . ARG B 1 155 ? 0.117 -48.938 -16.203 1 91.5 155 ARG B C 1
ATOM 3249 O O . ARG B 1 155 ? -0.81 -48.125 -16.172 1 91.5 155 ARG B O 1
ATOM 3256 N N . LYS B 1 156 ? 0.353 -49.844 -15.297 1 91.81 156 LYS B N 1
ATOM 3257 C CA . LYS B 1 156 ? -0.493 -49.906 -14.109 1 91.81 156 LYS B CA 1
ATOM 3258 C C . LYS B 1 156 ? -0.431 -48.625 -13.312 1 91.81 156 LYS B C 1
ATOM 3260 O O . LYS B 1 156 ? -1.454 -48.156 -12.82 1 91.81 156 LYS B O 1
ATOM 3265 N N . LEU B 1 157 ? 0.783 -48.156 -13.188 1 95.31 157 LEU B N 1
ATOM 3266 C CA . LEU B 1 157 ? 0.954 -46.906 -12.484 1 95.31 157 LEU B CA 1
ATOM 3267 C C . LEU B 1 157 ? 0.156 -45.781 -13.156 1 95.31 157 LEU B C 1
ATOM 3269 O O . LEU B 1 157 ? -0.442 -44.969 -12.484 1 95.31 157 LEU B O 1
ATOM 3273 N N . GLY B 1 158 ? 0.203 -45.719 -14.477 1 96.06 158 GLY B N 1
ATOM 3274 C CA . GLY B 1 158 ? -0.581 -44.75 -15.219 1 96.06 158 GLY B CA 1
ATOM 3275 C C . GLY B 1 158 ? -2.061 -44.812 -14.891 1 96.06 158 GLY B C 1
ATOM 3276 O O . GLY B 1 158 ? -2.686 -43.781 -14.648 1 96.06 158 GLY B O 1
ATOM 3277 N N . PHE B 1 159 ? -2.605 -46 -14.805 1 93.38 159 PHE B N 1
ATOM 3278 C CA . PHE B 1 159 ? -4.016 -46.188 -14.477 1 93.38 159 PHE B CA 1
ATOM 3279 C C . PHE B 1 159 ? -4.301 -45.719 -13.047 1 93.38 159 PHE B C 1
ATOM 3281 O O . PHE B 1 159 ? -5.336 -45.125 -12.781 1 93.38 159 PHE B O 1
ATOM 3288 N N . ASP B 1 160 ? -3.406 -46.031 -12.195 1 95.69 160 ASP B N 1
ATOM 3289 C CA . ASP B 1 160 ? -3.576 -45.625 -10.797 1 95.69 160 ASP B CA 1
ATOM 3290 C C . ASP B 1 160 ? -3.568 -44.125 -10.656 1 95.69 160 ASP B C 1
ATOM 3292 O O . ASP B 1 160 ? -4.395 -43.562 -9.938 1 95.69 160 ASP B O 1
ATOM 3296 N N . LEU B 1 161 ? -2.633 -43.5 -11.266 1 96.81 161 LEU B N 1
ATOM 3297 C CA . LEU B 1 161 ? -2.525 -42.062 -11.195 1 96.81 161 LEU B CA 1
ATOM 3298 C C . LEU B 1 161 ? -3.754 -41.375 -11.797 1 96.81 161 LEU B C 1
ATOM 3300 O O . LEU B 1 161 ? -4.242 -40.375 -11.273 1 96.81 161 LEU B O 1
ATOM 3304 N N . PHE B 1 162 ? -4.254 -41.875 -12.875 1 95.69 162 PHE B N 1
ATOM 3305 C CA . PHE B 1 162 ? -5.469 -41.344 -13.484 1 95.69 162 PHE B CA 1
ATOM 3306 C C . PHE B 1 162 ? -6.656 -41.531 -12.547 1 95.69 162 PHE B C 1
ATOM 3308 O O . PHE B 1 162 ? -7.488 -40.625 -12.422 1 95.69 162 PHE B O 1
ATOM 3315 N N . GLY B 1 163 ? -6.703 -42.688 -11.961 1 93.94 163 GLY B N 1
ATOM 3316 C CA . GLY B 1 163 ? -7.742 -42.875 -10.961 1 93.94 163 GLY B CA 1
ATOM 3317 C C . GLY B 1 163 ? -7.684 -41.875 -9.82 1 93.94 163 GLY B C 1
ATOM 3318 O O . GLY B 1 163 ? -8.719 -41.406 -9.367 1 93.94 163 GLY B O 1
ATOM 3319 N N . GLU B 1 164 ? -6.516 -41.656 -9.414 1 95.69 164 GLU B N 1
ATOM 3320 C CA . GLU B 1 164 ? -6.324 -40.656 -8.359 1 95.69 164 GLU B CA 1
ATOM 3321 C C . GLU B 1 164 ? -6.785 -39.281 -8.812 1 95.69 164 GLU B C 1
ATOM 3323 O O . GLU B 1 164 ? -7.391 -38.531 -8.039 1 95.69 164 GLU B O 1
ATOM 3328 N N . LEU B 1 165 ? -6.418 -38.906 -10 1 96 165 LEU B N 1
ATOM 3329 C CA . LEU B 1 165 ? -6.84 -37.625 -10.555 1 96 165 LEU B CA 1
ATOM 3330 C C . LEU B 1 165 ? -8.359 -37.5 -10.578 1 96 165 LEU B C 1
ATOM 3332 O O . LEU B 1 165 ? -8.922 -36.5 -10.172 1 96 165 LEU B O 1
ATOM 3336 N N . LYS B 1 166 ? -9.047 -38.5 -10.906 1 92.5 166 LYS B N 1
ATOM 3337 C CA . LYS B 1 166 ? -10.5 -38.531 -10.969 1 92.5 166 LYS B CA 1
ATOM 3338 C C . LYS B 1 166 ? -11.117 -38.406 -9.578 1 92.5 166 LYS B C 1
ATOM 3340 O O . LYS B 1 166 ? -12.148 -37.75 -9.398 1 92.5 166 LYS B O 1
ATOM 3345 N N . SER B 1 167 ? -10.477 -39.031 -8.672 1 92.12 167 SER B N 1
ATOM 3346 C CA . SER B 1 167 ? -11 -39.062 -7.309 1 92.12 167 SER B CA 1
ATOM 3347 C C . SER B 1 167 ? -10.734 -37.719 -6.594 1 92.12 167 SER B C 1
ATOM 3349 O O . SER B 1 167 ? -11.328 -37.469 -5.551 1 92.12 167 SER B O 1
ATOM 3351 N N . SER B 1 168 ? -9.82 -37 -7.082 1 92.88 168 SER B N 1
ATOM 3352 C CA . SER B 1 168 ? -9.453 -35.719 -6.426 1 92.88 168 SER B CA 1
ATOM 3353 C C . SER B 1 168 ? -10.547 -34.688 -6.609 1 92.88 168 SER B C 1
ATOM 3355 O O . SER B 1 168 ? -10.5 -33.625 -5.988 1 92.88 168 SER B O 1
ATOM 3357 N N . GLY B 1 169 ? -11.555 -34.906 -7.41 1 90.44 169 GLY B N 1
ATOM 3358 C CA . GLY B 1 169 ? -12.641 -33.938 -7.625 1 90.44 169 GLY B CA 1
ATOM 3359 C C . GLY B 1 169 ? -12.391 -33 -8.789 1 90.44 169 GLY B C 1
ATOM 3360 O O . GLY B 1 169 ? -13.234 -32.156 -9.109 1 90.44 169 GLY B O 1
ATOM 3361 N N . VAL B 1 170 ? -11.227 -33.094 -9.43 1 92.12 170 VAL B N 1
ATOM 3362 C CA . VAL B 1 170 ? -10.898 -32.25 -10.562 1 92.12 170 VAL B CA 1
ATOM 3363 C C . VAL B 1 170 ? -11.656 -32.719 -11.805 1 92.12 170 VAL B C 1
ATOM 3365 O O . VAL B 1 170 ? -11.906 -33.906 -11.977 1 92.12 170 VAL B O 1
ATOM 3368 N N . SER B 1 171 ? -12.062 -31.75 -12.578 1 92.44 171 SER B N 1
ATOM 3369 C CA . SER B 1 171 ? -12.734 -32.094 -13.828 1 92.44 171 SER B CA 1
ATOM 3370 C C . SER B 1 171 ? -11.742 -32.594 -14.867 1 92.44 171 SER B C 1
ATOM 3372 O O . SER B 1 171 ? -10.945 -31.828 -15.414 1 92.44 171 SER B O 1
ATOM 3374 N N . VAL B 1 172 ? -11.867 -33.812 -15.219 1 93.44 172 VAL B N 1
ATOM 3375 C CA . VAL B 1 172 ? -11 -34.406 -16.219 1 93.44 172 VAL B CA 1
ATOM 3376 C C . VAL B 1 172 ? -11.227 -33.75 -17.578 1 93.44 172 VAL B C 1
ATOM 3378 O O . VAL B 1 172 ? -10.281 -33.531 -18.344 1 93.44 172 VAL B O 1
ATOM 3381 N N . ILE B 1 173 ? -12.461 -33.375 -17.828 1 92.38 173 ILE B N 1
ATOM 3382 C CA . ILE B 1 173 ? -12.797 -32.719 -19.094 1 92.38 173 ILE B CA 1
ATOM 3383 C C . ILE B 1 173 ? -12.047 -31.391 -19.203 1 92.38 173 ILE B C 1
ATOM 3385 O O . ILE B 1 173 ? -11.492 -31.078 -20.266 1 92.38 173 ILE B O 1
ATOM 3389 N N . ARG B 1 174 ? -12.031 -30.719 -18.141 1 91.56 174 ARG B N 1
ATOM 3390 C CA . ARG B 1 174 ? -11.344 -29.438 -18.156 1 91.56 174 ARG B CA 1
ATOM 3391 C C . ARG B 1 174 ? -9.844 -29.625 -18.344 1 91.56 174 ARG B C 1
ATOM 3393 O O . ARG B 1 174 ? -9.219 -28.875 -19.109 1 91.56 174 ARG B O 1
ATOM 3400 N N . CYS B 1 175 ? -9.312 -30.547 -17.688 1 94.44 175 CYS B N 1
ATOM 3401 C CA . CYS B 1 175 ? -7.895 -30.859 -17.844 1 94.44 175 CYS B CA 1
ATOM 3402 C C . CYS B 1 175 ? -7.578 -31.25 -19.297 1 94.44 175 CYS B C 1
ATOM 3404 O O . CYS B 1 175 ? -6.625 -30.719 -19.875 1 94.44 175 CYS B O 1
ATOM 3406 N N . ARG B 1 176 ? -8.367 -32.062 -19.844 1 95 176 ARG B N 1
ATOM 3407 C CA . ARG B 1 176 ? -8.18 -32.531 -21.203 1 95 176 ARG B CA 1
ATOM 3408 C C . ARG B 1 176 ? -8.227 -31.359 -22.188 1 95 176 ARG B C 1
ATOM 3410 O O . ARG B 1 176 ? -7.398 -31.281 -23.094 1 95 176 ARG B O 1
ATOM 3417 N N . LYS B 1 177 ? -9.172 -30.5 -21.984 1 93.44 177 LYS B N 1
ATOM 3418 C CA . LYS B 1 177 ? -9.312 -29.359 -22.875 1 93.44 177 LYS B CA 1
ATOM 3419 C C . LYS B 1 177 ? -8.078 -28.469 -22.828 1 93.44 177 LYS B C 1
ATOM 3421 O O . LYS B 1 177 ? -7.598 -27.984 -23.859 1 93.44 177 LYS B O 1
ATOM 3426 N N . ARG B 1 178 ? -7.586 -28.281 -21.656 1 93.81 178 ARG B N 1
ATOM 3427 C CA . ARG B 1 178 ? -6.418 -27.422 -21.484 1 93.81 178 ARG B CA 1
ATOM 3428 C C . ARG B 1 178 ? -5.176 -28.078 -22.094 1 93.81 178 ARG B C 1
ATOM 3430 O O . ARG B 1 178 ? -4.363 -27.391 -22.734 1 93.81 178 ARG B O 1
ATOM 3437 N N . VAL B 1 179 ? -5.055 -29.344 -21.906 1 96.69 179 VAL B N 1
ATOM 3438 C CA . VAL B 1 179 ? -3.924 -30.078 -22.469 1 96.69 179 VAL B CA 1
ATOM 3439 C C . VAL B 1 179 ? -4.027 -30.062 -24 1 96.69 179 VAL B C 1
ATOM 3441 O O . VAL B 1 179 ? -3.025 -29.891 -24.688 1 96.69 179 VAL B O 1
ATOM 3444 N N . LYS B 1 180 ? -5.23 -30.234 -24.469 1 94.81 180 LYS B N 1
ATOM 3445 C CA . LYS B 1 180 ? -5.441 -30.203 -25.922 1 94.81 180 LYS B CA 1
ATOM 3446 C C . LYS B 1 180 ? -5.035 -28.859 -26.5 1 94.81 180 LYS B C 1
ATOM 3448 O O . LYS B 1 180 ? -4.332 -28.797 -27.516 1 94.81 180 LYS B O 1
ATOM 3453 N N . THR B 1 181 ? -5.492 -27.859 -25.859 1 92.75 181 THR B N 1
ATOM 3454 C CA . THR B 1 181 ? -5.125 -26.516 -26.297 1 92.75 181 THR B CA 1
ATOM 3455 C C . THR B 1 181 ? -3.609 -26.344 -26.312 1 92.75 181 THR B C 1
ATOM 3457 O O . THR B 1 181 ? -3.055 -25.75 -27.234 1 92.75 181 THR B O 1
ATOM 3460 N N . PHE B 1 182 ? -2.953 -26.875 -25.344 1 95.06 182 PHE B N 1
ATOM 3461 C CA . PHE B 1 182 ? -1.502 -26.781 -25.234 1 95.06 182 PHE B CA 1
ATOM 3462 C C . PHE B 1 182 ? -0.834 -27.547 -26.375 1 95.06 182 PHE B C 1
ATOM 3464 O O . PHE B 1 182 ? 0.033 -27.016 -27.062 1 95.06 182 PHE B O 1
ATOM 3471 N N . VAL B 1 183 ? -1.225 -28.734 -26.594 1 95.06 183 VAL B N 1
ATOM 3472 C CA . VAL B 1 183 ? -0.653 -29.594 -27.641 1 95.06 183 VAL B CA 1
ATOM 3473 C C . VAL B 1 183 ? -0.85 -28.953 -29 1 95.06 183 VAL B C 1
ATOM 3475 O O . VAL B 1 183 ? 0.061 -28.953 -29.844 1 95.06 183 VAL B O 1
ATOM 3478 N N . GLN B 1 184 ? -1.961 -28.297 -29.203 1 91.94 184 GLN B N 1
ATOM 3479 C CA . GLN B 1 184 ? -2.281 -27.688 -30.484 1 91.94 184 GLN B CA 1
ATOM 3480 C C . GLN B 1 184 ? -1.467 -26.422 -30.703 1 91.94 184 GLN B C 1
ATOM 3482 O O . GLN B 1 184 ? -1.373 -25.922 -31.828 1 91.94 184 GLN B O 1
ATOM 3487 N N . SER B 1 185 ? -0.988 -25.922 -29.656 1 89.56 185 SER B N 1
ATOM 3488 C CA . SER B 1 185 ? -0.193 -24.703 -29.766 1 89.56 185 SER B CA 1
ATOM 3489 C C . SER B 1 185 ? 1.266 -25.016 -30.078 1 89.56 185 SER B C 1
ATOM 3491 O O . SER B 1 185 ? 2.061 -24.109 -30.328 1 89.56 185 SER B O 1
ATOM 3493 N N . MET B 1 186 ? 1.641 -26.266 -30.094 1 90.75 186 MET B N 1
ATOM 3494 C CA . MET B 1 186 ? 3.033 -26.672 -30.266 1 90.75 186 MET B CA 1
ATOM 3495 C C . MET B 1 186 ? 3.24 -27.328 -31.625 1 90.75 186 MET B C 1
ATOM 3497 O O . MET B 1 186 ? 2.287 -27.828 -32.219 1 90.75 186 MET B O 1
ATOM 3501 N N . TRP B 1 187 ? 4.473 -27.234 -32.125 1 88.69 187 TRP B N 1
ATOM 3502 C CA . TRP B 1 187 ? 4.887 -28.078 -33.25 1 88.69 187 TRP B CA 1
ATOM 3503 C C . TRP B 1 187 ? 5.363 -29.438 -32.75 1 88.69 187 TRP B C 1
ATOM 3505 O O . TRP B 1 187 ? 6.547 -29.625 -32.438 1 88.69 187 TRP B O 1
ATOM 3515 N N . VAL B 1 188 ? 4.469 -30.375 -32.75 1 92.62 188 VAL B N 1
ATOM 3516 C CA . VAL B 1 188 ? 4.703 -31.672 -32.094 1 92.62 188 VAL B CA 1
ATOM 3517 C C . VAL B 1 188 ? 5.625 -32.531 -32.969 1 92.62 188 VAL B C 1
ATOM 3519 O O . VAL B 1 188 ? 5.371 -32.688 -34.188 1 92.62 188 VAL B O 1
ATOM 3522 N N . LYS B 1 189 ? 6.664 -33.031 -32.438 1 89.81 189 LYS B N 1
ATOM 3523 C CA . LYS B 1 189 ? 7.605 -33.938 -33.094 1 89.81 189 LYS B CA 1
ATOM 3524 C C . LYS B 1 189 ? 7.543 -35.344 -32.5 1 89.81 189 LYS B C 1
ATOM 3526 O O . LYS B 1 189 ? 7.879 -36.312 -33.188 1 89.81 189 LYS B O 1
ATOM 3531 N N . ASN B 1 190 ? 7.117 -35.406 -31.25 1 88.88 190 ASN B N 1
ATOM 3532 C CA . ASN B 1 190 ? 7.02 -36.656 -30.531 1 88.88 190 ASN B CA 1
ATOM 3533 C C . ASN B 1 190 ? 5.582 -36.969 -30.109 1 88.88 190 ASN B C 1
ATOM 3535 O O . ASN B 1 190 ? 5.262 -36.938 -28.922 1 88.88 190 ASN B O 1
ATOM 3539 N N . PRO B 1 191 ? 4.723 -37.281 -31.031 1 89.31 191 PRO B N 1
ATOM 3540 C CA . PRO B 1 191 ? 3.316 -37.531 -30.703 1 89.31 191 PRO B CA 1
ATOM 3541 C C . PRO B 1 191 ? 3.113 -38.844 -29.953 1 89.31 191 PRO B C 1
ATOM 3543 O O . PRO B 1 191 ? 3.922 -39.75 -30.078 1 89.31 191 PRO B O 1
ATOM 3546 N N . VAL B 1 192 ? 2.143 -38.844 -29.156 1 86.56 192 VAL B N 1
ATOM 3547 C CA . VAL B 1 192 ? 1.74 -40.094 -28.5 1 86.56 192 VAL B CA 1
ATOM 3548 C C . VAL B 1 192 ? 0.703 -40.812 -29.344 1 86.56 192 VAL B C 1
ATOM 3550 O O . VAL B 1 192 ? -0.382 -40.281 -29.594 1 86.56 192 VAL B O 1
ATOM 3553 N N . VAL B 1 193 ? 1.044 -41.938 -29.875 1 79.38 193 VAL B N 1
ATOM 3554 C CA . VAL B 1 193 ? 0.171 -42.75 -30.734 1 79.38 193 VAL B CA 1
ATOM 3555 C C . VAL B 1 193 ? -0.219 -44.031 -30.031 1 79.38 193 VAL B C 1
ATOM 3557 O O . VAL B 1 193 ? 0.579 -44.594 -29.281 1 79.38 193 VAL B O 1
ATOM 3560 N N . ILE B 1 194 ? -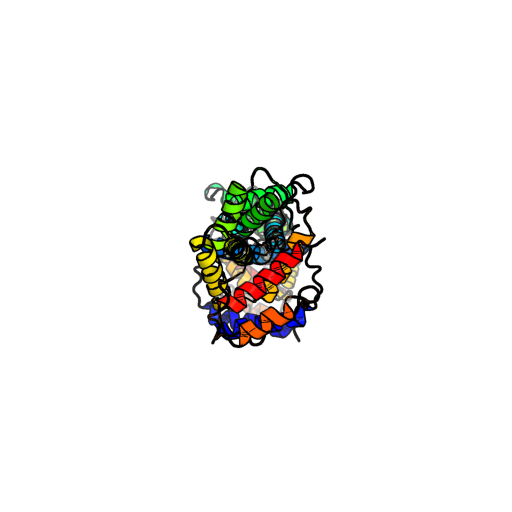1.527 -44.281 -30.234 1 74.31 194 ILE B N 1
ATOM 3561 C CA . ILE B 1 194 ? -2.002 -45.531 -29.625 1 74.31 194 ILE B CA 1
ATOM 3562 C C . ILE B 1 194 ? -1.267 -46.719 -30.234 1 74.31 194 ILE B C 1
ATOM 3564 O O . ILE B 1 194 ? -1.222 -46.844 -31.453 1 74.31 194 ILE B O 1
ATOM 3568 N N . ARG B 1 195 ? -0.402 -47.25 -29.672 1 62.59 195 ARG B N 1
ATOM 3569 C CA . ARG B 1 195 ? 0.264 -48.469 -30.172 1 62.59 195 ARG B CA 1
ATOM 3570 C C . ARG B 1 195 ? -0.653 -49.688 -30.094 1 62.59 195 ARG B C 1
ATOM 3572 O O . ARG B 1 195 ? -1.459 -49.781 -29.172 1 62.59 195 ARG B O 1
ATOM 3579 N N . ASN B 1 196 ? -1.277 -50.031 -31.312 1 49.38 196 ASN B N 1
ATOM 3580 C CA . ASN B 1 196 ? -2.211 -51.125 -31.609 1 49.38 196 ASN B CA 1
ATOM 3581 C C . ASN B 1 196 ? -2.059 -52.281 -30.625 1 49.38 196 ASN B C 1
ATOM 3583 O O . ASN B 1 196 ? -2.562 -53.375 -30.875 1 49.38 196 ASN B O 1
ATOM 3587 N N . GLN B 1 197 ? -1.089 -52.281 -29.75 1 47.12 197 GLN B N 1
ATOM 3588 C CA . GLN B 1 197 ? -1.058 -53.625 -29.234 1 47.12 197 GLN B CA 1
ATOM 3589 C C . GLN B 1 197 ? -2.344 -53.969 -28.484 1 47.12 197 GLN B C 1
ATOM 3591 O O . GLN B 1 197 ? -3.059 -53.062 -28.031 1 47.12 197 GLN B O 1
ATOM 3596 N N . GLY B 1 198 ? -2.961 -55.156 -28.531 1 46.16 198 GLY B N 1
ATOM 3597 C CA . GLY B 1 198 ? -4.02 -55.812 -27.781 1 46.16 198 GLY B CA 1
ATOM 3598 C C . GLY B 1 198 ? -4.203 -55.25 -26.391 1 46.16 198 GLY B C 1
ATOM 3599 O O . GLY B 1 198 ? -3.447 -55.594 -25.484 1 46.16 198 GLY B O 1
ATOM 3600 N N . PHE B 1 199 ? -4.426 -53.938 -26.328 1 49.53 199 PHE B N 1
ATOM 3601 C CA . PHE B 1 199 ? -4.688 -53.5 -24.969 1 49.53 199 PHE B CA 1
ATOM 3602 C C . PHE B 1 199 ? -5.406 -54.594 -24.172 1 49.53 199 PHE B C 1
ATOM 3604 O O . PHE B 1 199 ? -6.613 -54.781 -24.328 1 49.53 199 PHE B O 1
ATOM 3611 N N . SER B 1 200 ? -4.848 -55.625 -24.062 1 47.94 200 SER B N 1
ATOM 3612 C CA . SER B 1 200 ? -5.391 -56.75 -23.281 1 47.94 200 SER B CA 1
ATOM 3613 C C . SER B 1 200 ? -5.844 -56.25 -21.906 1 47.94 200 SER B C 1
ATOM 3615 O O . SER B 1 200 ? -6.129 -57.062 -21.016 1 47.94 200 SER B O 1
ATOM 3617 N N . PHE B 1 201 ? -5.363 -55.125 -21.484 1 49.69 201 PHE B N 1
ATOM 3618 C CA . PHE B 1 201 ? -5.863 -54.906 -20.141 1 49.69 201 PHE B CA 1
ATOM 3619 C C . PHE B 1 201 ? -7.371 -54.688 -20.141 1 49.69 201 PHE B C 1
ATOM 3621 O O . PHE B 1 201 ? -7.852 -53.656 -19.656 1 49.69 201 PHE B O 1
ATOM 3628 N N . GLY B 1 202 ? -7.941 -54.688 -21.359 1 49.09 202 GLY B N 1
ATOM 3629 C CA . GLY B 1 202 ? -9.391 -54.625 -21.219 1 49.09 202 GLY B CA 1
ATOM 3630 C C . GLY B 1 202 ? -9.898 -55.5 -20.078 1 49.09 202 GLY B C 1
ATOM 3631 O O . GLY B 1 202 ? -9.188 -56.344 -19.578 1 49.09 202 GLY B O 1
ATOM 3632 N N . CYS B 1 203 ? -10.922 -54.844 -19.312 1 54.38 203 CYS B N 1
ATOM 3633 C CA . CYS B 1 203 ? -11.641 -55.562 -18.266 1 54.38 203 CYS B CA 1
ATOM 3634 C C . CYS B 1 203 ? -11.766 -57.062 -18.625 1 54.38 203 CYS B C 1
ATOM 3636 O O . CYS B 1 203 ? -11.641 -57.438 -19.781 1 54.38 203 CYS B O 1
ATOM 3638 N N . SER B 1 204 ? -11.508 -57.75 -17.656 1 49.66 204 SER B N 1
ATOM 3639 C CA . SER B 1 204 ? -11.914 -59.156 -17.828 1 49.66 204 SER B CA 1
ATOM 3640 C C . SER B 1 204 ? -13.078 -59.281 -18.797 1 49.66 204 SER B C 1
ATOM 3642 O O . SER B 1 204 ? -13.844 -58.344 -18.984 1 49.66 204 SER B O 1
ATOM 3644 N N . GLY B 1 205 ? -13.016 -60.094 -19.828 1 50.53 205 GLY B N 1
ATOM 3645 C CA . GLY B 1 205 ? -14.109 -60.531 -20.688 1 50.53 205 GLY B CA 1
ATOM 3646 C C . GLY B 1 205 ? -15.477 -60.156 -20.141 1 50.53 205 GLY B C 1
ATOM 3647 O O . GLY B 1 205 ? -16.484 -60.312 -20.812 1 50.53 205 GLY B O 1
ATOM 3648 N N . THR B 1 206 ? -15.523 -59.844 -18.938 1 52.84 206 THR B N 1
ATOM 3649 C CA . THR B 1 206 ? -16.844 -59.719 -18.344 1 52.84 206 THR B CA 1
ATOM 3650 C C . THR B 1 206 ? -17.266 -58.281 -18.234 1 52.84 206 THR B C 1
ATOM 3652 O O . THR B 1 206 ? -18.297 -57.969 -17.641 1 52.84 206 THR B O 1
ATOM 3655 N N . CYS B 1 207 ? -16.344 -57.406 -18.547 1 57.78 207 CYS B N 1
ATOM 3656 C CA . CYS B 1 207 ? -16.797 -56.031 -18.344 1 57.78 207 CYS B CA 1
ATOM 3657 C C . CYS B 1 207 ? -17.781 -55.594 -19.422 1 57.78 207 CYS B C 1
ATOM 3659 O O . CYS B 1 207 ? -17.5 -55.75 -20.609 1 57.78 207 CYS B O 1
ATOM 3661 N N . GLU B 1 208 ? -18.953 -55.625 -19.219 1 56.22 208 GLU B N 1
ATOM 3662 C CA . GLU B 1 208 ? -20.031 -55.281 -20.156 1 56.22 208 GLU B CA 1
ATOM 3663 C C . GLU B 1 208 ? -19.703 -54 -20.906 1 56.22 208 GLU B C 1
ATOM 3665 O O . GLU B 1 208 ? -20.031 -53.844 -22.094 1 56.22 208 GLU B O 1
ATOM 3670 N N . THR B 1 209 ? -19.047 -53.094 -20.281 1 53.94 209 THR B N 1
ATOM 3671 C CA . THR B 1 209 ? -18.812 -51.781 -20.922 1 53.94 209 THR B CA 1
ATOM 3672 C C . THR B 1 209 ? -17.625 -51.875 -21.875 1 53.94 209 THR B C 1
ATOM 3674 O O . THR B 1 209 ? -17.547 -51.125 -22.844 1 53.94 209 THR B O 1
ATOM 3677 N N . GLY B 1 210 ? -16.719 -52.688 -21.578 1 52.41 210 GLY B N 1
ATOM 3678 C CA . GLY B 1 210 ? -15.602 -52.906 -22.484 1 52.41 210 GLY B CA 1
ATOM 3679 C C . GLY B 1 210 ? -16.016 -53.406 -23.859 1 52.41 210 GLY B C 1
ATOM 3680 O O . GLY B 1 210 ? -15.383 -53.062 -24.859 1 52.41 210 GLY B O 1
ATOM 3681 N N . LYS B 1 211 ? -17.031 -54.281 -23.859 1 53.03 211 LYS B N 1
ATOM 3682 C CA . LYS B 1 211 ? -17.578 -54.719 -25.141 1 53.03 211 LYS B CA 1
ATOM 3683 C C . LYS B 1 211 ? -18.078 -53.531 -25.953 1 53.03 211 LYS B C 1
ATOM 3685 O O . LYS B 1 211 ? -18 -53.531 -27.188 1 53.03 211 LYS B O 1
ATOM 3690 N N . LYS B 1 212 ? -18.562 -52.594 -25.266 1 51.94 212 LYS B N 1
ATOM 3691 C CA . LYS B 1 212 ? -19.109 -51.438 -25.984 1 51.94 212 LYS B CA 1
ATOM 3692 C C . LYS B 1 212 ? -18 -50.531 -26.484 1 51.94 212 LYS B C 1
ATOM 3694 O O . LYS B 1 212 ? -18.125 -49.938 -27.547 1 51.94 212 LYS B O 1
ATOM 3699 N N . VAL B 1 213 ? -16.906 -50.406 -25.75 1 51.84 213 VAL B N 1
ATOM 3700 C CA . VAL B 1 213 ? -15.789 -49.531 -26.156 1 51.84 213 VAL B CA 1
ATOM 3701 C C . VAL B 1 213 ? -15.07 -50.156 -27.344 1 51.84 213 VAL B C 1
ATOM 3703 O O . VAL B 1 213 ? -14.586 -49.438 -28.219 1 51.84 213 VAL B O 1
ATOM 3706 N N . GLU B 1 214 ? -14.906 -51.531 -27.5 1 49.41 214 GLU B N 1
ATOM 3707 C CA . GLU B 1 214 ? -14.289 -52.188 -28.641 1 49.41 214 GLU B CA 1
ATOM 3708 C C . GLU B 1 214 ? -15.078 -51.906 -29.922 1 49.41 214 GLU B C 1
ATOM 3710 O O . GLU B 1 214 ? -14.5 -51.75 -31 1 49.41 214 GLU B O 1
ATOM 3715 N N . LYS B 1 215 ? -16.406 -52.094 -29.922 1 45.59 215 LYS B N 1
ATOM 3716 C CA . LYS B 1 215 ? -17.203 -51.875 -31.125 1 45.59 215 LYS B CA 1
ATOM 3717 C C . LYS B 1 215 ? -17.094 -50.438 -31.594 1 45.59 215 LYS B C 1
ATOM 3719 O O . LYS B 1 215 ? -17.219 -50.125 -32.781 1 45.59 215 LYS B O 1
ATOM 3724 N N . HIS B 1 216 ? -17.031 -49.5 -30.688 1 43.72 216 HIS B N 1
ATOM 3725 C CA . HIS B 1 216 ? -16.953 -48.094 -31.047 1 43.72 216 HIS B CA 1
ATOM 3726 C C . HIS B 1 216 ? -15.508 -47.656 -31.328 1 43.72 216 HIS B C 1
ATOM 3728 O O . HIS B 1 216 ? -15.242 -46.5 -31.641 1 43.72 216 HIS B O 1
ATOM 3734 N N . SER B 1 217 ? -14.539 -48.438 -31.141 1 43.69 217 SER B N 1
ATOM 3735 C CA . SER B 1 217 ? -13.141 -48.156 -31.438 1 43.69 217 SER B CA 1
ATOM 3736 C C . SER B 1 217 ? -12.953 -47.781 -32.906 1 43.69 217 SER B C 1
ATOM 3738 O O . SER B 1 217 ? -12 -47.062 -33.25 1 43.69 217 SER B O 1
ATOM 3740 N N . THR B 1 218 ? -13.539 -48.562 -33.812 1 42.38 218 THR B N 1
ATOM 3741 C CA . THR B 1 218 ? -13.305 -48.156 -35.188 1 42.38 218 THR B CA 1
ATOM 3742 C C . THR B 1 218 ? -13.695 -46.688 -35.438 1 42.38 218 THR B C 1
ATOM 3744 O O . THR B 1 218 ? -13.242 -46.062 -36.375 1 42.38 218 THR B O 1
ATOM 3747 N N . ARG B 1 219 ? -14.82 -46.188 -34.875 1 39.75 219 ARG B N 1
ATOM 3748 C CA . ARG B 1 219 ? -15.328 -44.812 -35.031 1 39.75 219 ARG B CA 1
ATOM 3749 C C . ARG B 1 219 ? -14.648 -43.875 -34.062 1 39.75 219 ARG B C 1
ATOM 3751 O O . ARG B 1 219 ? -15.133 -42.781 -33.812 1 39.75 219 ARG B O 1
ATOM 3758 N N . TRP B 1 220 ? -13.625 -44.156 -33.469 1 42.66 220 TRP B N 1
ATOM 3759 C CA . TRP B 1 220 ? -12.883 -43.312 -32.531 1 42.66 220 TRP B CA 1
ATOM 3760 C C . TRP B 1 220 ? -12.664 -41.938 -33.125 1 42.66 220 TRP B C 1
ATOM 3762 O O . TRP B 1 220 ? -12.031 -41.062 -32.5 1 42.66 220 TRP B O 1
ATOM 3772 N N . CYS B 1 221 ? -12.672 -41.844 -34.406 1 44.19 221 CYS B N 1
ATOM 3773 C CA . CYS B 1 221 ? -12.445 -40.5 -34.969 1 44.19 221 CYS B CA 1
ATOM 3774 C C . CYS B 1 221 ? -13.375 -39.469 -34.344 1 44.19 221 CYS B C 1
ATOM 3776 O O . CYS B 1 221 ? -13.07 -38.281 -34.344 1 44.19 221 CYS B O 1
ATOM 3778 N N . GLU B 1 222 ? -14.711 -39.719 -34.188 1 46.09 222 GLU B N 1
ATOM 3779 C CA . GLU B 1 222 ? -15.609 -38.625 -33.906 1 46.09 222 GLU B CA 1
ATOM 3780 C C . GLU B 1 222 ? -15.789 -38.438 -32.406 1 46.09 222 GLU B C 1
ATOM 3782 O O . GLU B 1 222 ? -16.875 -38.094 -31.922 1 46.09 222 GLU B O 1
ATOM 3787 N N . PHE B 1 223 ? -15.07 -39.031 -31.5 1 47.97 223 PHE B N 1
ATOM 3788 C CA . PHE B 1 223 ? -15.352 -38.844 -30.094 1 47.97 223 PHE B CA 1
ATOM 3789 C C . PHE B 1 223 ? -15.422 -37.375 -29.734 1 47.97 223 PHE B C 1
ATOM 3791 O O . PHE B 1 223 ? -14.5 -36.625 -30.031 1 47.97 223 PHE B O 1
ATOM 3798 N N . GLU B 1 224 ? -16.562 -36.938 -29.547 1 52.19 224 GLU B N 1
ATOM 3799 C CA . GLU B 1 224 ? -16.906 -35.594 -29.141 1 52.19 224 GLU B CA 1
ATOM 3800 C C . GLU B 1 224 ? -16.203 -35.188 -27.844 1 52.19 224 GLU B C 1
ATOM 3802 O O . GLU B 1 224 ? -16.203 -35.938 -26.875 1 52.19 224 GLU B O 1
ATOM 3807 N N . ASP B 1 225 ? -15.195 -34.344 -27.875 1 57.88 225 ASP B N 1
ATOM 3808 C CA . ASP B 1 225 ? -14.438 -33.688 -26.828 1 57.88 225 ASP B CA 1
ATOM 3809 C C . ASP B 1 225 ? -15.305 -33.438 -25.594 1 57.88 225 ASP B C 1
ATOM 3811 O O . ASP B 1 225 ? -14.797 -33.094 -24.531 1 57.88 225 ASP B O 1
ATOM 3815 N N . GLU B 1 226 ? -16.688 -33.562 -25.75 1 58.34 226 GLU B N 1
ATOM 3816 C CA . GLU B 1 226 ? -17.5 -32.969 -24.672 1 58.34 226 GLU B CA 1
ATOM 3817 C C . GLU B 1 226 ? -18.078 -34.062 -23.766 1 58.34 226 GLU B C 1
ATOM 3819 O O . GLU B 1 226 ? -18.922 -33.75 -22.906 1 58.34 226 GLU B O 1
ATOM 3824 N N . VAL B 1 227 ? -17.797 -35.406 -24 1 57.44 227 VAL B N 1
ATOM 3825 C CA . VAL B 1 227 ? -18.594 -36.281 -23.156 1 57.44 227 VAL B CA 1
ATOM 3826 C C . VAL B 1 227 ? -17.688 -37.094 -22.25 1 57.44 227 VAL B C 1
ATOM 3828 O O . VAL B 1 227 ? -16.641 -37.594 -22.688 1 57.44 227 VAL B O 1
ATOM 3831 N N . ASP B 1 228 ? -17.781 -36.906 -20.938 1 59.03 228 ASP B N 1
ATOM 3832 C CA . ASP B 1 228 ? -17.156 -37.875 -20.016 1 59.03 228 ASP B CA 1
ATOM 3833 C C . ASP B 1 228 ? -17.594 -39.281 -20.344 1 59.03 228 ASP B C 1
ATOM 3835 O O . ASP B 1 228 ? -18.641 -39.5 -20.953 1 59.03 228 ASP B O 1
ATOM 3839 N N . ALA B 1 229 ? -16.594 -40.219 -20.25 1 57.91 229 ALA B N 1
ATOM 3840 C CA . ALA B 1 229 ? -16.938 -41.625 -20.5 1 57.91 229 ALA B CA 1
ATOM 3841 C C . ALA B 1 229 ? -18.25 -42 -19.812 1 57.91 229 ALA B C 1
ATOM 3843 O O . ALA B 1 229 ? -18.297 -42.156 -18.578 1 57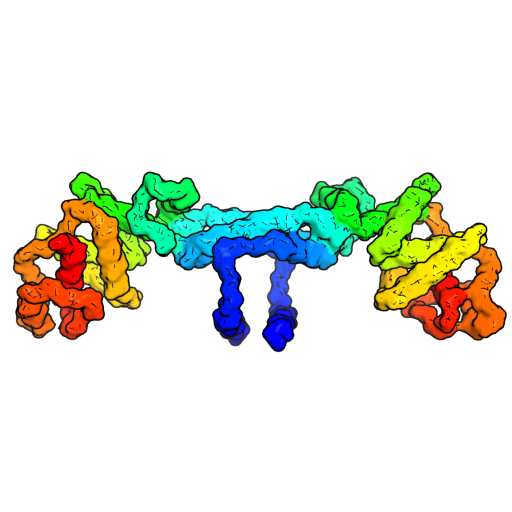.91 229 ALA B O 1
ATOM 3844 N N . VAL B 1 230 ? -19.422 -41.562 -20.234 1 56.88 230 VAL B N 1
ATOM 3845 C CA . VAL B 1 230 ? -20.703 -41.969 -19.688 1 56.88 230 VAL B CA 1
ATOM 3846 C C . VAL B 1 230 ? -20.828 -43.5 -19.75 1 56.88 230 VAL B C 1
ATOM 3848 O O . VAL B 1 230 ? -20.625 -44.094 -20.812 1 56.88 230 VAL B O 1
ATOM 3851 N N . GLY B 1 231 ? -21 -44.156 -18.578 1 58.34 231 GLY B N 1
ATOM 3852 C CA . GLY B 1 231 ? -21.391 -45.562 -18.484 1 58.34 231 GLY B CA 1
ATOM 3853 C C . GLY B 1 231 ? -20.203 -46.5 -18.312 1 58.34 231 GLY B C 1
ATOM 3854 O O . GLY B 1 231 ? -20.375 -47.719 -18.375 1 58.34 231 GLY B O 1
ATOM 3855 N N . VAL B 1 232 ? -18.969 -45.938 -18.312 1 62.62 232 VAL B N 1
ATOM 3856 C CA . VAL B 1 232 ? -17.859 -46.844 -18.141 1 62.62 232 VAL B CA 1
ATOM 3857 C C . VAL B 1 232 ? -17.609 -47.094 -16.656 1 62.62 232 VAL B C 1
ATOM 3859 O O . VAL B 1 232 ? -17.406 -46.156 -15.898 1 62.62 232 VAL B O 1
ATOM 3862 N N . SER B 1 233 ? -17.922 -48.344 -16.344 1 64.81 233 SER B N 1
ATOM 3863 C CA . SER B 1 233 ? -17.891 -48.656 -14.914 1 64.81 233 SER B CA 1
ATOM 3864 C C . SER B 1 233 ? -16.5 -49.062 -14.461 1 64.81 233 SER B C 1
ATOM 3866 O O . SER B 1 233 ? -16.125 -48.812 -13.312 1 64.81 233 SER B O 1
ATOM 3868 N N . CYS B 1 234 ? -15.594 -49.719 -15.391 1 77.56 234 CYS B N 1
ATOM 3869 C CA . CYS B 1 234 ? -14.328 -50.219 -14.859 1 77.56 234 CYS B CA 1
ATOM 3870 C C . CYS B 1 234 ? -13.211 -49.188 -15.062 1 77.56 234 CYS B C 1
ATOM 3872 O O . CYS B 1 234 ? -13.203 -48.469 -16.062 1 77.56 234 CYS B O 1
ATOM 3874 N N . LYS B 1 235 ? -12.25 -49.156 -14.141 1 81.69 235 LYS B N 1
ATOM 3875 C CA . LYS B 1 235 ? -11.148 -48.188 -14.102 1 81.69 235 LYS B CA 1
ATOM 3876 C C . LYS B 1 235 ? -10.266 -48.312 -15.344 1 81.69 235 LYS B C 1
ATOM 3878 O O . LYS B 1 235 ? -9.781 -47.312 -15.875 1 81.69 235 LYS B O 1
ATOM 3883 N N . TYR B 1 236 ? -10.141 -49.531 -15.82 1 83.75 236 TYR B N 1
ATOM 3884 C CA . TYR B 1 236 ? -9.266 -49.75 -16.969 1 83.75 236 TYR B CA 1
ATOM 3885 C C . TYR B 1 236 ? -9.93 -49.312 -18.266 1 83.75 236 TYR B C 1
ATOM 3887 O O . TYR B 1 236 ? -9.297 -48.656 -19.094 1 83.75 236 TYR B O 1
ATOM 3895 N N . CYS B 1 237 ? -11.281 -49.656 -18.375 1 81.31 237 CYS B N 1
ATOM 3896 C CA . CYS B 1 237 ? -11.992 -49.219 -19.578 1 81.31 237 CYS B CA 1
ATOM 3897 C C . CYS B 1 237 ? -12.086 -47.688 -19.641 1 81.31 237 CYS B C 1
ATOM 3899 O O . CYS B 1 237 ? -11.969 -47.094 -20.719 1 81.31 237 CYS B O 1
ATOM 3901 N N . ASP B 1 238 ? -12.258 -47.125 -18.469 1 85.56 238 ASP B N 1
ATOM 3902 C CA . ASP B 1 238 ? -12.312 -45.656 -18.375 1 85.56 238 ASP B CA 1
ATOM 3903 C C . ASP B 1 238 ? -10.977 -45.031 -18.797 1 85.56 238 ASP B C 1
ATOM 3905 O O . ASP B 1 238 ? -10.953 -44.062 -19.562 1 85.56 238 ASP B O 1
ATOM 3909 N N . GLY B 1 239 ? -9.898 -45.594 -18.281 1 88.62 239 GLY B N 1
ATOM 3910 C CA . GLY B 1 239 ? -8.57 -45.094 -18.609 1 88.62 239 GLY B CA 1
ATOM 3911 C C . GLY B 1 239 ? -8.242 -45.25 -20.078 1 88.62 239 GLY B C 1
ATOM 3912 O O . GLY B 1 239 ? -7.68 -44.312 -20.688 1 88.62 239 GLY B O 1
ATOM 3913 N N . VAL B 1 240 ? -8.578 -46.344 -20.641 1 84.88 240 VAL B N 1
ATOM 3914 C CA . VAL B 1 240 ? -8.297 -46.594 -22.047 1 84.88 240 VAL B CA 1
ATOM 3915 C C . VAL B 1 240 ? -9.086 -45.594 -22.922 1 84.88 240 VAL B C 1
ATOM 3917 O O . VAL B 1 240 ? -8.57 -45.094 -23.922 1 84.88 240 VAL B O 1
ATOM 3920 N N . TYR B 1 241 ? -10.344 -45.469 -22.5 1 84.56 241 TYR B N 1
ATOM 3921 C CA . TYR B 1 241 ? -11.148 -44.5 -23.234 1 84.56 241 TYR B CA 1
ATOM 3922 C C . TYR B 1 241 ? -10.492 -43.125 -23.234 1 84.56 241 TYR B C 1
ATOM 3924 O O . TYR B 1 241 ? -10.359 -42.5 -24.297 1 84.56 241 TYR B O 1
ATOM 3932 N N . GLU B 1 242 ? -10.133 -42.719 -22.062 1 90.38 242 GLU B N 1
ATOM 3933 C CA . GLU B 1 242 ? -9.5 -41.406 -21.953 1 90.38 242 GLU B CA 1
ATOM 3934 C C . GLU B 1 242 ? -8.18 -41.344 -22.719 1 90.38 242 GLU B C 1
ATOM 3936 O O . GLU B 1 242 ? -7.848 -40.344 -23.328 1 90.38 242 GLU B O 1
ATOM 3941 N N . LEU B 1 243 ? -7.383 -42.375 -22.656 1 90.5 243 LEU B N 1
ATOM 3942 C CA . LEU B 1 243 ? -6.137 -42.469 -23.422 1 90.5 243 LEU B CA 1
ATOM 3943 C C . LEU B 1 243 ? -6.395 -42.281 -24.906 1 90.5 243 LEU B C 1
ATOM 3945 O O . LEU B 1 243 ? -5.605 -41.625 -25.594 1 90.5 243 LEU B O 1
ATOM 3949 N N . GLY B 1 244 ? -7.438 -42.875 -25.375 1 86.06 244 GLY B N 1
ATOM 3950 C CA . GLY B 1 244 ? -7.809 -42.656 -26.766 1 86.06 244 GLY B CA 1
ATOM 3951 C C . GLY B 1 244 ? -8.039 -41.188 -27.109 1 86.06 244 GLY B C 1
ATOM 3952 O O . GLY B 1 244 ? -7.594 -40.719 -28.156 1 86.06 244 GLY B O 1
ATOM 3953 N N . LEU B 1 245 ? -8.773 -40.594 -26.297 1 89.12 245 LEU B N 1
ATOM 3954 C CA . LEU B 1 245 ? -9.031 -39.156 -26.5 1 89.12 245 LEU B CA 1
ATOM 3955 C C . LEU B 1 245 ? -7.734 -38.375 -26.484 1 89.12 245 LEU B C 1
ATOM 3957 O O . LEU B 1 245 ? -7.559 -37.438 -27.281 1 89.12 245 LEU B O 1
ATOM 3961 N N . PHE B 1 246 ? -6.836 -38.688 -25.594 1 93.12 246 PHE B N 1
ATOM 3962 C CA . PHE B 1 246 ? -5.539 -38.031 -25.484 1 93.12 246 PHE B CA 1
ATOM 3963 C C . PHE B 1 246 ? -4.73 -38.219 -26.766 1 93.12 246 PHE B C 1
ATOM 3965 O O . PHE B 1 246 ? -4.148 -37.25 -27.281 1 93.12 246 PHE B O 1
ATOM 3972 N N . CYS B 1 247 ? -4.648 -39.375 -27.297 1 90.06 247 CYS B N 1
ATOM 3973 C CA . CYS B 1 247 ? -3.867 -39.656 -28.484 1 90.06 247 CYS B CA 1
ATOM 3974 C C . CYS B 1 247 ? -4.434 -38.906 -29.703 1 90.06 247 CYS B C 1
ATOM 3976 O O . CYS B 1 247 ? -3.689 -38.531 -30.594 1 90.06 247 CYS B O 1
ATOM 3978 N N . ASN B 1 248 ? -5.703 -38.719 -29.656 1 88.69 248 ASN B N 1
ATOM 3979 C CA . ASN B 1 248 ? -6.348 -38 -30.766 1 88.69 248 ASN B CA 1
ATOM 3980 C C . ASN B 1 248 ? -5.871 -36.562 -30.859 1 88.69 248 ASN B C 1
ATOM 3982 O O . ASN B 1 248 ? -6.02 -35.938 -31.906 1 88.69 248 ASN B O 1
ATOM 3986 N N . MET B 1 249 ? -5.324 -36.094 -29.797 1 90.75 249 MET B N 1
ATOM 3987 C CA . MET B 1 249 ? -4.844 -34.719 -29.797 1 90.75 249 MET B CA 1
ATOM 3988 C C . MET B 1 249 ? -3.688 -34.531 -30.781 1 90.75 249 MET B C 1
ATOM 3990 O O . MET B 1 249 ? -3.387 -33.438 -31.203 1 90.75 249 MET B O 1
ATOM 3994 N N . PHE B 1 250 ? -3.01 -35.562 -31.031 1 90.06 250 PHE B N 1
ATOM 3995 C CA . PHE B 1 250 ? -1.777 -35.469 -31.797 1 90.06 250 PHE B CA 1
ATOM 3996 C C . PHE B 1 250 ? -2.041 -35.812 -33.281 1 90.06 250 PHE B C 1
ATOM 3998 O O . PHE B 1 250 ? -1.124 -35.75 -34.094 1 90.06 250 PHE B O 1
ATOM 4005 N N . LYS B 1 251 ? -3.225 -36.25 -33.594 1 76 251 LYS B N 1
ATOM 4006 C CA . LYS B 1 251 ? -3.557 -36.594 -34.969 1 76 251 LYS B CA 1
ATOM 4007 C C . LYS B 1 251 ? -3.699 -35.344 -35.844 1 76 251 LYS B C 1
ATOM 4009 O O . LYS B 1 251 ? -4.234 -34.344 -35.375 1 76 251 LYS B O 1
ATOM 4014 N N . VAL B 1 252 ? -2.631 -35.031 -36.688 1 55.31 252 VAL B N 1
ATOM 4015 C CA . VAL B 1 252 ? -2.73 -34.031 -37.75 1 55.31 252 VAL B CA 1
ATOM 4016 C C . VAL B 1 252 ? -3.809 -34.469 -38.75 1 55.31 252 VAL B C 1
ATOM 4018 O O . VAL B 1 252 ? -3.939 -35.656 -39.094 1 55.31 252 VAL B O 1
#

InterPro domains:
  IPR036047 F-box-like domain superfamily [SSF81383] (18-84)
  IPR040338 Putative F-box protein At1g67623-like [PTHR33784] (17-196)
  IPR057136 At2g35280-like, TPR domain [PF23310] (77-184)

pLDDT: mean 79.74, std 21.13, range [27.25, 98.12]

Foldseek 3Di:
DVVVVVVVVVVVCVVVPPPPPVVPDDDDPVVVVVVLVVQVVVPVVVSVVVVVVVVVVVVVCLDLVNLLADDCVPDDLADDPVPDDPVVNVSLVSSVVSNRLSSLLSQLVQCCFVHDPCNVVSLVSLVVSLVVPNLLSLLVNLLVQCQDPPDPVSNVVSLVSVVVSVVVVDDPLVSLVVVLVSLVVHDGPHARARDPDPVVVPDDVPQPVSVVLVVCVVVLLCPPSPDQPPPRDDSSSNSVNVSSSNRNSNPD/DVVVVVVVVVVVCVVVPPPCPVVPDDDDPVVVVVVLVVQVVVPVVVSVVVVVVVVVVVVVCLDLVNLLADDCVPDDLADDPVPDDPVVNVSLVSSVVSNRLSSLLSQLVQCCFVHDPCNPVSLVSLVVSLVVPNLLSLLVNLLVQCQDPPDPVSNVVSLVSVVVSVVVVDDPLVSLVVVLVSLVVHPGPHARARDPDPVVVPDDVPQPVSVVCVVCVVVLLPPDSPDQPPPRDDSSSNSVNVSSSRRNSNPD

Organism: Cicer arietinum (NCBI:txid3827)